Protein AF-A0A9E3LUX3-F1 (afdb_monomer_lite)

pLDDT: mean 85.61, std 13.53, range [35.75, 98.75]

Organism: NCBI:txid1117104

Radius of gyration: 46.25 Å; chains: 1; bounding box: 111×54×126 Å

Secondary structure (DSSP, 8-state):
---PEEEEHHHHHHS-HHHHHHHHHHHHTTSEEEE-TT--SPPPHHHHHHHTTTS-TTTSSGGGGGGTB-GGG--HHHHHHHHHHHHHHHHHHTTHHHHHHHHHHHHHHHHHHHHHHHHHHHHS-EES-SEEEEEESS-GGGTHHHHHHHHHH-EES-HHHHHTT---EEEEE--TTS-HHHHHHHHHTT--SEEE--SHHHHHHHHHTTPEEEEEE-TTS-SEEEEEEEEETT-S--SGGG--TT-EEE---TT-IIIIIHHHHHTTT-EEEEE-S--HHHHHHHHHTTS-SEEEEEESHHHHT-TTEEEEEEPSPEE--EEEE-TTS-HHHHHHHHHHHHTS-HHHHHHTTEE--PPPP-HHHHHHHHHHHHHHTT--TTSSSEESS-----------PPEEEEEEEEEEEESSSSEEEEEEEETT--EEEEEEEHHHHHHHTTT--TGGGTT-EEEEEEE-EEEPTTS-EEEEE-SGGGEEEE-

Structure (mmCIF, N/CA/C/O backbone):
data_AF-A0A9E3LUX3-F1
#
_entry.id   AF-A0A9E3LUX3-F1
#
loop_
_atom_site.group_PDB
_atom_site.id
_atom_site.type_symbol
_atom_site.label_atom_id
_atom_site.label_alt_id
_atom_site.label_comp_id
_atom_site.label_asym_id
_atom_site.label_entity_id
_atom_site.label_seq_id
_atom_site.pdbx_PDB_ins_code
_atom_site.Cartn_x
_atom_site.Cartn_y
_atom_site.Cartn_z
_atom_site.occupancy
_atom_site.B_iso_or_equiv
_atom_site.auth_seq_id
_atom_site.auth_comp_id
_atom_site.auth_asym_id
_atom_site.auth_atom_id
_atom_site.pdbx_PDB_model_num
ATOM 1 N N . MET A 1 1 ? 56.284 -4.595 -88.592 1.00 47.50 1 MET A N 1
ATOM 2 C CA . MET A 1 1 ? 56.421 -3.681 -87.443 1.00 47.50 1 MET A CA 1
ATOM 3 C C . MET A 1 1 ? 56.107 -2.300 -87.969 1.00 47.50 1 MET A C 1
ATOM 5 O O . MET A 1 1 ? 56.778 -1.886 -88.903 1.00 47.50 1 MET A O 1
ATOM 9 N N . ASN A 1 2 ? 55.047 -1.657 -87.476 1.00 54.19 2 ASN A N 1
ATOM 10 C CA . ASN A 1 2 ? 54.861 -0.232 -87.741 1.00 54.19 2 ASN A CA 1
ATOM 11 C C . ASN A 1 2 ? 56.006 0.498 -87.036 1.00 54.19 2 ASN A C 1
ATOM 13 O O . ASN A 1 2 ? 56.274 0.197 -85.875 1.00 54.19 2 ASN A O 1
ATOM 17 N N . GLU A 1 3 ? 56.702 1.388 -87.737 1.00 74.88 3 GLU A N 1
ATOM 18 C CA . GLU A 1 3 ? 57.658 2.295 -87.104 1.00 74.88 3 GLU A CA 1
ATOM 19 C C . GLU A 1 3 ? 56.890 3.140 -86.081 1.00 74.88 3 GLU A C 1
ATOM 21 O O . GLU A 1 3 ? 55.983 3.890 -86.447 1.00 74.88 3 GLU A O 1
ATOM 26 N N . SER A 1 4 ? 57.182 2.950 -84.793 1.00 83.94 4 SER A N 1
ATOM 27 C CA . SER A 1 4 ? 56.598 3.768 -83.731 1.00 83.94 4 SER A CA 1
ATOM 28 C C . SER A 1 4 ? 57.035 5.221 -83.912 1.00 83.94 4 SER A C 1
ATOM 30 O O . SER A 1 4 ? 58.203 5.501 -84.184 1.00 83.94 4 SER A O 1
ATOM 32 N N . GLU A 1 5 ? 56.097 6.152 -83.750 1.00 93.88 5 GLU A N 1
ATOM 33 C CA . GLU A 1 5 ? 56.363 7.589 -83.849 1.00 93.88 5 GLU A CA 1
ATOM 34 C C . GLU A 1 5 ? 57.352 8.009 -82.745 1.00 93.88 5 GLU A C 1
ATOM 36 O O . GLU A 1 5 ? 57.107 7.765 -81.564 1.00 93.88 5 GLU A O 1
ATOM 41 N N . ILE A 1 6 ? 58.475 8.636 -83.106 1.00 94.19 6 ILE A N 1
ATOM 42 C CA . ILE A 1 6 ? 59.447 9.141 -82.125 1.00 94.19 6 ILE A CA 1
ATOM 43 C C . ILE A 1 6 ? 59.032 10.549 -81.700 1.00 94.19 6 ILE A C 1
ATOM 45 O O . ILE A 1 6 ? 58.925 11.448 -82.534 1.00 94.19 6 ILE A O 1
ATOM 49 N N . ILE A 1 7 ? 58.827 10.752 -80.398 1.00 95.44 7 ILE A N 1
ATOM 50 C CA . ILE A 1 7 ? 58.427 12.042 -79.829 1.00 95.44 7 ILE A CA 1
ATOM 51 C C . ILE A 1 7 ? 59.528 12.544 -78.907 1.00 95.44 7 ILE A C 1
ATOM 53 O O . ILE A 1 7 ? 59.823 11.913 -77.896 1.00 95.44 7 ILE A O 1
ATOM 57 N N . ARG A 1 8 ? 60.097 13.713 -79.209 1.00 96.12 8 ARG A N 1
ATOM 58 C CA . ARG A 1 8 ? 61.120 14.324 -78.357 1.00 96.12 8 ARG A CA 1
ATOM 59 C C . ARG A 1 8 ? 60.509 14.921 -77.097 1.00 96.12 8 ARG A C 1
ATOM 61 O O . ARG A 1 8 ? 59.543 15.686 -77.156 1.00 96.12 8 ARG A O 1
ATOM 68 N N . LEU A 1 9 ? 61.122 14.633 -75.955 1.00 94.69 9 LEU A N 1
ATOM 69 C CA . LEU A 1 9 ? 60.702 15.147 -74.656 1.00 94.69 9 LEU A CA 1
ATOM 70 C C . LEU A 1 9 ? 60.727 16.683 -74.607 1.00 94.69 9 LEU A C 1
ATOM 72 O O . LEU A 1 9 ? 59.789 17.290 -74.097 1.00 94.69 9 LEU A O 1
ATOM 76 N N . ALA A 1 10 ? 61.747 17.320 -75.190 1.00 93.25 10 ALA A N 1
ATOM 77 C CA . ALA A 1 10 ? 61.843 18.780 -75.243 1.00 93.25 10 ALA A CA 1
ATOM 78 C C . ALA A 1 10 ? 60.637 19.421 -75.960 1.00 93.25 10 ALA A C 1
ATOM 80 O O . ALA A 1 10 ? 60.066 20.397 -75.470 1.00 93.25 10 ALA A O 1
ATOM 81 N N . ASP A 1 11 ? 60.196 18.830 -77.074 1.00 94.06 11 ASP A N 1
ATOM 82 C CA . ASP A 1 11 ? 59.028 19.304 -77.822 1.00 94.06 11 ASP A CA 1
ATOM 83 C C . ASP A 1 11 ? 57.747 19.092 -77.017 1.00 94.06 11 ASP A C 1
ATOM 85 O O . ASP A 1 11 ? 56.905 19.987 -76.921 1.00 94.06 11 ASP A O 1
ATOM 89 N N . LEU A 1 12 ? 57.627 17.927 -76.375 1.00 94.06 12 LEU A N 1
ATOM 90 C CA . LEU A 1 12 ? 56.481 17.564 -75.551 1.00 94.06 12 LEU A CA 1
ATOM 91 C C . LEU A 1 12 ? 56.273 18.527 -74.377 1.00 94.06 12 LEU A C 1
ATOM 93 O O . LEU A 1 12 ? 55.138 18.889 -74.063 1.00 94.06 12 LEU A O 1
ATOM 97 N N . LEU A 1 13 ? 57.351 18.970 -73.732 1.00 91.94 13 LEU A N 1
ATOM 98 C CA . LEU A 1 13 ? 57.269 19.858 -72.571 1.00 91.94 13 LEU A CA 1
ATOM 99 C C . LEU A 1 13 ? 56.859 21.290 -72.934 1.00 91.94 13 LEU A C 1
ATOM 101 O O . LEU A 1 13 ? 56.223 21.957 -72.112 1.00 91.94 13 LEU A O 1
ATOM 105 N N . ASN A 1 14 ? 57.108 21.714 -74.176 1.00 93.31 14 ASN A N 1
ATOM 106 C CA . ASN A 1 14 ? 56.614 22.980 -74.724 1.00 93.31 14 ASN A CA 1
ATOM 107 C C . ASN A 1 14 ? 55.120 22.933 -75.102 1.00 93.31 14 ASN A C 1
ATOM 109 O O . ASN A 1 14 ? 54.503 23.975 -75.331 1.00 93.31 14 ASN A O 1
ATOM 113 N N . MET A 1 15 ? 54.502 21.746 -75.138 1.00 95.25 15 MET A N 1
ATOM 114 C CA . MET A 1 15 ? 53.078 21.596 -75.438 1.00 95.25 15 MET A CA 1
ATOM 115 C C . MET A 1 15 ? 52.179 21.951 -74.244 1.00 95.25 15 MET A C 1
ATOM 117 O O . MET A 1 15 ? 52.552 21.859 -73.066 1.00 95.25 15 MET A O 1
ATOM 121 N N . ASN A 1 16 ? 50.921 22.300 -74.531 1.00 95.88 16 ASN A N 1
ATOM 122 C CA . ASN A 1 16 ? 49.921 22.491 -73.482 1.00 95.88 16 ASN A CA 1
ATOM 123 C C . ASN A 1 16 ? 49.464 21.147 -72.875 1.00 95.88 16 ASN A C 1
ATOM 125 O O . ASN A 1 16 ? 49.649 20.071 -73.439 1.00 95.88 16 ASN A O 1
ATOM 129 N N . ASN A 1 17 ? 48.809 21.202 -71.715 1.00 95.12 17 ASN A N 1
ATOM 130 C CA . ASN A 1 17 ? 48.429 20.007 -70.953 1.00 95.12 17 ASN A CA 1
ATOM 131 C C . ASN A 1 17 ? 47.493 19.049 -71.714 1.00 95.12 17 ASN A C 1
ATOM 133 O O . ASN A 1 17 ? 47.536 17.839 -71.494 1.00 95.12 17 ASN A O 1
ATOM 137 N N . ARG A 1 18 ? 46.658 19.563 -72.627 1.00 94.25 18 ARG A N 1
ATOM 138 C CA . ARG A 1 18 ? 45.758 18.734 -73.442 1.00 94.25 18 ARG A CA 1
ATOM 139 C C . ARG A 1 18 ? 46.540 17.937 -74.484 1.00 94.25 18 ARG A C 1
ATOM 141 O O . ARG A 1 18 ? 46.260 16.756 -74.666 1.00 94.25 18 ARG A O 1
ATOM 148 N N . GLN A 1 19 ? 47.518 18.571 -75.124 1.00 96.38 19 GLN A N 1
ATOM 149 C CA . GLN A 1 19 ? 48.403 17.939 -76.103 1.00 96.38 19 GLN A CA 1
ATOM 150 C C . GLN A 1 19 ? 49.301 16.884 -75.445 1.00 96.38 19 GLN A C 1
ATOM 152 O O . GLN A 1 19 ? 49.367 15.759 -75.934 1.00 96.38 19 GLN A O 1
ATOM 157 N N . ILE A 1 20 ? 49.883 17.183 -74.276 1.00 96.19 20 ILE A N 1
ATOM 158 C CA . ILE A 1 20 ? 50.683 16.204 -73.517 1.00 96.19 20 ILE A CA 1
ATOM 159 C C . ILE A 1 20 ? 49.842 14.982 -73.151 1.00 96.19 20 ILE A C 1
ATOM 161 O O . ILE A 1 20 ? 50.310 13.858 -73.288 1.00 96.19 20 ILE A O 1
ATOM 165 N N . LYS A 1 21 ? 48.578 15.169 -72.752 1.00 95.25 21 LYS A N 1
ATOM 166 C CA . LYS A 1 21 ? 47.678 14.044 -72.461 1.00 95.25 21 LYS A CA 1
ATOM 167 C C . LYS A 1 21 ? 47.377 13.190 -73.699 1.00 95.25 21 LYS A C 1
ATOM 169 O O . LYS A 1 21 ? 47.266 11.974 -73.594 1.00 95.25 21 LYS A O 1
ATOM 174 N N . GLN A 1 22 ? 47.237 13.805 -74.873 1.00 95.81 22 GLN A N 1
ATOM 175 C CA . GLN A 1 22 ? 47.042 13.062 -76.123 1.00 95.81 22 GLN A CA 1
ATOM 176 C C . GLN A 1 22 ? 48.276 12.231 -76.478 1.00 95.81 22 GLN A C 1
ATOM 178 O O . GLN A 1 22 ? 48.131 11.062 -76.829 1.00 95.81 22 GLN A O 1
ATOM 183 N N . VAL A 1 23 ? 49.471 12.807 -76.330 1.00 96.44 23 VAL A N 1
ATOM 184 C CA . VAL A 1 23 ? 50.739 12.090 -76.511 1.00 96.44 23 VAL A CA 1
ATOM 185 C C . VAL A 1 23 ? 50.896 10.977 -75.478 1.00 96.44 23 VAL A C 1
ATOM 187 O O . VAL A 1 23 ? 51.203 9.854 -75.849 1.00 96.44 23 VAL A O 1
ATOM 190 N N . SER A 1 24 ? 50.596 11.243 -74.209 1.00 96.75 24 SER A N 1
ATOM 191 C CA . SER A 1 24 ? 50.597 10.244 -73.136 1.00 96.75 24 SER A CA 1
ATOM 192 C C . SER A 1 24 ? 49.731 9.026 -73.476 1.00 96.75 24 SER A C 1
ATOM 194 O O . SER A 1 24 ? 50.171 7.894 -73.314 1.00 96.75 24 SER A O 1
ATOM 196 N N . ASN A 1 25 ? 48.536 9.234 -74.038 1.00 95.12 25 ASN A N 1
ATOM 197 C CA . ASN A 1 25 ? 47.686 8.128 -74.485 1.00 95.12 25 ASN A CA 1
ATOM 198 C C . ASN A 1 25 ? 48.286 7.355 -75.671 1.00 95.12 25 ASN A C 1
ATOM 200 O O . ASN A 1 25 ? 48.112 6.143 -75.740 1.00 95.12 25 ASN A O 1
ATOM 204 N N . LYS A 1 26 ? 48.963 8.030 -76.612 1.00 95.31 26 LYS A N 1
ATOM 205 C CA . LYS A 1 26 ? 49.672 7.354 -77.715 1.00 95.31 26 LYS A CA 1
ATOM 206 C C . LYS A 1 26 ? 50.819 6.495 -77.181 1.00 95.31 26 LYS A C 1
ATOM 208 O O . LYS A 1 26 ? 50.915 5.323 -77.538 1.00 95.31 26 LYS A O 1
ATOM 213 N N . LEU A 1 27 ? 51.636 7.068 -76.292 1.00 95.75 27 LEU A N 1
ATOM 214 C CA . LEU A 1 27 ? 52.718 6.378 -75.588 1.00 95.75 27 LEU A CA 1
ATOM 215 C C . LEU A 1 27 ? 52.174 5.141 -74.862 1.00 95.75 27 LEU A C 1
ATOM 217 O O . LEU A 1 27 ? 52.684 4.050 -75.057 1.00 95.75 27 LEU A O 1
ATOM 221 N N . GLY A 1 28 ? 51.069 5.273 -74.124 1.00 93.19 28 GLY A N 1
ATOM 222 C CA . GLY A 1 28 ? 50.450 4.166 -73.392 1.00 93.19 28 GLY A CA 1
ATOM 223 C C . GLY A 1 28 ? 49.795 3.078 -74.249 1.00 93.19 28 GLY A C 1
ATOM 224 O O . GLY A 1 28 ? 49.501 2.000 -73.741 1.00 93.19 28 GLY A O 1
ATOM 225 N N . ARG A 1 29 ? 49.569 3.333 -75.544 1.00 94.44 29 ARG A N 1
ATOM 226 C CA . ARG A 1 29 ? 49.121 2.326 -76.522 1.00 94.44 29 ARG A CA 1
ATOM 227 C C . ARG A 1 29 ? 50.276 1.720 -77.326 1.00 94.44 29 ARG A C 1
ATOM 229 O O . ARG A 1 29 ? 50.022 0.894 -78.198 1.00 94.44 29 ARG A O 1
ATOM 236 N N . GLY A 1 30 ? 51.520 2.132 -77.065 1.00 92.75 30 GLY A N 1
ATOM 237 C CA . GLY A 1 30 ? 52.699 1.716 -77.832 1.00 92.75 30 GLY A CA 1
ATOM 238 C C . GLY A 1 30 ? 52.755 2.296 -79.253 1.00 92.75 30 GLY A C 1
ATOM 239 O O . GLY A 1 30 ? 53.502 1.804 -80.095 1.00 92.75 30 GLY A O 1
ATOM 240 N N . GLU A 1 31 ? 51.960 3.331 -79.547 1.00 94.56 31 GLU A N 1
ATOM 241 C CA . GLU A 1 31 ? 51.924 3.987 -80.866 1.00 94.56 31 GLU A CA 1
ATOM 242 C C . GLU A 1 31 ? 53.112 4.942 -81.073 1.00 94.56 31 GLU A C 1
ATOM 244 O O . GLU A 1 31 ? 53.425 5.313 -82.205 1.00 94.56 31 GLU A O 1
ATOM 249 N N . ALA A 1 32 ? 53.771 5.337 -79.983 1.00 95.69 32 ALA A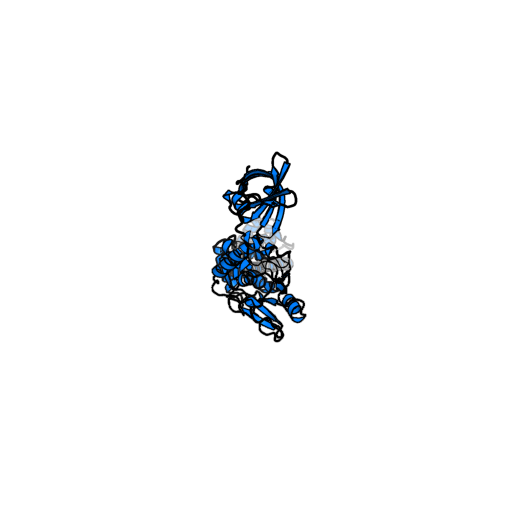 N 1
ATOM 250 C CA . ALA A 1 32 ? 54.902 6.250 -79.975 1.00 95.69 32 ALA A CA 1
ATOM 251 C C . ALA A 1 32 ? 55.932 5.847 -78.912 1.00 95.69 32 ALA A C 1
ATOM 253 O O . ALA A 1 32 ? 55.589 5.169 -77.942 1.00 95.69 32 ALA A O 1
ATOM 254 N N . ILE A 1 33 ? 57.169 6.315 -79.077 1.00 95.31 33 ILE A N 1
ATOM 255 C CA . ILE A 1 33 ? 58.253 6.186 -78.097 1.00 95.31 33 ILE A CA 1
ATOM 256 C C . ILE A 1 33 ? 58.775 7.583 -77.755 1.00 95.31 33 ILE A C 1
ATOM 258 O O . ILE A 1 33 ? 59.011 8.412 -78.637 1.00 95.31 33 ILE A O 1
ATOM 262 N N . LEU A 1 34 ? 58.949 7.844 -76.461 1.00 95.81 34 LEU A N 1
ATOM 263 C CA . LEU A 1 34 ? 59.511 9.083 -75.945 1.00 95.81 34 LEU A CA 1
ATOM 264 C C . LEU A 1 34 ? 61.041 9.058 -76.063 1.00 95.81 34 LEU A C 1
ATOM 266 O O . LEU A 1 34 ? 61.702 8.221 -75.450 1.00 95.81 34 LEU A O 1
ATOM 270 N N . ASP A 1 35 ? 61.584 9.987 -76.839 1.00 95.75 35 ASP A N 1
ATOM 271 C CA . ASP A 1 35 ? 63.014 10.241 -76.996 1.00 95.75 35 ASP A CA 1
ATOM 272 C C . ASP A 1 35 ? 63.443 11.373 -76.056 1.00 95.75 35 ASP A C 1
ATOM 274 O O . ASP A 1 35 ? 62.941 12.499 -76.134 1.00 95.75 35 ASP A O 1
ATOM 278 N N . CYS A 1 36 ? 64.368 11.065 -75.153 1.00 93.94 36 CYS A N 1
ATOM 279 C CA . CYS A 1 36 ? 64.863 11.979 -74.129 1.00 93.94 36 CYS A CA 1
ATOM 280 C C . CYS A 1 36 ? 66.179 12.674 -74.527 1.00 93.94 36 CYS A C 1
ATOM 282 O O . CYS A 1 36 ? 66.736 13.421 -73.720 1.00 93.94 36 CYS A O 1
ATOM 284 N N . THR A 1 37 ? 66.664 12.478 -75.761 1.00 92.25 37 THR A N 1
ATOM 285 C CA . THR A 1 37 ? 67.963 12.990 -76.220 1.00 92.25 37 THR A CA 1
ATOM 286 C C . THR A 1 37 ? 68.090 14.498 -76.010 1.00 92.25 3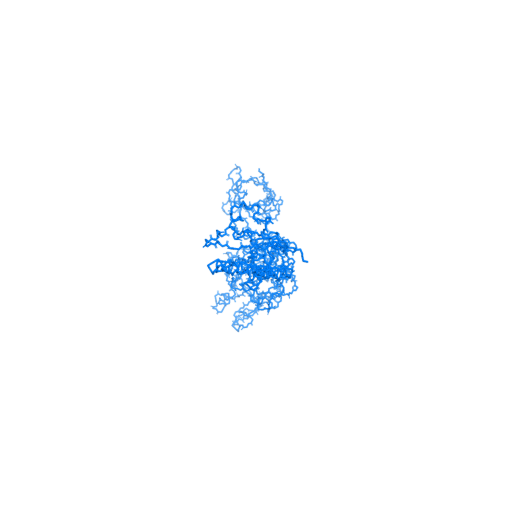7 THR A C 1
ATOM 288 O O . THR A 1 37 ? 67.270 15.286 -76.487 1.00 92.25 37 THR A O 1
ATOM 291 N N . GLY A 1 38 ? 69.170 14.910 -75.340 1.00 84.62 38 GLY A N 1
ATOM 292 C CA . GLY A 1 38 ? 69.531 16.318 -75.164 1.00 84.62 38 GLY A CA 1
ATOM 293 C C . GLY A 1 38 ? 68.692 17.083 -74.137 1.00 84.62 38 GLY A C 1
ATOM 294 O O . GLY A 1 38 ? 68.832 18.303 -74.053 1.00 84.62 38 GLY A O 1
ATOM 295 N N . TYR A 1 39 ? 67.839 16.408 -73.358 1.00 88.25 39 TYR A N 1
ATOM 296 C CA . TYR A 1 39 ? 67.072 17.035 -72.282 1.00 88.25 39 TYR A CA 1
ATOM 297 C C . TYR A 1 39 ? 67.684 16.733 -70.906 1.00 88.25 39 TYR A C 1
ATOM 299 O O . TYR A 1 39 ? 67.619 15.606 -70.427 1.00 88.25 39 TYR A O 1
ATOM 307 N N . ASN A 1 40 ? 68.241 17.762 -70.259 1.00 82.69 40 ASN A N 1
ATOM 308 C CA . ASN A 1 40 ? 68.972 17.639 -68.988 1.00 82.69 40 ASN A CA 1
ATOM 309 C C . ASN A 1 40 ? 68.282 18.327 -67.799 1.00 82.69 40 ASN A C 1
ATOM 311 O O . ASN A 1 40 ? 68.805 18.282 -66.685 1.00 82.69 40 ASN A O 1
ATOM 315 N N . ASP A 1 41 ? 67.135 18.968 -68.018 1.00 88.69 41 ASP A N 1
ATOM 316 C CA . ASP A 1 41 ? 66.426 19.713 -66.979 1.00 88.69 41 ASP A CA 1
ATOM 317 C C . ASP A 1 41 ? 65.430 18.824 -66.215 1.00 88.69 41 ASP A C 1
ATOM 319 O O . ASP A 1 41 ? 65.013 17.764 -66.680 1.00 88.69 41 ASP A O 1
ATOM 323 N N . ALA A 1 42 ? 65.024 19.258 -65.021 1.00 89.62 42 ALA A N 1
ATOM 324 C CA . ALA A 1 42 ? 63.971 18.584 -64.268 1.00 89.62 42 ALA A CA 1
ATOM 325 C C . ALA A 1 42 ? 62.595 18.861 -64.897 1.00 89.62 42 ALA A C 1
ATOM 327 O O . ALA A 1 42 ? 62.215 20.016 -65.113 1.00 89.62 42 ALA A O 1
ATOM 328 N N . ILE A 1 43 ? 61.802 17.812 -65.125 1.00 93.25 43 ILE A N 1
ATOM 329 C CA . ILE A 1 43 ? 60.422 17.960 -65.596 1.00 93.25 43 ILE A CA 1
ATOM 330 C C . ILE A 1 43 ? 59.558 18.494 -64.442 1.00 93.25 43 ILE A C 1
ATOM 332 O O . ILE A 1 43 ? 59.570 17.905 -63.364 1.00 93.25 43 ILE A O 1
ATOM 336 N N . PRO A 1 44 ? 58.741 19.545 -64.624 1.00 93.38 44 PRO A N 1
ATOM 337 C CA . PRO A 1 44 ? 57.803 19.973 -63.588 1.00 93.38 44 PRO A CA 1
ATOM 338 C C . PRO A 1 44 ? 56.826 18.852 -63.191 1.00 93.38 44 PRO A C 1
ATOM 340 O O . PRO A 1 44 ? 56.208 18.240 -64.063 1.00 93.38 44 PRO A O 1
ATOM 343 N N . ASP A 1 45 ? 56.590 18.641 -61.893 1.00 89.75 45 ASP A N 1
ATOM 344 C CA . ASP A 1 45 ? 55.768 17.527 -61.375 1.00 89.75 45 ASP A CA 1
ATOM 345 C C . ASP A 1 45 ? 54.383 17.414 -62.029 1.00 89.75 45 ASP A C 1
ATOM 347 O O . ASP A 1 45 ? 53.892 16.325 -62.325 1.00 89.75 45 ASP A O 1
ATOM 351 N N . HIS A 1 46 ? 53.738 18.549 -62.314 1.00 90.62 46 HIS A N 1
ATOM 352 C CA . HIS A 1 46 ? 52.431 18.557 -62.971 1.00 90.62 46 HIS A CA 1
ATOM 353 C C . HIS A 1 46 ? 52.488 18.039 -64.421 1.00 90.62 46 HIS A C 1
ATOM 355 O O . HIS A 1 46 ? 51.521 17.435 -64.886 1.00 90.62 46 HIS A O 1
ATOM 361 N N . LYS A 1 47 ? 53.604 18.248 -65.134 1.00 93.94 47 LYS A N 1
ATOM 362 C CA . LYS A 1 47 ? 53.837 17.728 -66.490 1.00 93.94 47 LYS A CA 1
ATOM 363 C C . LYS A 1 47 ? 54.110 16.231 -66.447 1.00 93.94 47 LYS A C 1
ATOM 365 O O . LYS A 1 47 ? 53.490 15.510 -67.222 1.00 93.94 47 LYS A O 1
ATOM 370 N N . LEU A 1 48 ? 54.932 15.769 -65.499 1.00 93.12 48 LEU A N 1
ATOM 371 C CA . LEU A 1 48 ? 55.137 14.344 -65.202 1.00 93.12 48 LEU A CA 1
ATOM 372 C C . LEU A 1 48 ? 53.801 13.644 -64.928 1.00 93.12 48 LEU A C 1
ATOM 374 O O . LEU A 1 48 ? 53.472 12.650 -65.571 1.00 93.12 48 LEU A O 1
ATOM 378 N N . LYS A 1 49 ? 52.958 14.229 -64.072 1.00 92.88 49 LYS A N 1
ATOM 379 C CA . LYS A 1 49 ? 51.636 13.674 -63.757 1.00 92.88 49 LYS A CA 1
ATOM 380 C C . LYS A 1 49 ? 50.734 13.519 -64.979 1.00 92.88 49 LYS A C 1
ATOM 382 O O . LYS A 1 49 ? 50.024 12.524 -65.105 1.00 92.88 49 LYS A O 1
ATOM 387 N N . ILE A 1 50 ? 50.742 14.493 -65.888 1.00 93.50 50 ILE A N 1
ATOM 388 C CA . ILE A 1 50 ? 49.952 14.423 -67.125 1.00 93.50 50 ILE A CA 1
ATOM 389 C C . ILE A 1 50 ? 50.569 13.418 -68.102 1.00 93.50 50 ILE A C 1
ATOM 391 O O . ILE A 1 50 ? 49.829 12.641 -68.706 1.00 93.50 50 ILE A O 1
ATOM 395 N N . LEU A 1 51 ? 51.898 13.399 -68.224 1.00 94.44 51 LEU A N 1
ATOM 396 C CA . LEU A 1 51 ? 52.643 12.481 -69.083 1.00 94.44 51 LEU A CA 1
ATOM 397 C C . LEU A 1 51 ? 52.408 11.016 -68.709 1.00 94.44 51 LEU A C 1
ATOM 399 O O . LEU A 1 51 ? 52.279 10.180 -69.595 1.00 94.44 51 LEU A O 1
ATOM 403 N N . PHE A 1 52 ? 52.291 10.710 -67.420 1.00 94.31 52 PHE A N 1
ATOM 404 C CA . PHE A 1 52 ? 52.025 9.356 -66.936 1.00 94.31 52 PHE A CA 1
ATOM 405 C C . PHE A 1 52 ? 50.524 9.020 -66.872 1.00 94.31 52 PHE A C 1
ATOM 407 O O . PHE A 1 52 ? 50.160 7.869 -66.666 1.00 94.31 52 PHE A O 1
ATOM 414 N N . SER A 1 53 ? 49.620 9.985 -67.088 1.00 93.31 53 SER A N 1
ATOM 415 C CA . SER A 1 53 ? 48.172 9.763 -66.917 1.00 93.31 53 SER A CA 1
ATOM 416 C C . SER A 1 53 ? 47.523 8.839 -67.957 1.00 93.31 53 SER A C 1
ATOM 418 O O . SER A 1 53 ? 46.457 8.289 -67.686 1.00 93.31 53 SER A O 1
ATOM 420 N N . GLY A 1 54 ? 48.131 8.695 -69.134 1.00 92.06 54 GLY A N 1
ATOM 421 C CA . GLY A 1 54 ? 47.708 7.797 -70.211 1.00 92.06 54 GLY A CA 1
ATOM 422 C C . GLY A 1 54 ? 48.547 6.523 -70.330 1.00 92.06 54 GLY A C 1
ATOM 423 O O . GLY A 1 54 ? 48.249 5.700 -71.189 1.00 92.06 54 GLY A O 1
ATOM 424 N N . ILE A 1 55 ? 49.572 6.354 -69.487 1.00 94.25 55 ILE A N 1
ATOM 425 C CA . ILE A 1 55 ? 50.446 5.174 -69.478 1.00 94.25 55 ILE A CA 1
ATOM 426 C C . ILE A 1 55 ? 49.796 4.073 -68.623 1.00 94.25 55 ILE A C 1
ATOM 428 O O . ILE A 1 55 ? 49.415 4.362 -67.485 1.00 94.25 55 ILE A O 1
ATOM 432 N N . PRO A 1 56 ? 49.680 2.823 -69.107 1.00 90.25 56 PRO A N 1
ATOM 433 C CA . PRO A 1 56 ? 49.174 1.711 -68.308 1.00 90.25 56 PRO A CA 1
ATOM 434 C C . PRO A 1 56 ? 49.978 1.531 -67.018 1.00 90.25 56 PRO A C 1
ATOM 436 O O . PRO A 1 56 ? 51.202 1.638 -67.026 1.00 90.25 56 PRO A O 1
ATOM 439 N N . SER A 1 57 ? 49.306 1.251 -65.900 1.00 86.31 57 SER A N 1
ATOM 440 C CA . SER A 1 57 ? 49.944 1.130 -64.577 1.00 86.31 57 SER A CA 1
ATOM 441 C C . SER A 1 57 ? 51.071 0.093 -64.532 1.00 86.31 57 SER A C 1
ATOM 443 O O . SER A 1 57 ? 52.061 0.263 -63.830 1.00 86.31 57 SER A O 1
ATOM 445 N N . GLU A 1 58 ? 50.946 -0.971 -65.315 1.00 86.38 58 GLU A N 1
ATOM 446 C CA . GLU A 1 58 ? 51.931 -2.031 -65.480 1.00 86.38 58 GLU A CA 1
ATOM 447 C C . GLU A 1 58 ? 53.229 -1.541 -66.132 1.00 86.38 58 GLU A C 1
ATOM 449 O O . GLU A 1 58 ? 54.287 -2.080 -65.823 1.00 86.38 58 GLU A O 1
ATOM 454 N N . TRP A 1 59 ? 53.164 -0.499 -66.969 1.00 88.19 59 TRP A N 1
ATOM 455 C CA . TRP A 1 59 ? 54.325 0.123 -67.614 1.00 88.19 59 TRP A CA 1
ATOM 456 C C . TRP A 1 59 ? 54.971 1.200 -66.743 1.00 88.19 59 TRP A C 1
ATOM 458 O O . TRP A 1 59 ? 56.117 1.580 -66.968 1.00 88.19 59 TRP A O 1
ATOM 468 N N . GLN A 1 60 ? 54.277 1.665 -65.702 1.00 86.12 60 GLN A N 1
ATOM 469 C CA . GLN A 1 60 ? 54.807 2.612 -64.718 1.00 86.12 60 GLN A CA 1
ATOM 470 C C . GLN A 1 60 ? 55.674 1.899 -63.671 1.00 86.12 60 GLN A C 1
ATOM 472 O O . GLN A 1 60 ? 55.565 2.152 -62.479 1.00 86.12 60 GLN A O 1
ATOM 477 N N . ARG A 1 61 ? 56.534 0.977 -64.108 1.00 85.88 61 ARG A N 1
ATOM 478 C CA . ARG A 1 61 ? 57.533 0.299 -63.276 1.00 85.88 61 ARG A CA 1
ATOM 479 C C . ARG A 1 61 ? 58.907 0.560 -63.873 1.00 85.88 61 ARG A C 1
ATOM 481 O O . ARG A 1 61 ? 59.013 0.537 -65.097 1.00 85.88 61 ARG A O 1
ATOM 488 N N . PRO A 1 62 ? 59.971 0.725 -63.065 1.00 84.56 62 PRO A N 1
ATOM 489 C CA . PRO A 1 62 ? 61.314 0.976 -63.593 1.00 84.56 62 PRO A CA 1
ATOM 490 C C . PRO A 1 62 ? 61.756 -0.048 -64.649 1.00 84.56 62 PRO A C 1
ATOM 492 O O . PRO A 1 62 ? 62.398 0.313 -65.629 1.00 84.56 62 PRO A O 1
ATOM 495 N N . SER A 1 63 ? 61.360 -1.316 -64.485 1.00 84.31 63 SER A N 1
ATOM 496 C CA . SER A 1 63 ? 61.673 -2.397 -65.423 1.00 84.31 63 SER A CA 1
ATOM 497 C C . SER A 1 63 ? 60.895 -2.344 -66.737 1.00 84.31 63 SER A C 1
ATOM 499 O O . SER A 1 63 ? 61.318 -2.998 -67.673 1.00 84.31 63 SER A O 1
ATOM 501 N N . GLU A 1 64 ? 59.788 -1.603 -66.817 1.00 90.44 64 GLU A N 1
ATOM 502 C CA . GLU A 1 64 ? 58.858 -1.581 -67.959 1.00 90.44 64 GLU A CA 1
ATOM 503 C C . GLU A 1 64 ? 58.847 -0.234 -68.701 1.00 90.44 64 GLU A C 1
ATOM 505 O O . GLU A 1 64 ? 58.081 -0.047 -69.647 1.00 90.44 64 GLU A O 1
ATOM 510 N N . LEU A 1 65 ? 59.715 0.707 -68.309 1.00 88.88 65 LEU A N 1
ATOM 511 C CA . LEU A 1 65 ? 59.829 2.020 -68.952 1.00 88.88 65 LEU A CA 1
ATOM 512 C C . LEU A 1 65 ? 60.202 1.927 -70.438 1.00 88.88 65 LEU A C 1
ATOM 514 O O . LEU A 1 65 ? 59.791 2.783 -71.219 1.00 88.88 65 LEU A O 1
ATOM 518 N N . TYR A 1 66 ? 60.909 0.865 -70.842 1.00 88.50 66 TYR A N 1
ATOM 519 C CA . TYR A 1 66 ? 61.277 0.615 -72.240 1.00 88.50 66 TYR A CA 1
ATOM 520 C C . TYR A 1 66 ? 60.065 0.482 -73.176 1.00 88.50 66 TYR A C 1
ATOM 522 O O . TYR A 1 66 ? 60.212 0.643 -74.384 1.00 88.50 66 TYR A O 1
ATOM 530 N N . ASN A 1 67 ? 58.867 0.216 -72.640 1.00 89.19 67 ASN A N 1
ATOM 531 C CA . ASN A 1 67 ? 57.651 0.100 -73.446 1.00 89.19 67 ASN A CA 1
ATOM 532 C C . ASN A 1 67 ? 57.211 1.436 -74.067 1.00 89.19 67 ASN A C 1
ATOM 534 O O . ASN A 1 67 ? 56.469 1.435 -75.046 1.00 89.19 67 ASN A O 1
ATOM 538 N N . PHE A 1 68 ? 57.640 2.575 -73.509 1.00 93.50 68 PHE A N 1
ATOM 539 C CA . PHE A 1 68 ? 57.240 3.896 -74.007 1.00 93.50 68 PHE A CA 1
ATOM 540 C C . PHE A 1 68 ? 58.325 4.979 -73.905 1.00 93.50 68 PHE A C 1
ATOM 542 O O . PHE A 1 68 ? 58.107 6.094 -74.379 1.00 93.50 68 PHE A O 1
ATOM 549 N N . ILE A 1 69 ? 59.490 4.679 -73.325 1.00 94.25 69 ILE A N 1
ATOM 550 C CA . ILE A 1 69 ? 60.662 5.561 -73.254 1.00 94.25 69 ILE A CA 1
ATOM 551 C C . ILE A 1 69 ? 61.842 4.860 -73.921 1.00 94.25 69 ILE A C 1
ATOM 553 O O . ILE A 1 69 ? 62.148 3.711 -73.605 1.00 94.25 69 ILE A O 1
ATOM 557 N N . ASN A 1 70 ? 62.548 5.567 -74.801 1.00 93.56 70 ASN A N 1
ATOM 558 C CA . ASN A 1 70 ? 63.815 5.090 -75.330 1.00 93.56 70 ASN A CA 1
ATOM 559 C C . ASN A 1 70 ? 64.903 5.204 -74.248 1.00 93.56 70 ASN A C 1
ATOM 561 O O . ASN A 1 70 ? 65.434 6.289 -73.996 1.00 93.56 70 ASN A O 1
ATOM 565 N N . LEU A 1 71 ? 65.226 4.081 -73.603 1.00 90.88 71 LEU A N 1
ATOM 566 C CA . LEU A 1 71 ? 66.173 4.040 -72.487 1.00 90.88 71 LEU A CA 1
ATOM 567 C C . LEU A 1 71 ? 67.597 4.456 -72.881 1.00 90.88 71 LEU A C 1
ATOM 569 O O . LEU A 1 71 ? 68.295 5.017 -72.041 1.00 90.88 71 LEU A O 1
ATOM 573 N N . ASP A 1 72 ? 67.996 4.272 -74.143 1.00 91.56 72 ASP A N 1
ATOM 574 C CA . ASP A 1 72 ? 69.327 4.671 -74.633 1.00 91.56 72 ASP A CA 1
ATOM 575 C C . ASP A 1 72 ? 69.511 6.197 -74.647 1.00 91.56 72 ASP A C 1
ATOM 577 O O . ASP A 1 72 ? 70.629 6.702 -74.699 1.00 91.56 72 ASP A O 1
ATOM 581 N N . THR A 1 73 ? 68.402 6.937 -74.593 1.00 90.50 73 THR A N 1
ATOM 582 C CA . THR A 1 73 ? 68.369 8.406 -74.624 1.00 90.50 73 THR A CA 1
ATOM 583 C C . THR A 1 73 ? 68.106 9.020 -73.248 1.00 90.50 73 THR A C 1
ATOM 585 O O . THR A 1 73 ? 68.026 10.241 -73.118 1.00 90.50 73 THR A O 1
ATOM 588 N N . LEU A 1 74 ? 67.924 8.185 -72.218 1.00 90.12 74 LEU A N 1
ATOM 589 C CA . LEU A 1 74 ? 67.508 8.604 -70.886 1.00 90.12 74 LEU A CA 1
ATOM 590 C C . LEU A 1 74 ? 68.720 8.895 -69.990 1.00 90.12 74 LEU A C 1
ATOM 592 O O . LEU A 1 74 ? 69.345 7.988 -69.442 1.00 90.12 74 LEU A O 1
ATOM 596 N N . GLU A 1 75 ? 69.001 10.179 -69.781 1.00 90.50 75 GLU A N 1
ATOM 597 C CA . GLU A 1 75 ? 70.067 10.637 -68.887 1.00 90.50 75 GLU A CA 1
ATOM 598 C C . GLU A 1 75 ? 69.808 10.281 -67.411 1.00 90.50 75 GLU A C 1
ATOM 600 O O . GLU A 1 75 ? 68.669 10.159 -66.941 1.00 90.50 75 GLU A O 1
ATOM 605 N N . SER A 1 76 ? 70.892 10.118 -66.647 1.00 85.19 76 SER A N 1
ATOM 606 C CA . SER A 1 76 ? 70.851 9.589 -65.270 1.00 85.19 76 SER A CA 1
ATOM 607 C C . SER A 1 76 ? 70.006 10.423 -64.293 1.00 85.19 76 SER A C 1
ATOM 609 O O . SER A 1 76 ? 69.320 9.869 -63.430 1.00 85.19 76 SER A O 1
ATOM 611 N N . ASN A 1 77 ? 70.006 11.749 -64.441 1.00 86.81 77 ASN A N 1
ATOM 612 C CA . ASN A 1 77 ? 69.231 12.675 -63.613 1.00 86.81 77 ASN A CA 1
ATOM 613 C C . ASN A 1 77 ? 67.720 12.564 -63.876 1.00 86.81 77 ASN A C 1
ATOM 615 O O . ASN A 1 77 ? 66.925 12.510 -62.935 1.00 86.81 77 ASN A O 1
ATOM 619 N N . LEU A 1 78 ? 67.327 12.465 -65.145 1.00 89.94 78 LEU A N 1
ATOM 620 C CA . LEU A 1 78 ? 65.942 12.313 -65.563 1.00 89.94 78 LEU A CA 1
ATOM 621 C C . LEU A 1 78 ? 65.405 10.925 -65.195 1.00 89.94 78 LEU A C 1
ATOM 623 O O . LEU A 1 78 ? 64.291 10.806 -64.684 1.00 89.94 78 LEU A O 1
ATOM 627 N N . SER A 1 79 ? 66.228 9.886 -65.361 1.00 89.38 79 SER A N 1
ATOM 628 C CA . SER A 1 79 ? 65.930 8.536 -64.871 1.00 89.38 79 SER A CA 1
ATOM 629 C C . SER A 1 79 ? 65.642 8.541 -63.368 1.00 89.38 79 SER A C 1
ATOM 631 O O . SER A 1 79 ? 64.647 7.970 -62.916 1.00 89.38 79 SER A O 1
ATOM 633 N N . HIS A 1 80 ? 66.459 9.245 -62.577 1.00 89.81 80 HIS A N 1
ATOM 634 C CA . HIS A 1 80 ? 66.230 9.373 -61.140 1.00 89.81 80 HIS A CA 1
ATOM 635 C C . HIS A 1 80 ? 64.893 10.057 -60.823 1.00 89.81 80 HIS A C 1
ATOM 637 O O . HIS A 1 80 ? 64.133 9.552 -59.996 1.00 89.81 80 HIS A O 1
ATOM 643 N N . GLN A 1 81 ? 64.573 11.160 -61.506 1.00 92.19 81 GLN A N 1
ATOM 644 C CA . GLN A 1 81 ? 63.318 11.887 -61.300 1.00 92.19 81 GLN A CA 1
ATOM 645 C C . GLN A 1 81 ? 62.085 11.037 -61.649 1.00 92.19 81 GLN A C 1
ATOM 647 O O . GLN A 1 81 ? 61.128 10.988 -60.874 1.00 92.19 81 GLN A O 1
ATOM 652 N N . ILE A 1 82 ? 62.114 10.330 -62.783 1.00 90.12 82 ILE A N 1
ATOM 653 C CA . ILE A 1 82 ? 61.026 9.436 -63.207 1.00 90.12 82 ILE A CA 1
ATOM 654 C C . ILE A 1 82 ? 60.836 8.302 -62.195 1.00 90.12 82 ILE A C 1
ATOM 656 O O . ILE A 1 82 ? 59.708 8.018 -61.789 1.00 90.12 82 ILE A O 1
ATOM 660 N N . ASN A 1 83 ? 61.929 7.695 -61.728 1.00 88.25 83 ASN A N 1
ATOM 661 C CA . ASN A 1 83 ? 61.868 6.639 -60.721 1.00 88.25 83 ASN A CA 1
ATOM 662 C C . ASN A 1 83 ? 61.301 7.147 -59.384 1.00 88.25 83 ASN A C 1
ATOM 664 O O . ASN A 1 83 ? 60.478 6.465 -58.776 1.00 88.25 83 ASN A O 1
ATOM 668 N N . GLN A 1 84 ? 61.671 8.353 -58.939 1.00 88.06 84 GLN A N 1
ATOM 669 C CA . GLN A 1 84 ? 61.079 8.963 -57.741 1.00 88.06 84 GLN A CA 1
ATOM 670 C C . GLN A 1 84 ? 59.578 9.244 -57.905 1.00 88.06 84 GLN A C 1
ATOM 672 O O . GLN A 1 84 ? 58.795 8.992 -56.983 1.00 88.06 84 GLN A O 1
ATOM 677 N N . TYR A 1 85 ? 59.154 9.728 -59.075 1.00 89.38 85 TYR A N 1
ATOM 678 C CA . TYR A 1 85 ? 57.739 9.948 -59.372 1.00 89.38 85 TYR A CA 1
ATOM 679 C C . TYR A 1 85 ? 56.944 8.635 -59.300 1.00 89.38 85 TYR A C 1
ATOM 681 O O . TYR A 1 85 ? 55.930 8.568 -58.606 1.00 89.38 85 TYR A O 1
ATOM 689 N N . ILE A 1 86 ? 57.445 7.568 -59.926 1.00 86.75 86 ILE A N 1
ATOM 690 C CA . ILE A 1 86 ? 56.807 6.245 -59.897 1.00 86.75 86 ILE A CA 1
ATOM 691 C C . ILE A 1 86 ? 56.667 5.737 -58.455 1.00 86.75 86 ILE A C 1
ATOM 693 O O . ILE A 1 86 ? 55.557 5.435 -58.015 1.00 86.75 86 ILE A O 1
ATOM 697 N N . LEU A 1 87 ? 57.760 5.745 -57.684 1.00 83.62 87 LEU A N 1
ATOM 698 C CA . LEU A 1 87 ? 57.770 5.261 -56.299 1.00 83.62 87 LEU A CA 1
ATOM 699 C C . LEU A 1 87 ? 56.842 6.063 -55.371 1.00 83.62 87 LEU A C 1
ATOM 701 O O . LEU A 1 87 ? 56.225 5.496 -54.468 1.00 83.62 87 LEU A O 1
ATOM 705 N N . SER A 1 88 ? 56.726 7.379 -55.575 1.00 81.00 88 SER A N 1
ATOM 706 C CA . SER A 1 88 ? 55.804 8.217 -54.795 1.00 81.00 88 SER A CA 1
ATOM 707 C C . SER A 1 88 ? 54.337 8.005 -55.189 1.00 81.00 88 SER A C 1
ATOM 709 O O . SER A 1 88 ? 53.467 8.023 -54.316 1.00 81.00 88 SER A O 1
ATOM 711 N N . SER A 1 89 ? 54.060 7.735 -56.469 1.00 72.31 89 SER A N 1
ATOM 712 C CA . SER A 1 89 ? 52.704 7.495 -56.977 1.00 72.31 89 SER A CA 1
ATOM 713 C C . SER A 1 89 ? 52.107 6.149 -56.531 1.00 72.31 89 SER A C 1
ATOM 715 O O . SER A 1 89 ? 50.914 6.084 -56.220 1.00 72.31 89 SER A O 1
ATOM 717 N N . ASP A 1 90 ? 52.931 5.105 -56.383 1.00 64.38 90 ASP A N 1
ATOM 718 C CA . ASP A 1 90 ? 52.499 3.791 -55.878 1.00 64.38 90 ASP A CA 1
ATOM 719 C C . ASP A 1 90 ? 52.043 3.852 -54.407 1.00 64.38 90 ASP A C 1
ATOM 721 O O . ASP A 1 90 ? 51.073 3.199 -54.007 1.00 64.38 90 ASP A O 1
ATOM 725 N N . ASN A 1 91 ? 52.672 4.708 -53.596 1.00 56.66 91 ASN A N 1
ATOM 726 C CA . ASN A 1 91 ? 52.321 4.887 -52.183 1.00 56.66 91 ASN A CA 1
ATOM 727 C C . ASN A 1 91 ? 50.940 5.547 -51.981 1.00 56.66 91 ASN A C 1
ATOM 729 O O . ASN A 1 91 ? 50.280 5.326 -50.962 1.00 56.66 91 ASN A O 1
ATOM 733 N N . GLU A 1 92 ? 50.458 6.325 -52.955 1.00 57.12 92 GLU A N 1
ATOM 734 C CA . GLU A 1 92 ? 49.149 6.989 -52.894 1.00 57.12 92 GLU A CA 1
ATOM 735 C C . GLU A 1 92 ? 47.982 6.017 -53.189 1.00 57.12 92 GLU A C 1
ATOM 737 O O . GLU A 1 92 ? 46.858 6.214 -52.714 1.00 57.12 92 GLU A O 1
ATOM 742 N N . GLN A 1 93 ? 48.235 4.917 -53.914 1.00 53.97 93 GLN A N 1
ATOM 743 C CA . GLN A 1 93 ? 47.219 3.901 -54.226 1.00 53.97 93 GLN A CA 1
ATOM 744 C C . GLN A 1 93 ? 47.015 2.866 -53.104 1.00 53.97 93 GLN A C 1
ATOM 746 O O . GLN A 1 93 ? 45.897 2.374 -52.918 1.00 53.97 93 GLN A O 1
ATOM 751 N N . ILE A 1 94 ? 48.042 2.587 -52.296 1.00 53.06 94 ILE A N 1
ATOM 752 C CA . ILE A 1 94 ? 48.015 1.547 -51.247 1.00 53.06 94 ILE A CA 1
ATOM 753 C C . ILE A 1 94 ? 47.098 1.911 -50.053 1.00 53.06 94 ILE A C 1
ATOM 755 O O . ILE A 1 94 ? 46.601 1.021 -49.359 1.00 53.06 94 ILE A O 1
ATOM 759 N N . ASN A 1 95 ? 46.757 3.190 -49.848 1.00 51.56 95 ASN A N 1
ATOM 760 C CA . ASN A 1 95 ? 45.961 3.643 -48.692 1.00 51.56 95 ASN A CA 1
ATOM 761 C C . ASN A 1 95 ? 44.425 3.625 -48.872 1.00 51.56 95 ASN A C 1
ATOM 763 O O . ASN A 1 95 ? 43.685 3.757 -47.895 1.00 51.56 95 ASN A O 1
ATOM 767 N N . LYS A 1 96 ? 43.901 3.406 -50.085 1.00 52.69 96 LYS A N 1
ATOM 768 C CA . LYS A 1 96 ? 42.444 3.308 -50.333 1.00 52.69 96 LYS A CA 1
ATOM 769 C C . LYS A 1 96 ? 41.769 2.001 -49.859 1.00 52.69 96 LYS A C 1
ATOM 771 O O . LYS A 1 96 ? 40.663 2.096 -49.316 1.00 52.69 96 LYS A O 1
ATOM 776 N N . PRO A 1 97 ? 42.358 0.793 -50.002 1.00 57.78 97 PRO A N 1
ATOM 777 C CA . PRO A 1 97 ? 41.699 -0.447 -49.573 1.00 57.78 97 PRO A CA 1
ATOM 778 C C . PRO A 1 97 ? 41.616 -0.599 -48.047 1.00 57.78 97 PRO A C 1
ATOM 780 O O . PRO A 1 97 ? 40.691 -1.240 -47.548 1.00 57.78 97 PRO A O 1
ATOM 783 N N . LEU A 1 98 ? 42.540 0.004 -47.290 1.00 57.00 98 LEU A N 1
ATOM 784 C CA . LEU A 1 98 ? 42.539 -0.065 -45.827 1.00 57.00 98 LEU A CA 1
ATOM 785 C C . LEU A 1 98 ? 41.398 0.767 -45.218 1.00 57.00 98 LEU A C 1
ATOM 787 O O . LEU A 1 98 ? 40.682 0.277 -44.346 1.00 57.00 98 LEU A O 1
ATOM 791 N N . PHE A 1 99 ? 41.163 1.978 -45.732 1.00 63.62 99 PHE A N 1
ATOM 792 C CA . PHE A 1 99 ?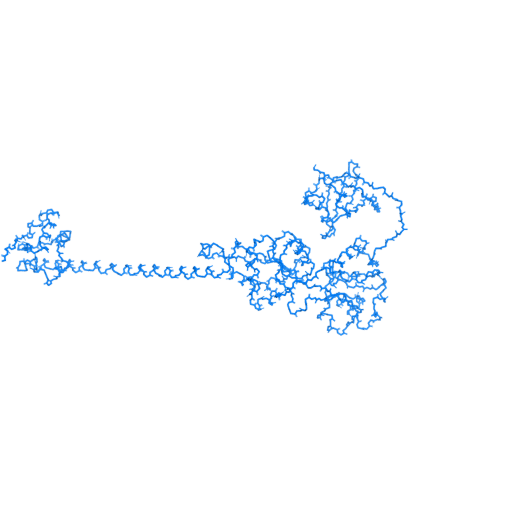 40.075 2.851 -45.279 1.00 63.62 99 PHE A CA 1
ATOM 793 C C . PHE A 1 99 ? 38.689 2.230 -45.520 1.00 63.62 99 PHE A C 1
ATOM 795 O O . PHE A 1 99 ? 37.866 2.179 -44.607 1.00 63.62 99 PHE A O 1
ATOM 802 N N . TRP A 1 100 ? 38.448 1.664 -46.708 1.00 66.62 100 TRP A N 1
ATOM 803 C CA . TRP A 1 100 ? 37.179 0.990 -47.022 1.00 66.62 100 TRP A CA 1
ATOM 804 C C . TRP A 1 100 ? 36.931 -0.255 -46.163 1.00 66.62 100 TRP A C 1
ATOM 806 O O . TRP A 1 100 ? 35.799 -0.484 -45.733 1.00 66.62 100 TRP A O 1
ATOM 816 N N . ARG A 1 101 ? 37.979 -1.033 -45.858 1.00 70.88 101 ARG A N 1
ATOM 817 C CA . ARG A 1 101 ? 37.880 -2.166 -44.924 1.00 70.88 101 ARG A CA 1
ATOM 818 C C . ARG A 1 101 ? 37.503 -1.688 -43.523 1.00 70.88 101 ARG A C 1
ATOM 820 O O . ARG A 1 101 ? 36.576 -2.242 -42.942 1.00 70.88 101 ARG A O 1
ATOM 827 N N . ILE A 1 102 ? 38.148 -0.639 -43.010 1.00 72.31 102 ILE A N 1
ATOM 828 C CA . ILE A 1 102 ? 37.833 -0.068 -41.690 1.00 72.31 102 ILE A CA 1
ATOM 829 C C . ILE A 1 102 ? 36.387 0.444 -41.648 1.00 72.31 102 ILE A C 1
ATOM 831 O O . ILE A 1 102 ? 35.648 0.086 -40.732 1.00 72.31 102 ILE A O 1
ATOM 835 N N . CYS A 1 103 ? 35.939 1.204 -42.652 1.00 71.69 103 CYS A N 1
ATOM 836 C CA . CYS A 1 103 ? 34.553 1.675 -42.722 1.00 71.69 103 CYS A CA 1
ATOM 837 C C . CYS A 1 103 ? 33.547 0.515 -42.763 1.00 71.69 103 CYS A C 1
ATOM 839 O O . CYS A 1 103 ? 32.555 0.548 -42.036 1.00 71.69 103 CYS A O 1
ATOM 841 N N . PHE A 1 104 ? 33.812 -0.534 -43.549 1.00 74.56 104 PHE A N 1
ATOM 842 C CA . PHE A 1 104 ? 32.940 -1.708 -43.612 1.00 74.56 104 PHE A CA 1
ATOM 843 C C . PHE A 1 104 ? 32.874 -2.451 -42.270 1.00 74.56 104 PHE A C 1
ATOM 845 O O . PHE A 1 104 ? 31.783 -2.795 -41.812 1.00 74.56 104 PHE A O 1
ATOM 852 N N . PHE A 1 105 ? 34.012 -2.635 -41.592 1.00 76.94 105 PHE A N 1
ATOM 853 C CA . PHE A 1 105 ? 34.053 -3.235 -40.256 1.00 76.94 105 PHE A CA 1
ATOM 854 C C . PHE A 1 105 ? 33.279 -2.402 -39.223 1.00 76.94 105 PHE A C 1
ATOM 856 O O . PHE A 1 105 ? 32.498 -2.966 -38.458 1.00 76.94 105 PHE A O 1
ATOM 863 N N . VAL A 1 106 ? 33.427 -1.073 -39.224 1.00 81.38 106 VAL A N 1
ATOM 864 C CA . VAL A 1 106 ? 32.710 -0.177 -38.297 1.00 81.38 106 VAL A CA 1
ATOM 865 C C . VAL A 1 106 ? 31.200 -0.196 -38.550 1.00 81.38 106 VAL A C 1
ATOM 867 O O . VAL A 1 106 ? 30.420 -0.265 -37.597 1.00 81.38 106 VAL A O 1
ATOM 870 N N . ILE A 1 107 ? 30.768 -0.189 -39.814 1.00 83.25 107 ILE A N 1
ATOM 871 C CA . ILE A 1 107 ? 29.346 -0.268 -40.176 1.00 83.25 107 ILE A CA 1
ATOM 872 C C . ILE A 1 107 ? 28.774 -1.631 -39.773 1.00 83.25 107 ILE A C 1
ATOM 874 O O . ILE A 1 107 ? 27.745 -1.686 -39.101 1.00 83.25 107 ILE A O 1
ATOM 878 N N . SER A 1 108 ? 29.460 -2.728 -40.108 1.00 83.25 108 SER A N 1
ATOM 879 C CA . SER A 1 108 ? 29.031 -4.083 -39.747 1.00 83.25 108 SER A CA 1
ATOM 880 C C . SER A 1 108 ? 28.924 -4.264 -38.232 1.00 83.25 108 SER A C 1
ATOM 882 O O . SER A 1 108 ? 27.948 -4.835 -37.746 1.00 83.25 108 SER A O 1
ATOM 884 N N . LEU A 1 109 ? 29.897 -3.759 -37.468 1.00 89.25 109 LEU A N 1
ATOM 885 C CA . LEU A 1 109 ? 29.875 -3.825 -36.007 1.00 89.25 109 LEU A CA 1
ATOM 886 C C . LEU A 1 109 ? 28.725 -2.990 -35.429 1.00 89.25 109 LEU A C 1
ATOM 888 O O . LEU A 1 109 ? 28.031 -3.442 -34.521 1.00 89.25 109 LEU A O 1
ATOM 892 N N . SER A 1 110 ? 28.473 -1.806 -35.992 1.00 85.19 110 SER A N 1
ATOM 893 C CA . SER A 1 110 ? 27.355 -0.948 -35.585 1.00 85.19 110 SER A CA 1
ATOM 894 C C . SER A 1 110 ? 26.005 -1.626 -35.834 1.00 85.19 110 SER A C 1
ATOM 896 O O . SER A 1 110 ? 25.152 -1.622 -34.949 1.00 85.19 110 SER A O 1
ATOM 898 N N . ILE A 1 111 ? 25.828 -2.276 -36.993 1.00 90.06 111 ILE A N 1
ATOM 899 C CA . ILE A 1 111 ? 24.626 -3.057 -37.329 1.00 90.06 111 ILE A CA 1
ATOM 900 C C . ILE A 1 111 ? 24.446 -4.223 -36.353 1.00 90.06 111 ILE A C 1
ATOM 902 O O . ILE A 1 111 ? 23.331 -4.453 -35.888 1.00 90.06 111 ILE A O 1
ATOM 906 N N . LEU A 1 112 ? 25.523 -4.926 -35.988 1.00 90.56 112 LEU A N 1
ATOM 907 C CA . LEU A 1 112 ? 25.468 -6.007 -34.998 1.00 90.56 112 LEU A CA 1
ATOM 908 C C . LEU A 1 112 ? 25.038 -5.497 -33.615 1.00 90.56 112 LEU A C 1
ATOM 910 O O . LEU A 1 112 ? 24.175 -6.107 -32.982 1.00 90.56 112 LEU A O 1
ATOM 914 N N . ILE A 1 113 ? 25.578 -4.363 -33.160 1.00 88.81 113 ILE A N 1
ATOM 915 C CA . ILE A 1 113 ? 25.208 -3.745 -31.876 1.00 88.81 113 ILE A CA 1
ATOM 916 C C . ILE A 1 113 ? 23.740 -3.293 -31.891 1.00 88.81 113 ILE A C 1
ATOM 918 O O . ILE A 1 113 ? 22.993 -3.589 -30.955 1.00 88.81 113 ILE A O 1
ATOM 922 N N . LEU A 1 114 ? 23.304 -2.617 -32.959 1.00 90.44 114 LEU A N 1
ATOM 923 C CA . LEU A 1 114 ? 21.910 -2.207 -33.155 1.00 90.44 114 LEU A CA 1
ATOM 924 C C . LEU A 1 114 ? 20.969 -3.414 -33.210 1.00 90.44 114 LEU A C 1
ATOM 926 O O . LEU A 1 114 ? 19.919 -3.393 -32.570 1.00 90.44 114 LEU A O 1
ATOM 930 N N . GLY A 1 115 ? 21.364 -4.484 -33.902 1.00 91.56 115 GLY A N 1
ATOM 931 C CA . GLY A 1 115 ? 20.627 -5.743 -33.961 1.00 91.56 115 GLY A CA 1
ATOM 932 C C . GLY A 1 115 ? 20.481 -6.389 -32.584 1.00 91.56 115 GLY A C 1
ATOM 933 O O . GLY A 1 115 ? 19.371 -6.734 -32.181 1.00 91.56 115 GLY A O 1
ATOM 934 N N . ALA A 1 116 ? 21.565 -6.475 -31.809 1.00 91.75 116 ALA A N 1
ATOM 935 C CA . ALA A 1 116 ? 21.529 -6.993 -30.441 1.00 91.75 116 ALA A CA 1
ATOM 936 C C . ALA A 1 116 ? 20.614 -6.153 -29.530 1.00 91.75 116 ALA A C 1
ATOM 938 O O . ALA A 1 116 ? 19.806 -6.705 -28.778 1.00 91.75 116 ALA A O 1
ATOM 939 N N . LYS A 1 117 ? 20.677 -4.819 -29.639 1.00 92.31 117 LYS A N 1
ATOM 940 C CA . LYS A 1 117 ? 19.795 -3.896 -28.906 1.00 92.31 117 LYS A CA 1
ATOM 941 C C . LYS A 1 117 ? 18.334 -4.019 -29.325 1.00 92.31 117 LYS A C 1
ATOM 943 O O . LYS A 1 117 ? 17.453 -3.982 -28.469 1.00 92.31 117 LYS A O 1
ATOM 948 N N . TYR A 1 118 ? 18.062 -4.212 -30.609 1.00 93.06 118 TYR A N 1
ATOM 949 C CA . TYR A 1 118 ? 16.712 -4.451 -31.106 1.00 93.06 118 TYR A CA 1
ATOM 950 C C . TYR A 1 118 ? 16.136 -5.769 -30.567 1.00 93.06 118 TYR A C 1
ATOM 952 O O . TYR A 1 118 ? 15.000 -5.798 -30.097 1.00 93.06 118 TYR A O 1
ATOM 960 N N . VAL A 1 119 ? 16.936 -6.841 -30.522 1.00 92.75 119 VAL A N 1
ATOM 961 C CA . VAL A 1 119 ? 16.533 -8.112 -29.893 1.00 92.75 119 VAL A CA 1
ATOM 962 C C . VAL A 1 119 ? 16.260 -7.932 -28.394 1.00 92.75 119 VAL A C 1
ATOM 964 O O . VAL A 1 119 ? 15.262 -8.455 -27.892 1.00 92.75 119 VAL A O 1
ATOM 967 N N . GLU A 1 120 ? 17.094 -7.170 -27.678 1.00 92.44 120 GLU A N 1
ATOM 968 C CA . GLU A 1 120 ? 16.853 -6.816 -26.270 1.00 92.44 120 GLU A CA 1
ATOM 969 C C . GLU A 1 120 ? 15.508 -6.080 -26.104 1.00 92.44 120 GLU A C 1
ATOM 971 O O . GLU A 1 120 ? 14.691 -6.468 -25.266 1.00 92.44 120 GLU A O 1
ATOM 976 N N . PHE A 1 121 ? 15.236 -5.084 -26.953 1.00 94.06 121 PHE A N 1
ATOM 977 C CA . PHE A 1 121 ? 13.986 -4.316 -26.963 1.00 94.06 121 PHE A CA 1
ATOM 978 C C . PHE A 1 121 ? 12.750 -5.176 -27.263 1.00 94.06 121 PHE A C 1
ATOM 980 O O . PHE A 1 121 ? 11.673 -4.957 -26.703 1.00 94.06 121 PHE A O 1
ATOM 987 N N . LEU A 1 122 ? 12.866 -6.170 -28.147 1.00 93.06 122 LEU A N 1
ATOM 988 C CA . LEU A 1 122 ? 11.764 -7.082 -28.450 1.00 93.06 122 LEU A CA 1
ATOM 989 C C . LEU A 1 122 ? 11.422 -7.989 -27.264 1.00 93.06 122 LEU A C 1
ATOM 991 O O . LEU A 1 122 ? 10.238 -8.226 -27.023 1.00 93.06 122 LEU A O 1
ATOM 995 N N . ARG A 1 123 ? 12.435 -8.448 -26.520 1.00 92.50 123 ARG A N 1
ATOM 996 C CA . ARG A 1 123 ? 12.279 -9.393 -25.403 1.00 92.50 123 ARG A CA 1
ATOM 997 C C . ARG A 1 123 ? 11.852 -8.734 -24.094 1.00 92.50 123 ARG A C 1
ATOM 999 O O . ARG A 1 123 ? 11.133 -9.365 -23.319 1.00 92.50 123 ARG A O 1
ATOM 1006 N N . LYS A 1 124 ? 12.309 -7.510 -23.817 1.00 94.31 124 LYS A N 1
ATOM 1007 C CA . LYS A 1 124 ? 12.045 -6.860 -22.528 1.00 94.31 124 LYS A CA 1
ATOM 1008 C C . LYS A 1 124 ? 10.599 -6.342 -22.397 1.00 94.31 124 LYS A C 1
ATOM 1010 O O . LYS A 1 124 ? 10.010 -5.891 -23.384 1.00 94.31 124 LYS A O 1
ATOM 1015 N N . PRO A 1 125 ? 10.024 -6.385 -21.180 1.00 95.81 125 PRO A N 1
ATOM 1016 C CA . PRO A 1 125 ? 8.738 -5.769 -20.856 1.00 95.81 125 PRO A CA 1
ATOM 1017 C C . PRO A 1 125 ? 8.709 -4.264 -21.164 1.00 95.81 125 PRO A C 1
ATOM 1019 O O . PRO A 1 125 ? 9.510 -3.496 -20.633 1.00 95.81 125 PRO A O 1
ATOM 1022 N N . LYS A 1 126 ? 7.758 -3.842 -22.003 1.00 95.94 126 LYS A N 1
ATOM 1023 C CA . LYS A 1 126 ? 7.605 -2.456 -22.471 1.00 95.94 126 LYS A CA 1
ATOM 1024 C C . LYS A 1 126 ? 6.436 -1.764 -21.786 1.00 95.94 126 LYS A C 1
ATOM 1026 O O . LYS A 1 126 ? 5.379 -2.377 -21.634 1.00 95.94 126 LYS A O 1
ATOM 1031 N N . VAL A 1 127 ? 6.628 -0.500 -21.421 1.00 96.75 127 VAL A N 1
ATOM 1032 C CA . VAL A 1 127 ? 5.617 0.330 -20.748 1.00 96.75 127 VAL A CA 1
ATOM 1033 C C . VAL A 1 127 ? 5.585 1.755 -21.302 1.00 96.75 127 VAL A C 1
ATOM 1035 O O . VAL A 1 127 ? 6.592 2.250 -21.813 1.00 96.75 127 VAL A O 1
ATOM 1038 N N . GLY A 1 128 ? 4.422 2.409 -21.230 1.00 95.12 128 GLY A N 1
ATOM 1039 C CA . GLY A 1 128 ? 4.216 3.784 -21.704 1.00 95.12 128 GLY A CA 1
ATOM 1040 C C . GLY A 1 128 ? 4.600 4.879 -20.704 1.00 95.12 128 GLY A C 1
ATOM 1041 O O . GLY A 1 128 ? 4.745 6.039 -21.091 1.00 95.12 128 GLY A O 1
ATOM 1042 N N . PHE A 1 129 ? 4.788 4.539 -19.429 1.00 94.69 129 PHE A N 1
ATOM 1043 C CA . PHE A 1 129 ? 5.179 5.485 -18.384 1.00 94.69 129 PHE A CA 1
ATOM 1044 C C . PHE A 1 129 ? 6.704 5.634 -18.264 1.00 94.69 129 PHE A C 1
ATOM 1046 O O . PHE A 1 129 ? 7.466 4.686 -18.447 1.00 94.69 129 PHE A O 1
ATOM 1053 N N . SER A 1 130 ? 7.160 6.838 -17.909 1.00 94.19 130 SER A N 1
ATOM 1054 C CA . SER A 1 130 ? 8.578 7.132 -17.646 1.00 94.19 130 SER A CA 1
ATOM 1055 C C . SER A 1 130 ? 8.967 6.967 -16.176 1.00 94.19 130 SER A C 1
ATOM 1057 O O . SER A 1 130 ? 10.153 6.868 -15.856 1.00 94.19 130 SER A O 1
ATOM 1059 N N . TYR A 1 131 ? 7.986 6.923 -15.274 1.00 96.38 131 TYR A N 1
ATOM 1060 C CA . TYR A 1 131 ? 8.194 6.638 -13.862 1.00 96.38 131 TYR A CA 1
ATOM 1061 C C . TYR A 1 131 ? 7.000 5.891 -13.261 1.00 96.38 131 TYR A C 1
ATOM 1063 O O . TYR A 1 131 ? 5.896 5.973 -13.792 1.00 96.38 131 TYR A O 1
ATOM 1071 N N . ILE A 1 132 ? 7.236 5.196 -12.148 1.00 97.19 132 ILE A N 1
ATOM 1072 C CA . ILE A 1 132 ? 6.201 4.612 -11.284 1.00 97.19 132 ILE A CA 1
ATOM 1073 C C . ILE A 1 132 ? 6.470 4.924 -9.819 1.00 97.19 132 ILE A C 1
ATOM 1075 O O . ILE A 1 132 ? 7.621 4.969 -9.375 1.00 97.19 132 ILE A O 1
ATOM 1079 N N . LYS A 1 133 ? 5.389 5.091 -9.063 1.00 98.12 133 LYS A N 1
ATOM 1080 C CA . LYS A 1 133 ? 5.397 5.322 -7.621 1.00 98.12 133 LYS A CA 1
ATOM 1081 C C . LYS A 1 133 ? 4.993 4.064 -6.860 1.00 98.12 133 LYS A C 1
ATOM 1083 O O . LYS A 1 133 ? 3.865 3.582 -6.982 1.00 98.12 133 LYS A O 1
ATOM 1088 N N . ILE A 1 134 ? 5.910 3.563 -6.038 1.00 98.31 134 ILE A N 1
ATOM 1089 C CA . ILE A 1 134 ? 5.643 2.544 -5.024 1.00 98.31 134 ILE A CA 1
ATOM 1090 C C . ILE A 1 134 ? 5.218 3.258 -3.748 1.00 98.31 134 ILE A C 1
ATOM 1092 O O . ILE A 1 134 ? 6.011 3.967 -3.138 1.00 98.31 134 ILE A O 1
ATOM 1096 N N . GLY A 1 135 ? 3.975 3.048 -3.346 1.00 97.94 135 GLY A N 1
ATOM 1097 C CA . GLY A 1 135 ? 3.405 3.583 -2.125 1.00 97.94 135 GLY A CA 1
ATOM 1098 C C . GLY A 1 135 ? 3.388 2.578 -0.986 1.00 97.94 135 GLY A C 1
ATOM 1099 O O . GLY A 1 135 ? 2.884 1.466 -1.169 1.00 97.94 135 GLY A O 1
ATOM 1100 N N . SER A 1 136 ? 3.904 2.956 0.185 1.00 95.88 136 SER A N 1
ATOM 1101 C CA . SER A 1 136 ? 3.915 2.090 1.369 1.00 95.88 136 SER A CA 1
ATOM 1102 C C . SER A 1 136 ? 4.077 2.867 2.679 1.00 95.88 136 SER A C 1
ATOM 1104 O O . SER A 1 136 ? 4.623 3.964 2.704 1.00 95.88 136 SER A O 1
ATOM 1106 N N . MET A 1 137 ? 3.651 2.263 3.794 1.00 91.62 137 MET A N 1
ATOM 1107 C CA . MET A 1 137 ? 3.988 2.713 5.160 1.00 91.62 137 MET A CA 1
ATOM 1108 C C . MET A 1 137 ? 5.146 1.900 5.778 1.00 91.62 137 MET A C 1
ATOM 1110 O O . MET A 1 137 ? 5.369 1.923 6.990 1.00 91.62 137 MET A O 1
ATOM 1114 N N . TRP A 1 138 ? 5.865 1.112 4.973 1.00 89.88 138 TRP A N 1
ATOM 1115 C CA . TRP A 1 138 ? 7.059 0.387 5.410 1.00 89.88 138 TRP A CA 1
ATOM 1116 C C . TRP A 1 138 ? 8.322 1.208 5.138 1.00 89.88 138 TRP A C 1
ATOM 1118 O O . TRP A 1 138 ? 8.335 2.136 4.343 1.00 89.88 138 TRP A O 1
ATOM 1128 N N . LYS A 1 139 ? 9.419 0.828 5.790 1.00 90.12 139 LYS A N 1
ATOM 1129 C CA . LYS A 1 139 ? 10.763 1.364 5.543 1.00 90.12 139 LYS A CA 1
ATOM 1130 C C . LYS A 1 139 ? 11.176 1.260 4.054 1.00 90.12 139 LYS A C 1
ATOM 1132 O O . LYS A 1 139 ? 11.202 0.125 3.557 1.00 90.12 139 LYS A O 1
ATOM 1137 N N . PRO A 1 140 ? 11.576 2.367 3.396 1.00 92.25 140 PRO A N 1
ATOM 1138 C CA . PRO A 1 140 ? 11.990 2.398 1.988 1.00 92.25 140 PRO A CA 1
ATOM 1139 C C . PRO A 1 140 ? 13.052 1.357 1.610 1.00 92.25 140 PRO A C 1
ATOM 1141 O O . PRO A 1 140 ? 12.983 0.762 0.536 1.00 92.25 140 PRO A O 1
ATOM 1144 N N . GLU A 1 141 ? 13.991 1.059 2.513 1.00 93.94 141 GLU A N 1
ATOM 1145 C CA . GLU A 1 141 ? 15.072 0.081 2.287 1.00 93.94 141 GLU A CA 1
ATOM 1146 C C . GLU A 1 141 ? 14.572 -1.328 1.908 1.00 93.94 141 GLU A C 1
ATOM 1148 O O . GLU A 1 141 ? 15.295 -2.106 1.279 1.00 93.94 141 GLU A O 1
ATOM 1153 N N . ASN A 1 142 ? 13.332 -1.670 2.274 1.00 94.81 142 ASN A N 1
ATOM 1154 C CA . ASN A 1 142 ? 12.723 -2.966 1.957 1.00 94.81 142 ASN A CA 1
ATOM 1155 C C . ASN A 1 142 ? 12.242 -3.048 0.505 1.00 94.81 142 ASN A C 1
ATOM 1157 O O . ASN A 1 142 ? 12.124 -4.140 -0.043 1.00 94.81 142 ASN A O 1
ATOM 1161 N N . TYR A 1 143 ? 12.046 -1.901 -0.144 1.00 96.38 143 TYR A N 1
ATOM 1162 C CA . TYR A 1 143 ? 11.647 -1.816 -1.545 1.00 96.38 143 TYR A CA 1
ATOM 1163 C C . TYR A 1 143 ? 12.803 -1.499 -2.485 1.00 96.38 143 TYR A C 1
ATOM 1165 O O . TYR A 1 143 ? 12.606 -1.586 -3.690 1.00 96.38 143 TYR A O 1
ATOM 1173 N N . ALA A 1 144 ? 14.002 -1.188 -1.981 1.00 96.00 144 ALA A N 1
ATOM 1174 C CA . ALA A 1 144 ? 15.158 -0.858 -2.819 1.00 96.00 144 ALA A CA 1
ATOM 1175 C C . ALA A 1 144 ? 15.452 -1.955 -3.860 1.00 96.00 144 ALA A C 1
ATOM 1177 O O . ALA A 1 144 ? 15.477 -1.689 -5.055 1.00 96.00 144 ALA A O 1
ATOM 1178 N N . SER A 1 145 ? 15.538 -3.216 -3.424 1.00 97.00 145 SER A N 1
ATOM 1179 C CA . SER A 1 145 ? 15.801 -4.351 -4.321 1.00 97.00 145 SER A CA 1
ATOM 1180 C C . SER A 1 145 ? 14.674 -4.588 -5.335 1.00 97.00 145 SER A C 1
ATOM 1182 O O . SER A 1 145 ? 14.933 -5.032 -6.452 1.00 97.00 145 SER A O 1
ATOM 1184 N N . LEU A 1 146 ? 13.425 -4.272 -4.972 1.00 97.81 146 LEU A N 1
ATOM 1185 C CA . LEU A 1 146 ? 12.295 -4.323 -5.899 1.00 97.81 146 LEU A CA 1
ATOM 1186 C C . LEU A 1 146 ? 12.353 -3.173 -6.906 1.00 97.81 146 LEU A C 1
ATOM 1188 O O . LEU A 1 146 ? 12.123 -3.392 -8.091 1.00 97.81 146 LEU A O 1
ATOM 1192 N N . ALA A 1 147 ? 12.673 -1.964 -6.453 1.00 97.19 147 ALA A N 1
ATOM 1193 C CA . ALA A 1 147 ? 12.831 -0.806 -7.314 1.00 97.19 147 ALA A CA 1
ATOM 1194 C C . ALA A 1 147 ? 13.929 -1.055 -8.353 1.00 97.19 147 ALA A C 1
ATOM 1196 O O . ALA A 1 147 ? 13.667 -0.896 -9.542 1.00 97.19 147 ALA A O 1
ATOM 1197 N N . ASP A 1 148 ? 15.096 -1.548 -7.935 1.00 97.25 148 ASP A N 1
ATOM 1198 C CA . ASP A 1 148 ? 16.194 -1.910 -8.838 1.00 97.25 148 ASP A CA 1
ATOM 1199 C C . ASP A 1 148 ? 15.772 -2.991 -9.838 1.00 97.25 148 ASP A C 1
ATOM 1201 O O . ASP A 1 148 ? 16.035 -2.882 -11.037 1.00 97.25 148 ASP A O 1
ATOM 1205 N N . TYR A 1 149 ? 15.070 -4.027 -9.368 1.00 97.81 149 TYR A N 1
ATOM 1206 C CA . TYR A 1 149 ? 14.529 -5.065 -10.241 1.00 97.81 149 TYR A CA 1
ATOM 1207 C C . TYR A 1 149 ? 13.590 -4.472 -11.303 1.00 97.81 149 TYR A C 1
ATOM 1209 O O . TYR A 1 149 ? 13.780 -4.718 -12.494 1.00 97.81 149 TYR A O 1
ATOM 1217 N N . LEU A 1 150 ? 12.623 -3.643 -10.902 1.00 97.56 150 LEU A N 1
ATOM 1218 C CA . LEU A 1 150 ? 11.672 -3.012 -11.818 1.00 97.56 150 LEU A CA 1
ATOM 1219 C C . LEU A 1 150 ? 12.369 -2.079 -12.821 1.00 97.56 150 LEU A C 1
ATOM 1221 O O . LEU A 1 150 ? 12.069 -2.159 -14.010 1.00 97.56 150 LEU A O 1
ATOM 1225 N N . GLN A 1 151 ? 13.330 -1.259 -12.380 1.00 95.94 151 GLN A N 1
ATOM 1226 C CA . GLN A 1 151 ? 14.112 -0.375 -13.260 1.00 95.94 151 GLN A CA 1
ATOM 1227 C C . GLN A 1 151 ? 14.941 -1.152 -14.295 1.00 95.94 151 GLN A C 1
ATOM 1229 O O . GLN A 1 151 ? 15.152 -0.668 -15.406 1.00 95.94 151 GLN A O 1
ATOM 1234 N N . ASN A 1 152 ? 15.417 -2.350 -13.946 1.00 94.94 152 ASN A N 1
ATOM 1235 C CA . ASN A 1 152 ? 16.220 -3.189 -14.839 1.00 94.94 152 ASN A CA 1
ATOM 1236 C C . ASN A 1 152 ? 15.376 -3.991 -15.843 1.00 94.94 152 ASN A C 1
ATOM 1238 O O . ASN A 1 152 ? 15.848 -4.291 -16.947 1.00 94.94 152 ASN A O 1
ATOM 1242 N N . GLN A 1 153 ? 14.151 -4.362 -15.458 1.00 96.12 153 GLN A N 1
ATOM 1243 C CA . GLN A 1 153 ? 13.243 -5.146 -16.298 1.00 96.12 153 GLN A CA 1
ATOM 1244 C C . GLN A 1 153 ? 12.409 -4.281 -17.244 1.00 96.12 153 GLN A C 1
ATOM 1246 O O . GLN A 1 153 ? 12.229 -4.653 -18.403 1.00 96.12 153 GLN A O 1
ATOM 1251 N N . LEU A 1 154 ? 11.887 -3.151 -16.767 1.00 96.69 154 LEU A N 1
ATOM 1252 C CA . LEU A 1 154 ? 10.971 -2.307 -17.529 1.00 96.69 154 LEU A CA 1
ATOM 1253 C C . LEU A 1 154 ? 11.739 -1.357 -18.449 1.00 96.69 154 LEU A C 1
ATOM 1255 O O . LEU A 1 154 ? 12.634 -0.633 -18.009 1.00 96.69 154 LEU A O 1
ATOM 1259 N N . ILE A 1 155 ? 11.345 -1.315 -19.719 1.00 96.44 155 ILE A N 1
ATOM 1260 C CA . ILE A 1 155 ? 11.889 -0.377 -20.705 1.00 96.44 155 ILE A CA 1
ATOM 1261 C C . ILE A 1 155 ? 10.781 0.494 -21.314 1.00 96.44 155 ILE A C 1
ATOM 1263 O O . ILE A 1 155 ? 9.620 0.068 -21.351 1.00 96.44 155 ILE A O 1
ATOM 1267 N N . PRO A 1 156 ? 11.112 1.696 -21.826 1.00 96.12 156 PRO A N 1
ATOM 1268 C CA . PRO A 1 156 ? 10.166 2.494 -22.597 1.00 96.12 156 PRO A CA 1
ATOM 1269 C C . PRO A 1 156 ? 9.623 1.703 -23.792 1.00 96.12 156 PRO A C 1
ATOM 1271 O O . PRO A 1 156 ? 10.357 0.955 -24.438 1.00 96.12 156 PRO A O 1
ATOM 1274 N N . ASN A 1 157 ? 8.349 1.895 -24.127 1.00 95.31 157 ASN A N 1
ATOM 1275 C CA . ASN A 1 157 ? 7.742 1.330 -25.337 1.00 95.31 157 ASN A CA 1
ATOM 1276 C C . ASN A 1 157 ? 8.227 1.989 -26.648 1.00 95.31 157 ASN A C 1
ATOM 1278 O O . ASN A 1 157 ? 7.869 1.530 -27.730 1.00 95.31 157 ASN A O 1
ATOM 1282 N N . ASP A 1 158 ? 9.063 3.023 -26.548 1.00 95.38 158 ASP A N 1
ATOM 1283 C CA . ASP A 1 158 ? 9.712 3.727 -27.650 1.00 95.38 158 ASP A CA 1
ATOM 1284 C C . ASP A 1 158 ? 11.165 3.244 -27.814 1.00 95.38 158 ASP A C 1
ATOM 1286 O O . ASP A 1 158 ? 11.986 3.337 -26.895 1.00 95.38 158 ASP A O 1
ATOM 1290 N N . PHE A 1 159 ? 11.490 2.734 -29.005 1.00 93.50 159 PHE A N 1
ATOM 1291 C CA . PHE A 1 159 ? 12.813 2.185 -29.308 1.00 93.50 159 PHE A CA 1
ATOM 1292 C C . PHE A 1 159 ? 13.926 3.241 -29.292 1.00 93.50 159 PHE A C 1
ATOM 1294 O O . PHE A 1 159 ? 15.037 2.956 -28.847 1.00 93.50 159 PHE A O 1
ATOM 1301 N N . ILE A 1 160 ? 13.642 4.471 -29.727 1.00 94.06 160 ILE A N 1
ATOM 1302 C CA . ILE A 1 160 ? 14.624 5.559 -29.747 1.00 94.06 160 ILE A CA 1
ATOM 1303 C C . ILE A 1 160 ? 14.958 5.989 -28.318 1.00 94.06 160 ILE A C 1
ATOM 1305 O O . ILE A 1 160 ? 16.132 6.184 -28.001 1.00 94.06 160 ILE A O 1
ATOM 1309 N N . LYS A 1 161 ? 13.957 6.077 -27.432 1.00 94.06 161 LYS A N 1
ATOM 1310 C CA . LYS A 1 161 ? 14.185 6.338 -25.998 1.00 94.06 161 LYS A CA 1
ATOM 1311 C C . LYS A 1 161 ? 15.029 5.241 -25.353 1.00 94.06 161 LYS A C 1
ATOM 1313 O O . LYS A 1 161 ? 15.986 5.538 -24.640 1.00 94.06 161 LYS A O 1
ATOM 1318 N N . PHE A 1 162 ? 14.732 3.977 -25.659 1.00 94.44 162 PHE A N 1
ATOM 1319 C CA . PHE A 1 162 ? 15.536 2.844 -25.200 1.00 94.44 162 PHE A CA 1
ATOM 1320 C C . PHE A 1 162 ? 16.995 2.922 -25.688 1.00 94.44 162 PHE A C 1
ATOM 1322 O O . PHE A 1 162 ? 17.913 2.738 -24.888 1.00 94.44 162 PHE A O 1
ATOM 1329 N N . LEU A 1 163 ? 17.235 3.254 -26.964 1.00 93.31 163 LEU A N 1
ATOM 1330 C CA . LEU A 1 163 ? 18.591 3.421 -27.509 1.00 93.31 163 LEU A CA 1
ATOM 1331 C C . LEU A 1 163 ? 19.358 4.584 -26.866 1.00 93.31 163 LEU A C 1
ATOM 1333 O O . LEU A 1 163 ? 20.565 4.473 -26.663 1.00 93.31 163 LEU A O 1
ATOM 1337 N N . LYS A 1 164 ? 18.667 5.668 -26.496 1.00 93.94 164 LYS A N 1
ATOM 1338 C CA . LYS A 1 164 ? 19.242 6.786 -25.725 1.00 93.94 164 LYS A CA 1
ATOM 1339 C C . LYS A 1 164 ? 19.577 6.418 -24.275 1.00 93.94 164 LYS A C 1
ATOM 1341 O O . LYS A 1 164 ? 20.143 7.236 -23.557 1.00 93.94 164 LYS A O 1
ATOM 1346 N N . GLY A 1 165 ? 19.235 5.206 -23.837 1.00 91.38 165 GLY A N 1
ATOM 1347 C CA . GLY A 1 165 ? 19.473 4.737 -22.477 1.00 91.38 165 GLY A CA 1
ATOM 1348 C C . GLY A 1 165 ? 18.462 5.264 -21.459 1.00 91.38 165 GLY A C 1
ATOM 1349 O O . GLY A 1 165 ? 18.732 5.186 -20.260 1.00 91.38 165 GLY A O 1
ATOM 1350 N N . GLU A 1 166 ? 17.309 5.784 -21.900 1.00 94.12 166 GLU A N 1
ATOM 1351 C CA . GLU A 1 166 ? 16.237 6.172 -20.984 1.00 94.12 166 GLU A CA 1
ATOM 1352 C C . GLU A 1 166 ? 15.715 4.947 -20.225 1.00 94.12 166 GLU A C 1
ATOM 1354 O O . GLU A 1 166 ? 15.513 3.868 -20.790 1.00 94.12 166 GLU A O 1
ATOM 1359 N N . ARG A 1 167 ? 15.480 5.123 -18.923 1.00 91.69 167 ARG A N 1
ATOM 1360 C CA . ARG A 1 167 ? 14.969 4.077 -18.035 1.00 91.69 167 ARG A CA 1
ATOM 1361 C C . ARG A 1 167 ? 13.716 4.549 -17.328 1.00 91.69 167 ARG A C 1
ATOM 1363 O O . ARG A 1 167 ? 13.576 5.730 -17.008 1.00 91.69 167 ARG A O 1
ATOM 1370 N N . VAL A 1 168 ? 12.841 3.595 -17.042 1.00 95.69 168 VAL A N 1
ATOM 1371 C CA . VAL A 1 168 ? 11.702 3.806 -16.155 1.00 95.69 168 VAL A CA 1
ATOM 1372 C C . VAL A 1 168 ? 12.237 4.105 -14.759 1.00 95.69 168 VAL A C 1
ATOM 1374 O O . VAL A 1 168 ? 12.959 3.291 -14.192 1.00 95.69 168 VAL A O 1
ATOM 1377 N N . LYS A 1 169 ? 11.893 5.261 -14.190 1.00 96.56 169 LYS A N 1
ATOM 1378 C CA . LYS A 1 169 ? 12.271 5.610 -12.814 1.00 96.56 169 LYS A CA 1
ATOM 1379 C C . LYS A 1 169 ? 11.302 4.973 -11.823 1.00 96.56 169 LYS A C 1
ATOM 1381 O O . LYS A 1 169 ? 10.093 5.015 -12.022 1.00 96.56 169 LYS A O 1
ATOM 1386 N N . VAL A 1 170 ? 11.813 4.432 -10.723 1.00 97.06 170 VAL A N 1
ATOM 1387 C CA . VAL A 1 170 ? 10.965 3.904 -9.645 1.00 97.06 170 VAL A CA 1
ATOM 1388 C C . VAL A 1 170 ? 11.161 4.765 -8.411 1.00 97.06 170 VAL A C 1
ATOM 1390 O O . VAL A 1 170 ? 12.278 4.892 -7.918 1.00 97.06 170 VAL A O 1
ATOM 1393 N N . ILE A 1 171 ? 10.076 5.371 -7.940 1.00 96.00 171 ILE A N 1
ATOM 1394 C CA . ILE A 1 171 ? 10.062 6.292 -6.805 1.00 96.00 171 ILE A CA 1
ATOM 1395 C C . ILE A 1 171 ? 9.336 5.600 -5.657 1.00 96.00 171 ILE A C 1
ATOM 1397 O O . ILE A 1 171 ? 8.208 5.146 -5.828 1.00 96.00 171 ILE A O 1
ATOM 1401 N N . HIS A 1 172 ? 9.967 5.524 -4.490 1.00 95.69 172 HIS A N 1
ATOM 1402 C CA . HIS A 1 172 ? 9.283 5.098 -3.274 1.00 95.69 172 HIS A CA 1
ATOM 1403 C C . HIS A 1 172 ? 8.664 6.311 -2.575 1.00 95.69 172 HIS A C 1
ATOM 1405 O O . HIS A 1 172 ? 9.349 7.304 -2.335 1.00 95.69 172 HIS A O 1
ATOM 1411 N N . GLU A 1 173 ? 7.386 6.222 -2.224 1.00 94.06 173 GLU A N 1
ATOM 1412 C CA . GLU A 1 173 ? 6.661 7.247 -1.485 1.00 94.06 173 GLU A CA 1
ATOM 1413 C C . GLU A 1 173 ? 6.054 6.687 -0.194 1.00 94.06 173 GLU A C 1
ATOM 1415 O O . GLU A 1 173 ? 5.205 5.795 -0.213 1.00 94.06 173 GLU A O 1
ATOM 1420 N N . GLY A 1 174 ? 6.440 7.302 0.924 1.00 89.94 174 GLY A N 1
ATOM 1421 C CA . GLY A 1 174 ? 6.015 6.924 2.268 1.00 89.94 174 GLY A CA 1
ATOM 1422 C C . GLY A 1 174 ? 7.122 6.228 3.052 1.00 89.94 174 GLY A C 1
ATOM 1423 O O . GLY A 1 174 ? 8.184 5.919 2.519 1.00 89.94 174 GLY A O 1
ATOM 1424 N N . ASP A 1 175 ? 6.893 6.055 4.348 1.00 91.56 175 ASP A N 1
ATOM 1425 C CA . ASP A 1 175 ? 7.738 5.302 5.270 1.00 91.56 175 ASP A CA 1
ATOM 1426 C C . ASP A 1 175 ? 6.941 4.999 6.557 1.00 91.56 175 ASP A C 1
ATOM 1428 O O . ASP A 1 175 ? 5.724 5.187 6.606 1.00 91.56 175 ASP A O 1
ATOM 1432 N N . LYS A 1 176 ? 7.612 4.553 7.627 1.00 83.50 176 LYS A N 1
ATOM 1433 C CA . LYS A 1 176 ? 6.969 4.271 8.926 1.00 83.50 176 LYS A CA 1
ATOM 1434 C C . LYS A 1 176 ? 6.397 5.506 9.642 1.00 83.50 176 LYS A C 1
ATOM 1436 O O . LYS A 1 176 ? 5.652 5.337 10.608 1.00 83.50 176 LYS A O 1
ATOM 1441 N N . THR A 1 177 ? 6.778 6.712 9.226 1.00 82.06 177 THR A N 1
ATOM 1442 C CA . THR A 1 177 ? 6.272 7.992 9.746 1.00 82.06 177 THR A CA 1
ATOM 1443 C C . THR A 1 177 ? 5.023 8.456 9.002 1.00 82.06 177 THR A C 1
ATOM 1445 O O . THR A 1 177 ? 4.255 9.252 9.545 1.00 82.06 177 THR A O 1
ATOM 1448 N N . LEU A 1 178 ? 4.772 7.924 7.796 1.00 80.62 178 LEU A N 1
ATOM 1449 C CA . LEU A 1 178 ? 3.541 8.183 7.061 1.00 80.62 178 LEU A CA 1
ATOM 1450 C C . LEU A 1 178 ? 2.350 7.708 7.895 1.00 80.62 178 LEU A C 1
ATOM 1452 O O . LEU A 1 178 ? 2.203 6.523 8.199 1.00 80.62 178 LEU A O 1
ATOM 1456 N N . ASN A 1 179 ? 1.487 8.650 8.268 1.00 75.88 179 ASN A N 1
ATOM 1457 C CA . ASN A 1 179 ? 0.298 8.306 9.024 1.00 75.88 179 ASN A CA 1
ATOM 1458 C C . ASN A 1 179 ? -0.709 7.563 8.129 1.00 75.88 179 ASN A C 1
ATOM 1460 O O . ASN A 1 179 ? -0.783 7.753 6.910 1.00 75.88 179 ASN A O 1
ATOM 1464 N N . TYR A 1 180 ? -1.514 6.726 8.775 1.00 69.50 180 TYR A N 1
ATOM 1465 C CA . TYR A 1 180 ? -2.466 5.845 8.113 1.00 69.50 180 TYR A CA 1
ATOM 1466 C C . TYR A 1 180 ? -3.487 6.595 7.250 1.00 69.50 180 TYR A C 1
ATOM 1468 O O . TYR A 1 180 ? -3.849 6.140 6.164 1.00 69.50 180 TYR A O 1
ATOM 1476 N N . GLN A 1 181 ? -3.933 7.761 7.721 1.00 65.25 181 GLN A N 1
ATOM 1477 C CA . GLN A 1 181 ? -4.927 8.558 7.021 1.00 65.25 181 GLN A CA 1
ATOM 1478 C C . GLN A 1 181 ? -4.375 9.138 5.720 1.00 65.25 181 GLN A C 1
ATOM 1480 O O . GLN A 1 181 ? -5.019 9.036 4.680 1.00 65.25 181 GLN A O 1
ATOM 1485 N N . THR A 1 182 ? -3.156 9.669 5.743 1.00 76.31 182 THR A N 1
ATOM 1486 C CA . THR A 1 182 ? -2.492 10.148 4.533 1.00 76.31 182 THR A CA 1
ATOM 1487 C C . THR A 1 182 ? -2.277 9.000 3.547 1.00 76.31 182 THR A C 1
ATOM 1489 O O . THR A 1 182 ? -2.557 9.169 2.365 1.00 76.31 182 THR A O 1
ATOM 1492 N N . ALA A 1 183 ? -1.867 7.808 3.998 1.00 80.00 183 ALA A N 1
ATOM 1493 C CA . ALA A 1 183 ? -1.756 6.642 3.113 1.00 80.00 183 ALA A CA 1
ATOM 1494 C C . ALA A 1 183 ? -3.102 6.281 2.450 1.00 80.00 183 ALA A C 1
ATOM 1496 O O . ALA A 1 183 ? -3.165 6.069 1.238 1.00 80.00 183 ALA A O 1
ATOM 1497 N N . LYS A 1 184 ? -4.194 6.276 3.226 1.00 76.50 184 LYS A N 1
ATOM 1498 C CA . LYS A 1 184 ? -5.562 6.060 2.730 1.00 76.50 184 LYS A CA 1
ATOM 1499 C C . LYS A 1 184 ? -5.958 7.100 1.676 1.00 76.50 184 LYS A C 1
ATOM 1501 O O . LYS A 1 184 ? -6.482 6.736 0.625 1.00 76.50 184 LYS A O 1
ATOM 1506 N N . GLU A 1 185 ? -5.680 8.377 1.931 1.00 76.81 185 GLU A N 1
ATOM 1507 C CA . GLU A 1 185 ? -5.967 9.482 1.008 1.00 76.81 185 GLU A CA 1
ATOM 1508 C C . GLU A 1 185 ? -5.195 9.361 -0.307 1.00 76.81 185 GLU A C 1
ATOM 1510 O O . GLU A 1 185 ? -5.784 9.552 -1.372 1.00 76.81 185 GLU A O 1
ATOM 1515 N N . ARG A 1 186 ? -3.910 8.986 -0.258 1.00 87.75 186 ARG A N 1
ATOM 1516 C CA . ARG A 1 186 ? -3.090 8.781 -1.464 1.00 87.75 186 ARG A CA 1
ATOM 1517 C C . ARG A 1 186 ? -3.615 7.643 -2.332 1.00 87.75 186 ARG A C 1
ATOM 1519 O O . ARG A 1 186 ? -3.716 7.800 -3.547 1.00 87.75 186 ARG A O 1
ATOM 1526 N N . ILE A 1 187 ? -4.008 6.524 -1.716 1.00 85.31 187 ILE A N 1
ATOM 1527 C CA . ILE A 1 187 ? -4.660 5.408 -2.419 1.00 85.31 187 ILE A CA 1
ATOM 1528 C C . ILE A 1 187 ? -5.978 5.877 -3.046 1.00 85.31 187 ILE A C 1
ATOM 1530 O O . ILE A 1 187 ? -6.213 5.655 -4.230 1.00 85.31 187 ILE A O 1
ATOM 1534 N N . PHE A 1 188 ? -6.820 6.583 -2.290 1.00 80.12 188 PHE A N 1
ATOM 1535 C CA . PHE A 1 188 ? -8.103 7.087 -2.786 1.00 80.12 188 PHE A CA 1
ATOM 1536 C C . PHE A 1 188 ? -7.951 8.017 -4.003 1.00 80.12 188 PHE A C 1
ATOM 1538 O O . PHE A 1 188 ? -8.657 7.882 -5.010 1.00 80.12 188 PHE A O 1
ATOM 1545 N N . ARG A 1 189 ? -6.977 8.932 -3.935 1.00 86.69 189 ARG A N 1
ATOM 1546 C CA . ARG A 1 189 ? -6.616 9.870 -5.011 1.00 86.69 189 ARG A CA 1
ATOM 1547 C C . ARG A 1 189 ? -5.827 9.230 -6.150 1.00 86.69 189 ARG A C 1
ATOM 1549 O O . ARG A 1 189 ? -5.553 9.900 -7.140 1.00 86.69 189 ARG A O 1
ATOM 1556 N N . LYS A 1 190 ? -5.520 7.936 -6.044 1.00 93.31 190 LYS A N 1
ATOM 1557 C CA . LYS A 1 190 ? -4.790 7.158 -7.047 1.00 93.31 190 LYS A CA 1
ATOM 1558 C C . LYS A 1 190 ? -3.358 7.658 -7.282 1.00 93.31 190 LYS A C 1
ATOM 1560 O O . LYS A 1 190 ? -2.829 7.527 -8.383 1.00 93.31 190 LYS A O 1
ATOM 1565 N N . GLU A 1 191 ? -2.745 8.250 -6.256 1.00 95.75 191 GLU A N 1
ATOM 1566 C CA . GLU A 1 191 ? -1.409 8.863 -6.333 1.00 95.75 191 GLU A CA 1
ATOM 1567 C C . GLU A 1 191 ? -0.283 7.823 -6.380 1.00 95.75 191 GLU A C 1
ATOM 1569 O O . GLU A 1 191 ? 0.820 8.119 -6.835 1.00 95.75 191 GLU A O 1
ATOM 1574 N N . TRP A 1 192 ? -0.553 6.605 -5.909 1.00 98.25 192 TRP A N 1
ATOM 1575 C CA . TRP A 1 192 ? 0.388 5.489 -5.934 1.00 98.25 192 TRP A CA 1
ATOM 1576 C C . TRP A 1 192 ? 0.079 4.550 -7.088 1.00 98.25 192 TRP A C 1
ATOM 1578 O O . TRP A 1 192 ? -1.028 4.019 -7.150 1.00 98.25 192 TRP A O 1
ATOM 1588 N N . ASP A 1 193 ? 1.059 4.290 -7.952 1.00 98.50 193 ASP A N 1
ATOM 1589 C CA . ASP A 1 193 ? 0.922 3.354 -9.073 1.00 98.50 193 ASP A CA 1
ATOM 1590 C C . ASP A 1 193 ? 0.910 1.901 -8.594 1.00 98.50 193 ASP A C 1
ATOM 1592 O O . ASP A 1 193 ? 0.148 1.078 -9.106 1.00 98.50 193 ASP A O 1
ATOM 1596 N N . ILE A 1 194 ? 1.722 1.608 -7.573 1.00 98.62 194 ILE A N 1
ATOM 1597 C CA . ILE A 1 194 ? 1.785 0.324 -6.875 1.00 98.62 194 ILE A CA 1
ATOM 1598 C C . ILE A 1 194 ? 1.553 0.584 -5.387 1.00 98.62 194 ILE A C 1
ATOM 1600 O O . ILE A 1 194 ? 2.392 1.186 -4.723 1.00 98.62 194 ILE A O 1
ATOM 1604 N N . ALA A 1 195 ? 0.427 0.125 -4.848 1.00 98.44 195 ALA A N 1
ATOM 1605 C CA . ALA A 1 195 ? 0.081 0.287 -3.441 1.00 98.44 195 ALA A CA 1
ATOM 1606 C C . ALA A 1 195 ? 0.400 -0.991 -2.653 1.00 98.44 195 ALA A C 1
ATOM 1608 O O . ALA A 1 195 ? -0.296 -2.001 -2.788 1.00 98.44 195 ALA A O 1
ATOM 1609 N N . PHE A 1 196 ? 1.420 -0.932 -1.796 1.00 98.06 196 PHE A N 1
ATOM 1610 C CA . PHE A 1 196 ? 1.695 -1.938 -0.770 1.00 98.06 196 PHE A CA 1
ATOM 1611 C C . PHE A 1 196 ? 0.940 -1.559 0.501 1.00 98.06 196 PHE A C 1
ATOM 1613 O O . PHE A 1 196 ? 1.346 -0.683 1.263 1.00 98.06 196 PHE A O 1
ATOM 1620 N N . THR A 1 197 ? -0.211 -2.193 0.705 1.00 95.06 197 THR A N 1
ATOM 1621 C CA . THR A 1 197 ? -1.215 -1.651 1.628 1.00 95.06 197 THR A CA 1
ATOM 1622 C C . THR A 1 197 ? -0.949 -1.951 3.099 1.00 95.06 197 THR A C 1
ATOM 1624 O O . THR A 1 197 ? -1.427 -1.200 3.940 1.00 95.06 197 THR A O 1
ATOM 1627 N N . LEU A 1 198 ? -0.211 -3.015 3.441 1.00 91.44 198 LEU A N 1
ATOM 1628 C CA . LEU A 1 198 ? 0.186 -3.420 4.811 1.00 91.44 198 LEU A CA 1
ATOM 1629 C C . LEU A 1 198 ? -0.926 -3.626 5.844 1.00 91.44 198 LEU A C 1
ATOM 1631 O O . LEU A 1 198 ? -0.675 -4.082 6.957 1.00 91.44 198 LEU A O 1
ATOM 1635 N N . SER A 1 199 ? -2.151 -3.269 5.498 1.00 87.81 199 SER A N 1
ATOM 1636 C CA . SER A 1 199 ? -3.312 -3.274 6.352 1.00 87.81 199 SER A CA 1
ATOM 1637 C C . SER A 1 199 ? -4.528 -3.614 5.503 1.00 87.81 199 SER A C 1
ATOM 1639 O O . SER A 1 199 ? -4.682 -3.076 4.399 1.00 87.81 199 SER A O 1
ATOM 1641 N N . PRO A 1 200 ? -5.424 -4.473 6.005 1.00 90.44 200 PRO A N 1
ATOM 1642 C CA . PRO A 1 200 ? -6.612 -4.845 5.257 1.00 90.44 200 PRO A CA 1
ATOM 1643 C C . PRO A 1 200 ? -7.570 -3.664 5.035 1.00 90.44 200 PRO A C 1
ATOM 1645 O O . PRO A 1 200 ? -8.288 -3.661 4.043 1.00 90.44 200 PRO A O 1
ATOM 1648 N N . VAL A 1 201 ? -7.544 -2.615 5.868 1.00 83.62 201 VAL A N 1
ATOM 1649 C CA . VAL A 1 201 ? -8.344 -1.400 5.612 1.00 83.62 201 VAL A CA 1
ATOM 1650 C C . VAL A 1 201 ? -7.796 -0.569 4.444 1.00 83.62 201 VAL A C 1
ATOM 1652 O O . VAL A 1 201 ? -8.579 -0.059 3.640 1.00 83.62 201 VAL A O 1
ATOM 1655 N N . LEU A 1 202 ? -6.475 -0.504 4.254 1.00 86.50 202 LEU A N 1
ATOM 1656 C CA . LEU A 1 202 ? -5.891 0.099 3.051 1.00 86.50 202 LEU A CA 1
ATOM 1657 C C . LEU A 1 202 ? -6.127 -0.775 1.811 1.00 86.50 202 LEU A C 1
ATOM 1659 O O . LEU A 1 202 ? -6.329 -0.239 0.726 1.00 86.50 202 LEU A O 1
ATOM 1663 N N . SER A 1 203 ? -6.173 -2.104 1.962 1.00 94.06 203 SER A N 1
ATOM 1664 C CA . SER A 1 203 ? -6.580 -3.021 0.886 1.00 94.06 203 SER A CA 1
ATOM 1665 C C . SER A 1 203 ? -8.024 -2.797 0.435 1.00 94.06 203 SER A C 1
ATOM 1667 O O . SER A 1 203 ? -8.270 -2.672 -0.762 1.00 94.06 203 SER A O 1
ATOM 1669 N N . ILE A 1 204 ? -8.962 -2.679 1.383 1.00 85.19 204 ILE A N 1
ATOM 1670 C CA . ILE A 1 204 ? -10.357 -2.309 1.098 1.00 85.19 204 ILE A CA 1
ATOM 1671 C C . ILE A 1 204 ? -10.395 -0.964 0.366 1.00 85.19 204 ILE A C 1
ATOM 1673 O O . ILE A 1 204 ? -11.005 -0.860 -0.690 1.00 85.19 204 ILE A O 1
ATOM 1677 N N . THR A 1 205 ? -9.656 0.036 0.860 1.00 83.38 205 THR A N 1
ATOM 1678 C CA . THR A 1 205 ? -9.591 1.363 0.224 1.00 83.38 205 THR A CA 1
ATOM 1679 C C . THR A 1 205 ? -9.070 1.284 -1.215 1.00 83.38 205 THR A C 1
ATOM 1681 O O . THR A 1 205 ? -9.633 1.922 -2.103 1.00 83.38 205 THR A O 1
ATOM 1684 N N . ALA A 1 206 ? -8.018 0.501 -1.472 1.00 89.75 206 ALA A N 1
ATOM 1685 C CA . ALA A 1 206 ? -7.468 0.316 -2.815 1.00 89.75 206 ALA A CA 1
ATOM 1686 C C . ALA A 1 206 ? -8.498 -0.321 -3.754 1.00 89.75 206 ALA A C 1
ATOM 1688 O O . ALA A 1 206 ? -8.721 0.180 -4.859 1.00 89.75 206 ALA A O 1
ATOM 1689 N N . LYS A 1 207 ? -9.172 -1.375 -3.285 1.00 88.88 207 LYS A N 1
ATOM 1690 C CA . LYS A 1 207 ? -10.231 -2.065 -4.022 1.00 88.88 207 LYS A CA 1
ATOM 1691 C C . LYS A 1 207 ? -11.396 -1.135 -4.362 1.00 88.88 207 LYS A C 1
ATOM 1693 O O . LYS A 1 207 ? -11.759 -1.029 -5.531 1.00 88.88 207 LYS A O 1
ATOM 1698 N N . ASP A 1 208 ? -11.914 -0.411 -3.375 1.00 83.50 208 ASP A N 1
ATOM 1699 C CA . ASP A 1 208 ? -13.013 0.549 -3.551 1.00 83.50 208 ASP A CA 1
ATOM 1700 C C . ASP A 1 208 ? -12.616 1.710 -4.478 1.00 83.50 208 ASP A C 1
ATOM 1702 O O . ASP A 1 208 ? -13.455 2.289 -5.167 1.00 83.50 208 ASP A O 1
ATOM 1706 N N . SER A 1 209 ? -11.318 2.022 -4.552 1.00 87.00 209 SER A N 1
ATOM 1707 C CA . SER A 1 209 ? -10.756 3.048 -5.441 1.00 87.00 209 SER A CA 1
ATOM 1708 C C . SER A 1 209 ? -10.452 2.539 -6.856 1.00 87.00 209 SER A C 1
ATOM 1710 O O . SER A 1 209 ? -9.892 3.283 -7.666 1.00 87.00 209 SER A O 1
ATOM 1712 N N . GLY A 1 210 ? -10.820 1.293 -7.171 1.00 91.31 210 GLY A N 1
ATOM 1713 C CA . GLY A 1 210 ? -10.668 0.687 -8.494 1.00 91.31 210 GLY A CA 1
ATOM 1714 C C . GLY A 1 210 ? -9.276 0.128 -8.784 1.00 91.31 210 GLY A C 1
ATOM 1715 O O . GLY A 1 210 ? -8.962 -0.155 -9.942 1.00 91.31 210 GLY A O 1
ATOM 1716 N N . TYR A 1 211 ? -8.420 -0.031 -7.772 1.00 98.06 211 TYR A N 1
ATOM 1717 C CA . TYR A 1 211 ? -7.134 -0.679 -7.981 1.00 98.06 211 TYR A CA 1
ATOM 1718 C C . TYR A 1 211 ? -7.301 -2.171 -8.289 1.00 98.06 211 TYR A C 1
ATOM 1720 O O . TYR A 1 211 ? -8.185 -2.853 -7.774 1.00 98.06 211 TYR A O 1
ATOM 1728 N N . THR A 1 212 ? -6.393 -2.706 -9.103 1.00 98.06 212 THR A N 1
ATOM 1729 C CA . THR A 1 212 ? -6.368 -4.128 -9.461 1.00 98.06 212 THR A CA 1
ATOM 1730 C C . THR A 1 212 ? -5.423 -4.902 -8.550 1.00 98.06 212 THR A C 1
ATOM 1732 O O . THR A 1 212 ? -4.247 -4.561 -8.443 1.00 98.06 212 THR A O 1
ATOM 1735 N N . PHE A 1 213 ? -5.907 -5.984 -7.946 1.00 98.25 213 PHE A N 1
ATOM 1736 C CA . PHE A 1 213 ? -5.100 -6.873 -7.114 1.00 98.25 213 PHE A CA 1
ATOM 1737 C C . PHE A 1 213 ? -3.967 -7.577 -7.896 1.00 98.25 213 PHE A C 1
ATOM 1739 O O . PHE A 1 213 ? -4.152 -8.068 -9.024 1.00 98.25 213 PHE A O 1
ATOM 1746 N N . VAL A 1 214 ? -2.792 -7.665 -7.263 1.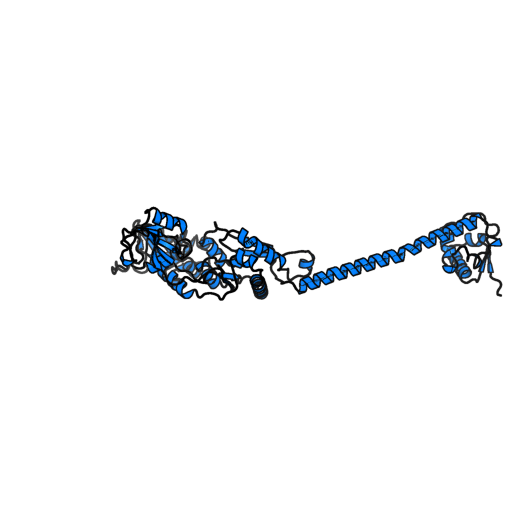00 98.00 214 VAL A N 1
ATOM 1747 C CA . VAL A 1 214 ? -1.602 -8.368 -7.772 1.00 98.00 214 VAL A CA 1
ATOM 1748 C C . VAL A 1 214 ? -1.245 -9.575 -6.917 1.00 98.00 214 VAL A C 1
ATOM 1750 O O . VAL A 1 214 ? -1.138 -10.671 -7.461 1.00 98.00 214 VAL A O 1
ATOM 1753 N N . ALA A 1 215 ? -1.028 -9.357 -5.620 1.00 97.56 215 ALA A N 1
ATOM 1754 C CA . ALA A 1 215 ? -0.400 -10.312 -4.710 1.00 97.56 215 ALA A CA 1
ATOM 1755 C C . ALA A 1 215 ? -0.831 -10.061 -3.258 1.00 97.56 215 ALA A C 1
ATOM 1757 O O . ALA A 1 215 ? -1.258 -8.953 -2.922 1.00 97.56 215 ALA A O 1
ATOM 1758 N N . ASN A 1 216 ? -0.678 -11.061 -2.389 1.00 96.38 216 ASN A N 1
ATOM 1759 C CA . ASN A 1 216 ? -0.872 -10.878 -0.949 1.00 96.38 216 ASN A CA 1
ATOM 1760 C C . ASN A 1 216 ? 0.422 -10.365 -0.315 1.00 96.38 216 ASN A C 1
ATOM 1762 O O . ASN A 1 216 ? 1.517 -10.649 -0.797 1.00 96.38 216 ASN A O 1
ATOM 1766 N N . MET A 1 217 ? 0.291 -9.622 0.779 1.00 95.69 217 MET A N 1
ATOM 1767 C CA . MET A 1 217 ? 1.417 -9.270 1.642 1.00 95.69 217 MET A CA 1
ATOM 1768 C C . MET A 1 217 ? 1.578 -10.284 2.775 1.00 95.69 217 MET A C 1
ATOM 1770 O O . MET A 1 217 ? 0.629 -11.003 3.083 1.00 95.69 217 MET A O 1
ATOM 1774 N N . PHE A 1 218 ? 2.743 -10.283 3.430 1.00 92.31 218 PHE A N 1
ATOM 1775 C CA . PHE A 1 218 ? 3.086 -11.219 4.514 1.00 92.31 218 PHE A CA 1
ATOM 1776 C C . PHE A 1 218 ? 3.056 -12.687 4.066 1.00 92.31 218 PHE A C 1
ATOM 1778 O O . PHE A 1 218 ? 2.317 -13.488 4.632 1.00 92.31 218 PHE A O 1
ATOM 1785 N N . PRO A 1 219 ? 3.850 -13.059 3.045 1.00 88.56 219 PRO A N 1
ATOM 1786 C CA . PRO A 1 219 ? 3.761 -14.384 2.433 1.00 88.56 219 PRO A CA 1
ATOM 1787 C C . PRO A 1 219 ? 4.215 -15.527 3.348 1.00 88.56 219 PRO A C 1
ATOM 1789 O O . PRO A 1 219 ? 3.776 -16.658 3.172 1.00 88.56 219 PRO A O 1
ATOM 1792 N N . ASP A 1 220 ? 5.038 -15.225 4.355 1.00 88.38 220 ASP A N 1
ATOM 1793 C CA . ASP A 1 220 ? 5.492 -16.190 5.363 1.00 88.38 220 ASP A CA 1
ATOM 1794 C C . ASP A 1 220 ? 4.452 -16.414 6.486 1.00 88.38 220 ASP A C 1
ATOM 1796 O O . ASP A 1 220 ? 4.715 -17.136 7.445 1.00 88.38 220 ASP A O 1
ATOM 1800 N N . GLN A 1 221 ? 3.278 -15.779 6.401 1.00 86.44 221 GLN A N 1
ATOM 1801 C CA . GLN A 1 221 ? 2.199 -15.866 7.385 1.00 86.44 221 GLN A CA 1
ATOM 1802 C C . GLN A 1 221 ? 0.910 -16.376 6.729 1.00 86.44 221 GLN A C 1
ATOM 1804 O O . GLN A 1 221 ? 0.730 -16.246 5.513 1.00 86.44 221 GLN A O 1
ATOM 1809 N N . PRO A 1 222 ? -0.036 -16.937 7.507 1.00 89.38 222 PRO A N 1
ATOM 1810 C CA . PRO A 1 222 ? -1.368 -17.209 6.990 1.00 89.38 222 PRO A CA 1
ATOM 1811 C C . PRO A 1 222 ? -1.985 -15.943 6.379 1.00 89.38 222 PRO A C 1
ATOM 1813 O O . PRO A 1 222 ? -1.761 -14.827 6.843 1.00 89.38 222 PRO A O 1
ATOM 1816 N N . THR A 1 223 ? -2.847 -16.107 5.372 1.00 90.31 223 THR A N 1
ATOM 1817 C CA . THR A 1 223 ? -3.542 -14.989 4.698 1.00 90.31 223 THR A CA 1
ATOM 1818 C C . THR A 1 223 ? -4.577 -14.281 5.582 1.00 90.31 223 THR A C 1
ATOM 1820 O O . THR A 1 223 ? -5.357 -13.450 5.113 1.00 90.31 223 THR A O 1
ATOM 1823 N N . TYR A 1 224 ? -4.601 -14.612 6.868 1.00 93.06 224 TYR A N 1
ATOM 1824 C CA . TYR A 1 224 ? -5.424 -14.023 7.900 1.00 93.06 224 TYR A CA 1
ATOM 1825 C C . TYR A 1 224 ? -4.648 -13.990 9.218 1.00 93.06 224 TYR A C 1
ATOM 1827 O O . TYR A 1 224 ? -3.711 -14.750 9.441 1.00 93.06 224 TYR A O 1
ATOM 1835 N N . TYR A 1 225 ? -5.110 -13.157 10.135 1.00 93.50 225 TYR A N 1
ATOM 1836 C CA . TYR A 1 225 ? -4.654 -13.125 11.519 1.00 93.50 225 TYR A CA 1
ATOM 1837 C C . TYR A 1 225 ? -5.860 -12.919 12.439 1.00 93.50 225 TYR A C 1
ATOM 1839 O O . TYR A 1 225 ? -7.000 -12.871 11.977 1.00 93.50 225 TYR A O 1
ATOM 1847 N N . ARG A 1 226 ? -5.659 -12.856 13.754 1.00 94.94 226 ARG A N 1
ATOM 1848 C CA . ARG A 1 226 ? -6.737 -12.572 14.716 1.00 94.94 226 ARG A CA 1
ATOM 1849 C C . ARG A 1 226 ? -6.328 -11.437 15.639 1.00 94.94 226 ARG A C 1
ATOM 1851 O O . ARG A 1 226 ? -5.144 -11.156 15.799 1.00 94.94 226 ARG A O 1
ATOM 1858 N N . SER A 1 227 ? -7.308 -10.778 16.236 1.00 95.44 227 SER A N 1
ATOM 1859 C CA . SER A 1 227 ? -7.107 -9.948 17.416 1.00 95.44 227 SER A CA 1
ATOM 1860 C C . SER A 1 227 ? -7.216 -10.827 18.661 1.00 95.44 227 SER A C 1
ATOM 1862 O O . SER A 1 227 ? -8.033 -11.750 18.705 1.00 95.44 227 SER A O 1
ATOM 1864 N N . ALA A 1 228 ? -6.382 -10.553 19.655 1.00 96.75 228 ALA A N 1
ATOM 1865 C CA . ALA A 1 228 ? -6.440 -11.151 20.974 1.00 96.75 228 ALA A CA 1
ATOM 1866 C C . ALA A 1 228 ? -6.732 -10.067 22.010 1.00 96.75 228 ALA A C 1
ATOM 1868 O O . ALA A 1 228 ? -6.130 -8.990 21.975 1.00 96.75 228 ALA A O 1
ATOM 1869 N N . ILE A 1 229 ? -7.614 -10.392 22.951 1.00 97.62 229 ILE A N 1
ATOM 1870 C CA . ILE A 1 229 ? -7.792 -9.663 24.205 1.00 97.62 229 ILE A CA 1
ATOM 1871 C C . ILE A 1 229 ? -7.135 -10.518 25.286 1.00 97.62 229 ILE A C 1
ATOM 1873 O O . ILE A 1 229 ? -7.434 -11.709 25.412 1.00 97.62 229 ILE A O 1
ATOM 1877 N N . TYR A 1 230 ? -6.202 -9.935 26.027 1.00 97.44 230 TYR A N 1
ATOM 1878 C CA . TYR A 1 230 ? -5.334 -10.657 26.951 1.00 97.44 230 TYR A CA 1
ATOM 1879 C C . TYR A 1 230 ? -5.126 -9.883 28.248 1.00 97.44 230 TYR A C 1
ATOM 1881 O O . TYR A 1 230 ? -5.332 -8.676 28.318 1.00 97.44 230 TYR A O 1
ATOM 1889 N N . VAL A 1 231 ? -4.710 -10.596 29.282 1.00 98.00 231 VAL A N 1
ATOM 1890 C CA . VAL A 1 231 ? -4.442 -10.083 30.628 1.00 98.00 231 VAL A CA 1
ATOM 1891 C C . VAL A 1 231 ? -3.082 -10.593 31.093 1.00 98.00 231 VAL A C 1
ATOM 1893 O O . VAL A 1 231 ? -2.472 -11.421 30.415 1.00 98.00 231 VAL A O 1
ATOM 1896 N N . ARG A 1 232 ? -2.590 -10.133 32.245 1.00 97.06 232 ARG A N 1
ATOM 1897 C CA . ARG A 1 232 ? -1.450 -10.791 32.902 1.00 97.06 232 ARG A CA 1
ATOM 1898 C C . ARG A 1 232 ? -1.782 -12.248 33.223 1.00 97.06 232 ARG A C 1
ATOM 1900 O O . ARG A 1 232 ? -2.928 -12.554 33.550 1.00 97.06 232 ARG A O 1
ATOM 1907 N N . ALA A 1 233 ? -0.786 -13.128 33.182 1.00 95.75 233 ALA A N 1
ATOM 1908 C CA . ALA A 1 233 ? -0.972 -14.555 33.447 1.00 95.75 233 ALA A CA 1
ATOM 1909 C C . ALA A 1 233 ? -1.653 -14.835 34.803 1.00 95.75 233 ALA A C 1
ATOM 1911 O O . ALA A 1 233 ? -2.512 -15.712 34.886 1.00 95.75 233 ALA A O 1
ATOM 1912 N N . ASP A 1 234 ? -1.335 -14.034 35.823 1.00 95.81 234 ASP A N 1
ATOM 1913 C CA . ASP A 1 234 ? -1.845 -14.122 37.196 1.00 95.81 234 ASP A CA 1
ATOM 1914 C C . ASP A 1 234 ? -3.139 -13.323 37.458 1.00 95.81 234 ASP A C 1
ATOM 1916 O O . ASP A 1 234 ? -3.615 -13.253 38.593 1.00 95.81 234 ASP A O 1
ATOM 1920 N N . SER A 1 235 ? -3.736 -12.720 36.425 1.00 97.44 235 SER A N 1
ATOM 1921 C CA . SER A 1 235 ? -4.975 -11.950 36.563 1.00 97.44 235 SER A CA 1
ATOM 1922 C C . SER A 1 235 ? -6.169 -12.837 36.923 1.00 97.44 235 SER A C 1
ATOM 1924 O O . SER A 1 235 ? -6.332 -13.936 36.387 1.00 97.44 235 SER A O 1
ATOM 1926 N N . GLN A 1 236 ? -7.058 -12.310 37.769 1.00 96.88 236 GLN A N 1
ATOM 1927 C CA . GLN A 1 236 ? -8.332 -12.944 38.127 1.00 96.88 236 GLN A CA 1
ATOM 1928 C C . GLN A 1 236 ? -9.398 -12.822 37.024 1.00 96.88 236 GLN A C 1
ATOM 1930 O O . GLN A 1 236 ? -10.404 -13.522 37.070 1.00 96.88 236 GLN A O 1
ATOM 1935 N N . ILE A 1 237 ? -9.191 -11.956 36.025 1.00 98.31 237 ILE A N 1
ATOM 1936 C CA . ILE A 1 237 ? -10.087 -11.812 34.869 1.00 98.31 237 ILE A CA 1
ATOM 1937 C C . ILE A 1 237 ? -9.936 -13.060 33.990 1.00 98.31 237 ILE A C 1
ATOM 1939 O O . ILE A 1 237 ? -8.859 -13.309 33.441 1.00 98.31 237 ILE A O 1
ATOM 1943 N N . GLN A 1 238 ? -10.992 -13.859 33.846 1.00 97.44 238 GLN A N 1
ATOM 1944 C CA . GLN A 1 238 ? -10.965 -15.105 33.074 1.00 97.44 238 GLN A CA 1
ATOM 1945 C C . GLN A 1 238 ? -11.547 -14.937 31.671 1.00 97.44 238 GLN A C 1
ATOM 1947 O O . GLN A 1 238 ? -11.133 -15.637 30.749 1.00 97.44 238 GLN A O 1
ATOM 1952 N N . SER A 1 239 ? -12.478 -14.002 31.492 1.00 97.88 239 SER A N 1
ATOM 1953 C CA . SER A 1 239 ? -13.231 -13.830 30.250 1.00 97.88 239 SER A CA 1
ATOM 1954 C C . SER A 1 239 ? -13.752 -12.398 30.068 1.00 97.88 239 SER A C 1
ATOM 1956 O O . SER A 1 239 ? -13.648 -11.551 30.957 1.00 97.88 239 SER A O 1
ATOM 1958 N N . LEU A 1 240 ? -14.379 -12.123 28.917 1.00 97.69 240 LEU A N 1
ATOM 1959 C CA . LEU A 1 240 ? -15.012 -10.824 28.649 1.00 97.69 240 LEU A CA 1
ATOM 1960 C C . LEU A 1 240 ? -16.186 -10.502 29.592 1.00 97.69 240 LEU A C 1
ATOM 1962 O O . LEU A 1 240 ? -16.560 -9.332 29.723 1.00 97.69 240 LEU A O 1
ATOM 1966 N N . SER A 1 241 ? -16.803 -11.499 30.241 1.00 97.12 241 SER A N 1
ATOM 1967 C CA . SER A 1 241 ? -17.883 -11.245 31.204 1.00 97.12 241 SER A CA 1
ATOM 1968 C C . SER A 1 241 ? -17.381 -10.607 32.494 1.00 97.12 241 SER A C 1
ATOM 1970 O O . SER A 1 241 ? -18.130 -9.844 33.096 1.00 97.12 241 SER A O 1
ATOM 1972 N N . ASP A 1 242 ? -16.119 -10.841 32.858 1.00 98.06 242 ASP A N 1
ATOM 1973 C CA . ASP A 1 242 ? -15.526 -10.362 34.114 1.00 98.06 242 ASP A CA 1
ATOM 1974 C C . ASP A 1 242 ? -15.115 -8.884 34.050 1.00 98.06 242 ASP A C 1
ATOM 1976 O O . ASP A 1 242 ? -14.758 -8.283 35.065 1.00 98.06 242 ASP A O 1
ATOM 1980 N N . LEU A 1 243 ? -15.163 -8.291 32.853 1.00 98.19 243 LEU A N 1
ATOM 1981 C CA . LEU A 1 243 ? -14.806 -6.901 32.609 1.00 98.19 243 LEU A CA 1
ATOM 1982 C C . LEU A 1 243 ? -15.853 -5.950 33.199 1.00 98.19 243 LEU A C 1
ATOM 1984 O O . LEU A 1 243 ? -17.048 -6.056 32.903 1.00 98.19 243 LEU A O 1
ATOM 1988 N N . LYS A 1 244 ? -15.383 -4.989 33.997 1.00 97.25 244 LYS A N 1
ATOM 1989 C CA . LYS A 1 244 ? -16.195 -3.991 34.708 1.00 97.25 244 LYS A CA 1
ATOM 1990 C C . LYS A 1 244 ? -15.880 -2.580 34.192 1.00 97.25 244 LYS A C 1
ATOM 1992 O O . LYS A 1 244 ? -14.793 -2.370 33.664 1.00 97.25 244 LYS A O 1
ATOM 1997 N N . PRO A 1 245 ? -16.742 -1.574 34.433 1.00 97.38 245 PRO A N 1
ATOM 1998 C CA . PRO A 1 245 ? -16.453 -0.176 34.078 1.00 97.38 245 PRO A CA 1
ATOM 1999 C C . PRO A 1 245 ? -15.119 0.370 34.605 1.00 97.38 245 PRO A C 1
ATOM 2001 O O . PRO A 1 245 ? -14.499 1.221 33.969 1.00 97.38 245 PRO A O 1
ATOM 2004 N N . THR A 1 246 ? -14.650 -0.147 35.741 1.00 97.44 246 THR A N 1
ATOM 2005 C CA . THR A 1 246 ? -13.360 0.211 36.347 1.00 97.44 246 THR A CA 1
ATOM 2006 C C . THR A 1 246 ? -12.163 -0.517 35.736 1.00 97.44 246 THR A C 1
ATOM 2008 O O . THR A 1 246 ? -11.034 -0.123 36.003 1.00 97.44 246 THR A O 1
ATOM 2011 N N . THR A 1 247 ? -12.380 -1.568 34.939 1.00 98.44 247 THR A N 1
ATOM 2012 C CA . THR A 1 247 ? -11.305 -2.311 34.277 1.00 98.44 247 THR A CA 1
ATOM 2013 C C . THR A 1 247 ? -10.621 -1.418 33.248 1.00 98.44 247 THR A C 1
ATOM 2015 O O . THR A 1 247 ? -11.279 -0.864 32.362 1.00 98.44 247 THR A O 1
ATOM 2018 N N . VAL A 1 248 ? -9.299 -1.293 33.362 1.00 98.50 248 VAL A N 1
ATOM 2019 C CA . VAL A 1 248 ? -8.463 -0.485 32.478 1.00 98.50 248 VAL A CA 1
ATOM 2020 C C . VAL A 1 248 ? -8.014 -1.324 31.288 1.00 98.50 248 VAL A C 1
ATOM 2022 O O . VAL A 1 248 ? -7.200 -2.236 31.433 1.00 98.50 248 VAL A O 1
ATOM 2025 N N . ILE A 1 249 ? -8.503 -0.989 30.098 1.00 98.31 249 ILE A N 1
ATOM 2026 C CA . ILE A 1 249 ? -8.104 -1.616 28.840 1.00 98.31 249 ILE A CA 1
ATOM 2027 C C . ILE A 1 249 ? -7.113 -0.731 28.072 1.00 98.31 249 ILE A C 1
ATOM 2029 O O . ILE A 1 249 ? -7.381 0.442 27.810 1.00 98.31 249 ILE A O 1
ATOM 2033 N N . ALA A 1 250 ? -5.957 -1.291 27.712 1.00 97.56 250 ALA A N 1
ATOM 2034 C CA . ALA A 1 250 ? -4.958 -0.663 26.855 1.00 97.56 250 ALA A CA 1
ATOM 2035 C C . ALA A 1 250 ? -5.183 -1.065 25.389 1.00 97.56 250 ALA A C 1
ATOM 2037 O O . ALA A 1 250 ? -5.215 -2.254 25.065 1.00 97.56 250 ALA A O 1
ATOM 2038 N N . MET A 1 251 ? -5.338 -0.073 24.511 1.00 87.88 251 MET A N 1
ATOM 2039 C CA . MET A 1 251 ? -5.773 -0.236 23.122 1.00 87.88 251 MET A CA 1
ATOM 2040 C C . MET A 1 251 ? -4.919 0.559 22.128 1.00 87.88 251 MET A C 1
ATOM 2042 O O . MET A 1 251 ? -4.145 1.449 22.492 1.00 87.88 251 MET A O 1
ATOM 2046 N N . GLY A 1 252 ? -5.096 0.215 20.850 1.00 80.31 252 GLY A N 1
ATOM 2047 C CA . GLY A 1 252 ? -4.550 0.937 19.707 1.00 80.31 252 GLY A CA 1
ATOM 2048 C C . GLY A 1 252 ? -5.113 2.341 19.531 1.00 80.31 252 GLY A C 1
ATOM 2049 O O . GLY A 1 252 ? -5.873 2.844 20.352 1.00 80.31 252 GLY A O 1
ATOM 2050 N N . ASP A 1 253 ? -4.738 2.979 18.429 1.00 73.62 253 ASP A N 1
ATOM 2051 C CA . ASP A 1 253 ? -5.411 4.179 17.940 1.00 73.62 253 ASP A CA 1
ATOM 2052 C C . ASP A 1 253 ? -6.569 3.815 16.990 1.00 73.62 253 ASP A C 1
ATOM 2054 O O . ASP A 1 253 ? -6.769 2.654 16.620 1.00 73.62 253 ASP A O 1
ATOM 2058 N N . PHE A 1 254 ? -7.303 4.831 16.534 1.00 68.88 254 PHE A N 1
ATOM 2059 C CA . PHE A 1 254 ? -8.409 4.695 15.578 1.00 68.88 254 PHE A CA 1
ATOM 2060 C C . PHE A 1 254 ? -8.001 4.167 14.190 1.00 68.88 254 PHE A C 1
ATOM 2062 O O . PHE A 1 254 ? -8.859 4.043 13.319 1.00 68.88 254 PHE A O 1
ATOM 2069 N N . ASN A 1 255 ? -6.721 3.862 13.958 1.00 67.38 255 ASN A N 1
ATOM 2070 C CA . ASN A 1 255 ? -6.212 3.337 12.692 1.00 67.38 255 ASN A CA 1
ATOM 2071 C C . ASN A 1 255 ? -5.892 1.836 12.765 1.00 67.38 255 ASN A C 1
ATOM 2073 O O . ASN A 1 255 ? -5.543 1.222 11.754 1.00 67.38 255 ASN A O 1
ATOM 2077 N N . SER A 1 256 ? -6.007 1.220 13.944 1.00 75.56 256 SER A N 1
ATOM 2078 C CA . SER A 1 256 ? -5.637 -0.178 14.138 1.00 75.56 256 SER A CA 1
ATOM 2079 C C . SER A 1 256 ? -6.822 -1.131 14.015 1.00 75.56 256 SER A C 1
ATOM 2081 O O . SER A 1 256 ? -7.778 -1.094 14.785 1.00 75.56 256 SER A O 1
ATOM 2083 N N . VAL A 1 257 ? -6.740 -2.087 13.092 1.00 85.31 257 VAL A N 1
ATOM 2084 C CA . VAL A 1 257 ? -7.785 -3.112 12.965 1.00 85.31 257 VAL A CA 1
ATOM 2085 C C . VAL A 1 257 ? -7.791 -4.046 14.174 1.00 85.31 257 VAL A C 1
ATOM 2087 O O . VAL A 1 257 ? -8.824 -4.238 14.809 1.00 85.31 257 VAL A O 1
ATOM 2090 N N . SER A 1 258 ? -6.634 -4.609 14.521 1.00 91.12 258 SER A N 1
ATOM 2091 C CA . SER A 1 258 ? -6.525 -5.653 15.544 1.00 91.12 258 SER A CA 1
ATOM 2092 C C . SER A 1 258 ? -6.385 -5.145 16.968 1.00 91.12 258 SER A C 1
ATOM 2094 O O . SER A 1 258 ? -6.598 -5.930 17.885 1.00 91.12 258 SER A O 1
ATOM 2096 N N . SER A 1 259 ? -6.020 -3.881 17.182 1.00 89.56 259 SER A N 1
ATOM 2097 C CA . SER A 1 259 ? -5.988 -3.290 18.529 1.00 89.56 259 SER A CA 1
ATOM 2098 C C . SER A 1 259 ? -7.029 -2.191 18.741 1.00 89.56 259 SER A C 1
ATOM 2100 O O . SER A 1 259 ? -7.062 -1.611 19.821 1.00 89.56 259 SER A O 1
ATOM 2102 N N . PHE A 1 260 ? -7.902 -1.930 17.761 1.00 86.75 260 PHE A N 1
ATOM 2103 C CA . PHE A 1 260 ? -9.020 -1.004 17.937 1.00 86.75 260 PHE A CA 1
ATOM 2104 C C . PHE A 1 260 ? -10.332 -1.490 17.309 1.00 86.75 260 PHE A C 1
ATOM 2106 O O . PHE A 1 260 ? -11.226 -1.877 18.056 1.00 86.75 260 PHE A O 1
ATOM 2113 N N . TYR A 1 261 ? -10.465 -1.542 15.977 1.00 86.06 261 TYR A N 1
ATOM 2114 C CA . TYR A 1 261 ? -11.776 -1.799 15.347 1.00 86.06 261 TYR A CA 1
ATOM 2115 C C . TYR A 1 261 ? -12.410 -3.130 15.752 1.00 86.06 261 TYR A C 1
ATOM 2117 O O . TYR A 1 261 ? -13.601 -3.177 16.061 1.00 86.06 261 TYR A O 1
ATOM 2125 N N . VAL A 1 262 ? -11.620 -4.204 15.727 1.00 94.06 262 VAL A N 1
ATOM 2126 C CA . VAL A 1 262 ? -12.085 -5.551 16.067 1.00 94.06 262 VAL A CA 1
ATOM 2127 C C . VAL A 1 262 ? -12.355 -5.677 17.570 1.00 94.06 262 VAL A C 1
ATOM 2129 O O . VAL A 1 262 ? -13.448 -6.117 17.914 1.00 94.06 262 VAL A O 1
ATOM 2132 N N . PRO A 1 263 ? -11.465 -5.221 18.476 1.00 95.31 263 PRO A N 1
ATOM 2133 C CA . PRO A 1 263 ? -11.790 -5.148 19.897 1.00 95.31 263 PRO A CA 1
ATOM 2134 C C . PRO A 1 263 ? -13.044 -4.334 20.229 1.00 95.31 263 PRO A C 1
ATOM 2136 O O . PRO A 1 263 ? -13.839 -4.786 21.040 1.00 95.31 263 PRO A O 1
ATOM 2139 N N . VAL A 1 264 ? -13.267 -3.169 19.605 1.00 89.69 264 VAL A N 1
ATOM 2140 C CA . VAL A 1 264 ? -14.484 -2.367 19.844 1.00 89.69 264 VAL A CA 1
ATOM 2141 C C . VAL A 1 264 ? -15.739 -3.152 19.465 1.00 89.69 264 VAL A C 1
ATOM 2143 O O . VAL A 1 264 ? -16.729 -3.120 20.191 1.00 89.69 264 VAL A O 1
ATOM 2146 N N . TYR A 1 265 ? -15.684 -3.886 18.354 1.00 94.31 265 TYR A N 1
ATOM 2147 C CA . TYR A 1 265 ? -16.768 -4.763 17.926 1.00 94.31 265 TYR A CA 1
ATOM 2148 C C . TYR A 1 265 ? -16.995 -5.932 18.897 1.00 94.31 265 TYR A C 1
ATOM 2150 O O . TYR A 1 265 ? -18.136 -6.214 19.260 1.00 94.31 265 TYR A O 1
ATOM 2158 N N . ASP A 1 266 ? -15.925 -6.593 19.340 1.00 97.06 266 ASP A N 1
ATOM 2159 C CA . ASP A 1 266 ? -16.002 -7.739 20.255 1.00 97.06 266 ASP A CA 1
ATOM 2160 C C . ASP A 1 266 ? -16.416 -7.329 21.683 1.00 97.06 266 ASP A C 1
ATOM 2162 O O . ASP A 1 266 ? -17.010 -8.123 22.412 1.00 97.06 266 ASP A O 1
ATOM 2166 N N . LEU A 1 267 ? -16.149 -6.080 22.076 1.00 97.00 267 LEU A N 1
ATOM 2167 C CA . LEU A 1 267 ? -16.534 -5.486 23.361 1.00 97.00 267 LEU A CA 1
ATOM 2168 C C . LEU A 1 267 ? -17.894 -4.777 23.313 1.00 97.00 267 LEU A C 1
ATOM 2170 O O . LEU A 1 267 ? -18.259 -4.092 24.272 1.00 97.00 267 LEU A O 1
ATOM 2174 N N . TYR A 1 268 ? -18.652 -4.925 22.224 1.00 94.69 268 TYR A N 1
ATOM 2175 C CA . TYR A 1 268 ? -19.944 -4.266 22.082 1.00 94.69 268 TYR A CA 1
ATOM 2176 C C . TYR A 1 268 ? -20.864 -4.555 23.278 1.00 94.69 268 TYR A C 1
ATOM 2178 O O . TYR A 1 268 ? -21.052 -5.703 23.684 1.00 94.69 268 TYR A O 1
ATOM 2186 N N . GLY A 1 269 ? -21.451 -3.499 23.845 1.00 93.19 269 GLY A N 1
ATOM 2187 C CA . GLY A 1 269 ? -22.303 -3.591 25.038 1.00 93.19 269 GLY A CA 1
ATOM 2188 C C . GLY A 1 269 ? -21.556 -3.504 26.375 1.00 93.19 269 GLY A C 1
ATOM 2189 O O . GLY A 1 269 ? -22.191 -3.569 27.426 1.00 93.19 269 GLY A O 1
ATOM 2190 N N . LYS A 1 270 ? -20.226 -3.342 26.370 1.00 96.00 270 LYS A N 1
ATOM 2191 C CA . LYS A 1 270 ? -19.424 -3.101 27.579 1.00 96.00 270 LYS A CA 1
ATOM 2192 C C . LYS A 1 270 ? -19.176 -1.612 27.810 1.00 96.00 270 LYS A C 1
ATOM 2194 O O . LYS A 1 270 ? -19.180 -0.813 26.878 1.00 96.00 270 LYS A O 1
ATOM 2199 N N . SER A 1 271 ? -18.891 -1.267 29.059 1.00 96.25 271 SER A N 1
ATOM 2200 C CA . SER A 1 271 ? -18.332 0.027 29.453 1.00 96.25 271 SER A CA 1
ATOM 2201 C C . SER A 1 271 ? -17.020 -0.237 30.174 1.00 96.25 271 SER A C 1
ATOM 2203 O O . SER A 1 271 ? -17.028 -1.080 31.067 1.00 96.25 271 SER A O 1
ATOM 2205 N N . LEU A 1 272 ? -15.917 0.420 29.795 1.00 97.75 272 LEU A N 1
ATOM 2206 C CA . LEU A 1 272 ? -14.575 0.181 30.363 1.00 97.75 272 LEU A CA 1
ATOM 2207 C C . LEU A 1 272 ? -13.781 1.483 30.493 1.00 97.75 272 LEU A C 1
ATOM 2209 O O . LEU A 1 272 ? -14.032 2.442 29.767 1.00 97.75 272 LEU A O 1
ATOM 2213 N N . THR A 1 273 ? -12.771 1.502 31.358 1.00 97.94 273 THR A N 1
ATOM 2214 C CA . THR A 1 273 ? -11.782 2.584 31.392 1.00 97.94 273 THR A CA 1
ATOM 2215 C C . THR A 1 273 ? -10.740 2.337 30.307 1.00 97.94 273 THR A C 1
ATOM 2217 O O . THR A 1 273 ? -10.083 1.305 30.294 1.00 97.94 273 THR A O 1
ATOM 2220 N N . VAL A 1 274 ? -10.571 3.268 29.379 1.00 90.56 274 VAL A N 1
ATOM 2221 C CA . VAL A 1 274 ? -9.782 3.088 28.162 1.00 90.56 274 VAL A CA 1
ATOM 2222 C C . VAL A 1 274 ? -8.492 3.916 28.208 1.00 90.56 274 VAL A C 1
ATOM 2224 O O . VAL A 1 274 ? -8.502 5.110 28.517 1.00 90.56 274 VAL A O 1
ATOM 2227 N N . LYS A 1 275 ? -7.374 3.272 27.856 1.00 90.62 275 LYS A N 1
ATOM 2228 C CA . LYS A 1 275 ? -6.064 3.876 27.572 1.00 90.62 275 LYS A CA 1
ATOM 2229 C C . LYS A 1 275 ? -5.699 3.601 26.111 1.00 90.62 275 LYS A C 1
ATOM 2231 O O . LYS A 1 275 ? -5.404 2.467 25.751 1.00 90.62 275 LYS A O 1
ATOM 2236 N N . MET A 1 276 ? -5.732 4.630 25.272 1.00 83.44 276 MET A N 1
ATOM 2237 C CA . MET A 1 276 ? -5.607 4.518 23.809 1.00 83.44 276 MET A CA 1
ATOM 2238 C C . MET A 1 276 ? -4.272 5.033 23.279 1.00 83.44 276 MET A C 1
ATOM 2240 O O . MET A 1 276 ? -3.559 5.756 23.970 1.00 83.44 276 MET A O 1
ATOM 2244 N N . GLY A 1 277 ? -3.992 4.716 22.012 1.00 75.75 277 GLY A N 1
ATOM 2245 C CA . GLY A 1 277 ? -2.865 5.280 21.264 1.00 75.75 277 GLY A CA 1
ATOM 2246 C C . GLY A 1 277 ? -1.566 4.483 21.366 1.00 75.75 277 GLY A C 1
ATOM 2247 O O . GLY A 1 277 ? -0.531 4.962 20.916 1.00 75.75 277 GLY A O 1
ATOM 2248 N N . PHE A 1 278 ? -1.616 3.273 21.922 1.00 83.62 278 PHE A N 1
ATOM 2249 C CA . PHE A 1 278 ? -0.444 2.425 22.121 1.00 83.62 278 PHE A CA 1
ATOM 2250 C C . PHE A 1 278 ? -0.294 1.395 20.996 1.00 83.62 278 PHE A C 1
ATOM 2252 O O . PHE A 1 278 ? -1.268 0.956 20.380 1.00 83.62 278 PHE A O 1
ATOM 2259 N N . ARG A 1 279 ? 0.933 0.954 20.724 1.00 78.62 279 ARG A N 1
ATOM 2260 C CA . ARG A 1 279 ? 1.224 -0.129 19.765 1.00 78.62 279 ARG A CA 1
ATOM 2261 C C . ARG A 1 279 ? 1.567 -1.429 20.490 1.00 78.62 279 ARG A C 1
ATOM 2263 O O . ARG A 1 279 ? 1.864 -1.420 21.674 1.00 78.62 279 ARG A O 1
ATOM 2270 N N . GLY A 1 280 ? 1.521 -2.562 19.782 1.00 82.00 280 GLY A N 1
ATOM 2271 C CA . GLY A 1 280 ? 1.523 -3.915 20.371 1.00 82.00 280 GLY A CA 1
ATOM 2272 C C . GLY A 1 280 ? 2.495 -4.148 21.539 1.00 82.00 280 GLY A C 1
ATOM 2273 O O . GLY A 1 280 ? 2.075 -4.645 22.582 1.00 82.00 280 GLY A O 1
ATOM 2274 N N . GLN A 1 281 ? 3.763 -3.742 21.411 1.00 86.69 281 GLN A N 1
ATOM 2275 C CA . GLN A 1 281 ? 4.731 -3.857 22.508 1.00 86.69 281 GLN A CA 1
ATOM 2276 C C . GLN A 1 281 ? 4.384 -2.955 23.704 1.00 86.69 281 GLN A C 1
ATOM 2278 O O . GLN A 1 281 ? 4.413 -3.422 24.836 1.00 86.69 281 GLN A O 1
ATOM 2283 N N . GLU A 1 282 ? 4.018 -1.698 23.468 1.00 90.06 282 GLU A N 1
ATOM 2284 C CA . GLU A 1 282 ? 3.654 -0.745 24.523 1.00 90.06 282 GLU A CA 1
ATOM 2285 C C . GLU A 1 282 ? 2.409 -1.209 25.285 1.00 90.06 282 GLU A C 1
ATOM 2287 O O . GLU A 1 282 ? 2.392 -1.170 26.513 1.00 90.06 282 GLU A O 1
ATOM 2292 N N . ILE A 1 283 ? 1.394 -1.720 24.574 1.00 93.88 283 ILE A N 1
ATOM 2293 C CA . ILE A 1 283 ? 0.198 -2.307 25.195 1.00 93.88 283 ILE A CA 1
ATOM 2294 C C . ILE A 1 283 ? 0.614 -3.455 26.111 1.00 93.88 283 ILE A C 1
ATOM 2296 O O . ILE A 1 283 ? 0.233 -3.478 27.277 1.00 93.88 283 ILE A O 1
ATOM 2300 N N . ARG A 1 284 ? 1.430 -4.393 25.616 1.00 93.62 284 ARG A N 1
ATOM 2301 C CA . ARG A 1 284 ? 1.929 -5.520 26.413 1.00 93.62 284 ARG A CA 1
ATOM 2302 C C . ARG A 1 284 ? 2.695 -5.065 27.654 1.00 93.62 284 ARG A C 1
ATOM 2304 O O . ARG A 1 284 ? 2.433 -5.577 28.737 1.00 93.62 284 ARG A O 1
ATOM 2311 N N . GLU A 1 285 ? 3.578 -4.082 27.522 1.00 93.62 285 GLU A N 1
ATOM 2312 C CA . GLU A 1 285 ? 4.320 -3.538 28.659 1.00 93.62 285 GLU A CA 1
ATOM 2313 C C . GLU A 1 285 ? 3.405 -2.884 29.702 1.00 93.62 285 GLU A C 1
ATOM 2315 O O . GLU A 1 285 ? 3.683 -2.980 30.897 1.00 93.62 285 GLU A O 1
ATOM 2320 N N . LEU A 1 286 ? 2.309 -2.236 29.288 1.00 96.19 286 LEU A N 1
ATOM 2321 C CA . LEU A 1 286 ? 1.310 -1.707 30.223 1.00 96.19 286 LEU A CA 1
ATOM 2322 C C . LEU A 1 286 ? 0.639 -2.826 31.026 1.00 96.19 286 LEU A C 1
ATOM 2324 O O . LEU A 1 286 ? 0.394 -2.630 32.216 1.00 96.19 286 LEU A O 1
ATOM 2328 N N . ILE A 1 287 ? 0.386 -3.979 30.402 1.00 96.25 287 ILE A N 1
ATOM 2329 C CA . ILE A 1 287 ? -0.182 -5.156 31.071 1.00 96.25 287 ILE A CA 1
ATOM 2330 C C . ILE A 1 287 ? 0.825 -5.752 32.047 1.00 96.25 287 ILE A C 1
ATOM 2332 O O . ILE A 1 287 ? 0.528 -5.863 33.231 1.00 96.25 287 ILE A O 1
ATOM 2336 N N . GLU A 1 288 ? 2.040 -6.055 31.592 1.00 93.62 288 GLU A N 1
ATOM 2337 C CA . GLU A 1 288 ? 3.095 -6.651 32.427 1.00 93.62 288 GLU A CA 1
ATOM 2338 C C . GLU A 1 288 ? 3.434 -5.770 33.644 1.00 93.62 288 GLU A C 1
ATOM 2340 O O . GLU A 1 288 ? 3.599 -6.275 34.753 1.00 93.62 288 GLU A O 1
ATOM 2345 N N . LYS A 1 289 ? 3.449 -4.439 33.474 1.00 94.94 289 LYS A N 1
ATOM 2346 C CA . LYS A 1 289 ? 3.709 -3.465 34.552 1.00 94.94 289 LYS A CA 1
ATOM 2347 C C . LYS A 1 289 ? 2.483 -3.171 35.433 1.00 94.94 289 LYS A C 1
ATOM 2349 O O . LYS A 1 289 ? 2.576 -2.317 36.311 1.00 94.94 289 LYS A O 1
ATOM 2354 N N . GLY A 1 290 ? 1.331 -3.805 35.189 1.00 94.88 290 GLY A N 1
ATOM 2355 C CA . GLY A 1 290 ? 0.089 -3.569 35.941 1.00 94.88 290 GLY A CA 1
ATOM 2356 C C . GLY A 1 290 ? -0.494 -2.159 35.777 1.00 94.88 290 GLY A C 1
ATOM 2357 O O . GLY A 1 290 ? -1.245 -1.692 36.625 1.00 94.88 290 GLY A O 1
ATOM 2358 N N . LYS A 1 291 ? -0.132 -1.446 34.703 1.00 96.94 291 LYS A N 1
ATOM 2359 C CA . LYS A 1 291 ? -0.656 -0.105 34.380 1.00 96.94 291 LYS A CA 1
ATOM 2360 C C . LYS A 1 291 ? -1.981 -0.155 33.612 1.00 96.94 291 LYS A C 1
ATOM 2362 O O . LYS A 1 291 ? -2.613 0.894 33.434 1.00 96.94 291 LYS A O 1
ATOM 2367 N N . ALA A 1 292 ? -2.357 -1.332 33.126 1.00 98.00 292 ALA A N 1
ATOM 2368 C CA . ALA A 1 292 ? -3.664 -1.675 32.592 1.00 98.00 292 ALA A CA 1
ATOM 2369 C C . ALA A 1 292 ? -3.961 -3.147 32.922 1.00 98.00 292 ALA A C 1
ATOM 2371 O O . ALA A 1 292 ? -3.039 -3.953 33.051 1.00 98.00 292 ALA A O 1
ATOM 2372 N N . ASP A 1 293 ? -5.240 -3.482 33.054 1.00 98.44 293 ASP A N 1
ATOM 2373 C CA . ASP A 1 293 ? -5.700 -4.821 33.431 1.00 98.44 293 ASP A CA 1
ATOM 2374 C C . ASP A 1 293 ? -5.806 -5.744 32.212 1.00 98.44 293 ASP A C 1
ATOM 2376 O O . ASP A 1 293 ? -5.565 -6.949 32.305 1.00 98.44 293 ASP A O 1
ATOM 2380 N N . VAL A 1 294 ? -6.178 -5.165 31.064 1.00 98.38 294 VAL A N 1
ATOM 2381 C CA . VAL A 1 294 ? -6.485 -5.870 29.814 1.00 98.38 294 VAL A CA 1
ATOM 2382 C C . VAL A 1 294 ? -5.785 -5.190 28.643 1.00 98.38 294 VAL A C 1
ATOM 2384 O O . VAL A 1 294 ? -5.840 -3.971 28.505 1.00 98.38 294 VAL A O 1
ATOM 2387 N N . GLY A 1 295 ? -5.133 -5.964 27.784 1.00 97.31 295 GLY A N 1
ATOM 2388 C CA . GLY A 1 295 ? -4.497 -5.502 26.553 1.00 97.31 295 GLY A CA 1
ATOM 2389 C C . GLY A 1 295 ? -5.186 -6.073 25.322 1.00 97.31 295 GLY A C 1
ATOM 2390 O O . GLY A 1 295 ? -5.791 -7.146 25.377 1.00 97.31 295 GLY A O 1
ATOM 2391 N N . VAL A 1 296 ? -5.082 -5.362 24.198 1.00 96.12 296 VAL A N 1
ATOM 2392 C CA . VAL A 1 296 ? -5.577 -5.832 22.896 1.00 96.12 296 VAL A CA 1
ATOM 2393 C C . VAL A 1 296 ? -4.515 -5.715 21.810 1.00 96.12 296 VAL A C 1
ATOM 2395 O O . VAL A 1 296 ? -3.782 -4.730 21.736 1.00 96.12 296 VAL A O 1
ATOM 2398 N N . GLY A 1 297 ? -4.424 -6.707 20.927 1.00 93.31 297 GLY A N 1
ATOM 2399 C CA . GLY A 1 297 ? -3.402 -6.705 19.882 1.00 93.31 297 GLY A CA 1
ATOM 2400 C C . GLY A 1 297 ? -3.568 -7.805 18.846 1.00 93.31 297 GLY A C 1
ATOM 2401 O O . GLY A 1 297 ? -4.450 -8.649 18.952 1.00 93.31 297 GLY A O 1
ATOM 2402 N N . ALA A 1 298 ? -2.722 -7.784 17.814 1.00 92.25 298 ALA A N 1
ATOM 2403 C CA . ALA A 1 298 ? -2.670 -8.873 16.844 1.00 92.25 298 ALA A CA 1
ATOM 2404 C C . ALA A 1 298 ? -2.128 -10.143 17.515 1.00 92.25 298 ALA A C 1
ATOM 2406 O O . ALA A 1 298 ? -1.059 -10.116 18.124 1.00 92.25 298 ALA A O 1
ATOM 2407 N N . TYR A 1 299 ? -2.857 -11.247 17.383 1.00 91.56 299 TYR A N 1
ATOM 2408 C CA . TYR A 1 299 ? -2.395 -12.566 17.781 1.00 91.56 299 TYR A CA 1
ATOM 2409 C C . TYR A 1 299 ? -1.250 -12.992 16.857 1.00 91.56 299 TYR A C 1
ATOM 2411 O O . TYR A 1 299 ? -1.464 -13.248 15.673 1.00 91.56 299 TYR A O 1
ATOM 2419 N N . GLY A 1 300 ? -0.042 -12.996 17.407 1.00 83.56 300 GLY A N 1
ATOM 2420 C CA . GLY A 1 300 ? 1.217 -13.311 16.737 1.00 83.56 300 GLY A CA 1
ATOM 2421 C C . GLY A 1 300 ? 2.357 -13.261 17.753 1.00 83.56 300 GLY A C 1
ATOM 2422 O O . GLY A 1 300 ? 2.095 -13.313 18.956 1.00 83.56 300 GLY A O 1
ATOM 2423 N N . ASP A 1 301 ? 3.598 -13.100 17.301 1.00 66.44 301 ASP A N 1
ATOM 2424 C CA . ASP A 1 301 ? 4.805 -13.288 18.126 1.00 66.44 301 ASP A CA 1
ATOM 2425 C C . ASP A 1 301 ? 4.819 -12.510 19.449 1.00 66.44 301 ASP A C 1
ATOM 2427 O O . ASP A 1 301 ? 5.266 -13.028 20.470 1.00 66.44 301 ASP A O 1
ATOM 2431 N N . THR A 1 302 ? 4.281 -11.286 19.476 1.00 73.50 302 THR A N 1
ATOM 2432 C CA . THR A 1 302 ? 4.264 -10.466 20.698 1.00 73.50 302 THR A CA 1
ATOM 2433 C C . THR A 1 302 ? 3.304 -10.972 21.773 1.00 73.50 302 THR A C 1
ATOM 2435 O O . THR A 1 302 ? 3.444 -10.568 22.924 1.00 73.50 302 THR A O 1
ATOM 2438 N N . ILE A 1 303 ? 2.316 -11.797 21.411 1.00 84.56 303 ILE A N 1
ATOM 2439 C CA . ILE A 1 303 ? 1.268 -12.281 22.323 1.00 84.56 303 ILE A CA 1
ATOM 2440 C C . ILE A 1 303 ? 1.321 -13.805 22.484 1.00 84.56 303 ILE A C 1
ATOM 2442 O O . ILE A 1 303 ? 1.254 -14.313 23.596 1.00 84.56 303 ILE A O 1
ATOM 2446 N N . GLN A 1 304 ? 1.431 -14.543 21.381 1.00 81.81 304 GLN A N 1
ATOM 2447 C CA . GLN A 1 304 ? 1.262 -15.995 21.340 1.00 81.81 304 GLN A CA 1
ATOM 2448 C C . GLN A 1 304 ? 2.299 -16.751 22.180 1.00 81.81 304 GLN A C 1
ATOM 2450 O O . GLN A 1 304 ? 1.953 -17.748 22.805 1.00 81.81 304 GLN A O 1
ATOM 2455 N N . ASN A 1 305 ? 3.541 -16.268 22.212 1.00 81.38 305 ASN A N 1
ATOM 2456 C CA . ASN A 1 305 ? 4.667 -16.967 22.836 1.00 81.38 305 ASN A CA 1
ATOM 2457 C C . ASN A 1 305 ? 5.126 -16.312 24.149 1.00 81.38 305 ASN A C 1
ATOM 2459 O O . ASN A 1 305 ? 6.258 -16.523 24.579 1.00 81.38 305 ASN A O 1
ATOM 2463 N N . ASN A 1 306 ? 4.285 -15.485 24.779 1.00 85.25 306 ASN A N 1
ATOM 2464 C CA . ASN A 1 306 ? 4.644 -14.783 26.009 1.00 85.25 306 ASN A CA 1
ATOM 2465 C C . ASN A 1 306 ? 3.958 -15.417 27.230 1.00 85.25 306 ASN A C 1
ATOM 2467 O O . ASN A 1 306 ? 2.741 -15.355 27.373 1.00 85.25 306 ASN A O 1
ATOM 2471 N N . SER A 1 307 ? 4.760 -15.985 28.135 1.00 89.75 307 SER A N 1
ATOM 2472 C CA . SER A 1 307 ? 4.295 -16.666 29.350 1.00 89.75 307 SER A CA 1
ATOM 2473 C C . SER A 1 307 ? 3.746 -15.735 30.437 1.00 89.75 307 SER A C 1
ATOM 2475 O O . SER A 1 307 ? 3.074 -16.205 31.350 1.00 89.75 307 SER A O 1
ATOM 2477 N N . ASN A 1 308 ? 4.011 -14.428 30.364 1.00 92.44 308 ASN A N 1
ATOM 2478 C CA . ASN A 1 308 ? 3.557 -13.438 31.348 1.00 92.44 308 ASN A CA 1
ATOM 2479 C C . ASN A 1 308 ? 2.134 -12.938 31.081 1.00 92.44 308 ASN A C 1
ATOM 2481 O O . ASN A 1 308 ? 1.589 -12.164 31.873 1.00 92.44 308 ASN A O 1
ATOM 2485 N N . ILE A 1 309 ? 1.522 -13.361 29.976 1.00 93.94 309 ILE A N 1
ATOM 2486 C CA . ILE A 1 309 ? 0.166 -12.977 29.605 1.00 93.94 309 ILE A CA 1
ATOM 2487 C C . ILE A 1 309 ? -0.694 -14.207 29.326 1.00 93.94 309 ILE A C 1
ATOM 2489 O O . ILE A 1 309 ? -0.210 -15.271 28.952 1.00 93.94 309 ILE A O 1
ATOM 2493 N N . ARG A 1 310 ? -2.003 -14.040 29.485 1.00 95.62 310 ARG A N 1
ATOM 2494 C CA . ARG A 1 310 ? -3.010 -15.056 29.194 1.00 95.62 310 ARG A CA 1
ATOM 2495 C C . ARG A 1 310 ? -4.099 -14.450 28.324 1.00 95.62 310 ARG A C 1
ATOM 2497 O O . ARG A 1 310 ? -4.620 -13.377 28.617 1.00 95.62 310 ARG A O 1
ATOM 2504 N N . ILE A 1 311 ? -4.436 -15.135 27.239 1.00 96.81 311 ILE A N 1
ATOM 2505 C CA . ILE A 1 311 ? -5.490 -14.708 26.315 1.00 96.81 311 ILE A CA 1
ATOM 2506 C C . ILE A 1 311 ? -6.848 -15.068 26.923 1.00 96.81 311 ILE A C 1
ATOM 2508 O O . ILE A 1 311 ? -7.048 -16.204 27.344 1.00 96.81 311 ILE A O 1
ATOM 2512 N N . ILE A 1 312 ? -7.773 -14.107 26.948 1.00 97.56 312 ILE A N 1
ATOM 2513 C CA . ILE A 1 312 ? -9.148 -14.292 27.446 1.00 97.56 312 ILE A CA 1
ATOM 2514 C C . ILE A 1 312 ? -10.191 -14.275 26.324 1.00 97.56 312 ILE A C 1
ATOM 2516 O O . ILE A 1 312 ? -11.332 -14.675 26.539 1.00 97.56 312 ILE A O 1
ATOM 2520 N N . HIS A 1 313 ? -9.820 -13.810 25.125 1.00 97.69 313 HIS A N 1
ATOM 2521 C CA . HIS A 1 313 ? -10.674 -13.841 23.937 1.00 97.69 313 HIS A CA 1
ATOM 2522 C C . HIS A 1 313 ? -9.853 -13.751 22.645 1.00 97.69 313 HIS A C 1
ATOM 2524 O O . HIS A 1 313 ? -8.882 -12.995 22.568 1.00 97.69 313 HIS A O 1
ATOM 2530 N N . LEU A 1 314 ? -10.279 -14.492 21.618 1.00 97.06 314 LEU A N 1
ATOM 2531 C CA . LEU A 1 314 ? -9.762 -14.405 20.252 1.00 97.06 314 LEU A CA 1
ATOM 2532 C C . LEU A 1 314 ? -10.887 -13.995 19.305 1.00 97.06 314 LEU A C 1
ATOM 2534 O O . LEU A 1 314 ? -11.944 -14.626 19.263 1.00 97.06 314 LEU A O 1
ATOM 2538 N N . SER A 1 315 ? -10.628 -12.982 18.486 1.00 96.44 315 SER A N 1
ATOM 2539 C CA . SER A 1 315 ? -11.605 -12.488 17.522 1.00 96.44 315 SER A CA 1
ATOM 2540 C C . SER A 1 315 ? -11.866 -13.482 16.390 1.00 96.44 315 SER A C 1
ATOM 2542 O O . SER A 1 315 ? -11.124 -14.447 16.171 1.00 96.44 315 SER A O 1
ATOM 2544 N N . LYS A 1 316 ? -12.873 -13.176 15.564 1.00 93.12 316 LYS A N 1
ATOM 2545 C CA . LYS A 1 316 ? -12.978 -13.739 14.207 1.00 93.12 316 LYS A CA 1
ATOM 2546 C C . LYS A 1 316 ? -11.722 -13.422 13.384 1.00 93.12 316 LYS A C 1
ATOM 2548 O O . LYS A 1 316 ? -10.966 -12.507 13.715 1.00 93.12 316 LYS A O 1
ATOM 2553 N N . VAL A 1 317 ? -11.507 -14.184 12.311 1.00 93.88 317 VAL A N 1
ATOM 2554 C CA . VAL A 1 317 ? -10.369 -13.973 11.407 1.00 93.88 317 VAL A CA 1
ATOM 2555 C C . VAL A 1 317 ? -10.420 -12.584 10.772 1.00 93.88 317 VAL A C 1
ATOM 2557 O O . VAL A 1 317 ? -11.464 -12.127 10.307 1.00 93.88 317 VAL A O 1
ATOM 2560 N N . ILE A 1 318 ? -9.270 -11.928 10.759 1.00 94.88 318 ILE A N 1
ATOM 2561 C CA . ILE A 1 318 ? -9.017 -10.660 10.096 1.00 94.88 318 ILE A CA 1
ATOM 2562 C C . ILE A 1 318 ? -8.269 -11.005 8.806 1.00 94.88 318 ILE A C 1
ATOM 2564 O O . ILE A 1 318 ? -7.191 -11.597 8.890 1.00 94.88 318 ILE A O 1
ATOM 2568 N N . PRO A 1 319 ? -8.819 -10.698 7.620 1.00 94.81 319 PRO A N 1
ATOM 2569 C CA . PRO A 1 319 ? -8.128 -10.956 6.362 1.00 94.81 319 PRO A CA 1
ATOM 2570 C C . PRO A 1 319 ? -6.812 -10.170 6.295 1.00 94.81 319 PRO A C 1
ATOM 2572 O O . PRO A 1 319 ? -6.706 -9.073 6.844 1.00 94.81 319 PRO A O 1
ATOM 2575 N N . GLY A 1 320 ? -5.813 -10.731 5.618 1.00 93.81 320 GLY A N 1
ATOM 2576 C CA . GLY A 1 320 ? -4.536 -10.074 5.354 1.00 93.81 320 GLY A CA 1
ATOM 2577 C C . GLY A 1 320 ? -4.647 -8.924 4.349 1.00 93.81 320 GLY A C 1
ATOM 2578 O O . GLY A 1 320 ? -5.715 -8.609 3.821 1.00 93.81 320 GLY A O 1
ATOM 2579 N N . SER A 1 321 ? -3.520 -8.277 4.071 1.00 94.62 321 SER A N 1
ATOM 2580 C CA . SER A 1 321 ? -3.436 -7.164 3.123 1.00 94.62 321 SER A CA 1
ATOM 2581 C C . SER A 1 321 ? -2.857 -7.590 1.772 1.00 94.62 321 SER A C 1
ATOM 2583 O O . SER A 1 321 ? -2.250 -8.653 1.653 1.00 94.62 321 SER A O 1
ATOM 2585 N N . GLY A 1 322 ? -3.011 -6.744 0.754 1.00 97.00 322 GLY A N 1
ATOM 2586 C CA . GLY A 1 322 ? -2.539 -7.015 -0.606 1.00 97.00 322 GLY A CA 1
ATOM 2587 C C . GLY A 1 322 ? -1.682 -5.911 -1.224 1.00 97.00 322 GLY A C 1
ATOM 2588 O O . GLY A 1 322 ? -1.527 -4.813 -0.677 1.00 97.00 322 GLY A O 1
ATOM 2589 N N . VAL A 1 323 ? -1.148 -6.229 -2.398 1.00 98.44 323 VAL A N 1
ATOM 2590 C CA . VAL A 1 323 ? -0.464 -5.324 -3.321 1.00 98.44 323 VAL A CA 1
ATOM 2591 C C . VAL A 1 323 ? -1.389 -5.056 -4.498 1.00 98.44 323 VAL A C 1
ATOM 2593 O O . VAL A 1 323 ? -1.946 -5.990 -5.084 1.00 98.44 323 VAL A O 1
ATOM 2596 N N . TYR A 1 324 ? -1.548 -3.784 -4.849 1.00 98.69 324 TYR A N 1
ATOM 2597 C CA . TYR A 1 324 ? -2.535 -3.351 -5.830 1.00 98.69 324 TYR A CA 1
ATOM 2598 C C . TYR A 1 324 ? -1.938 -2.379 -6.852 1.00 98.69 324 TYR A C 1
ATOM 2600 O O . TYR A 1 324 ? -1.063 -1.587 -6.516 1.00 98.69 324 TYR A O 1
ATOM 2608 N N . LEU A 1 325 ? -2.440 -2.409 -8.088 1.00 98.75 325 LEU A N 1
ATOM 2609 C CA . LEU A 1 325 ? -2.044 -1.500 -9.169 1.00 98.75 325 LEU A CA 1
ATOM 2610 C C . LEU A 1 325 ? -3.124 -0.469 -9.460 1.00 98.75 325 LEU A C 1
ATOM 2612 O O . LEU A 1 325 ? -4.300 -0.821 -9.585 1.00 98.75 325 LEU A O 1
ATOM 2616 N N . SER A 1 326 ? -2.702 0.780 -9.619 1.00 98.44 326 SER A N 1
ATOM 2617 C CA . SER A 1 326 ? -3.588 1.914 -9.867 1.00 98.44 326 SER A CA 1
ATOM 2618 C C . SER A 1 326 ? -4.388 1.757 -11.164 1.00 98.44 326 SER A C 1
ATOM 2620 O O . SER A 1 326 ? -3.847 1.289 -12.175 1.00 98.44 326 SER A O 1
ATOM 2622 N N . PRO A 1 327 ? -5.659 2.197 -11.191 1.00 97.38 327 PRO A N 1
ATOM 2623 C CA . PRO A 1 327 ? -6.420 2.285 -12.432 1.00 97.38 327 PRO A CA 1
ATOM 2624 C C . PRO A 1 327 ? -5.928 3.413 -13.356 1.00 97.38 327 PRO A C 1
ATOM 2626 O O . PRO A 1 327 ? -6.296 3.407 -14.527 1.00 97.38 327 PRO A O 1
ATOM 2629 N N . ASN A 1 328 ? -5.085 4.337 -12.868 1.00 96.88 328 ASN A N 1
ATOM 2630 C CA . ASN A 1 328 ? -4.466 5.380 -13.699 1.00 96.88 328 ASN A CA 1
ATOM 2631 C C . ASN A 1 328 ? -3.408 4.818 -14.663 1.00 96.88 328 ASN A C 1
ATOM 2633 O O . ASN A 1 328 ? -3.072 5.467 -15.651 1.00 96.88 328 ASN A O 1
ATOM 2637 N N . LEU A 1 329 ? -2.899 3.608 -14.404 1.00 96.88 329 LEU A N 1
ATOM 2638 C CA . LEU A 1 329 ? -2.035 2.904 -15.344 1.00 96.88 329 LEU A CA 1
ATOM 2639 C C . LEU A 1 329 ? -2.873 2.365 -16.515 1.00 96.88 329 LEU A C 1
ATOM 2641 O O . LEU A 1 329 ? -3.868 1.668 -16.263 1.00 96.88 329 LEU A O 1
ATOM 2645 N N . PRO A 1 330 ? -2.466 2.594 -17.780 1.00 95.94 330 PRO A N 1
ATOM 2646 C CA . PRO A 1 330 ? -3.111 1.978 -18.934 1.00 95.94 330 PRO A CA 1
ATOM 2647 C C . PRO A 1 330 ? -3.213 0.456 -18.779 1.00 95.94 330 PRO A C 1
ATOM 2649 O O . PRO A 1 330 ? -2.315 -0.185 -18.239 1.00 95.94 330 PRO A O 1
ATOM 2652 N N . ILE A 1 331 ? -4.296 -0.149 -19.278 1.00 96.00 331 ILE A N 1
ATOM 2653 C CA . ILE A 1 331 ? -4.530 -1.604 -19.191 1.00 96.00 331 ILE A CA 1
ATOM 2654 C C . ILE A 1 331 ? -3.315 -2.447 -19.641 1.00 96.00 331 ILE A C 1
ATOM 2656 O O . ILE A 1 331 ? -2.927 -3.334 -18.872 1.00 96.00 331 ILE A O 1
ATOM 2660 N N . PRO A 1 332 ? -2.685 -2.205 -20.814 1.00 96.00 332 PRO A N 1
ATOM 2661 C CA . PRO A 1 332 ? -1.520 -2.992 -21.232 1.00 96.00 332 PRO A CA 1
ATOM 2662 C C . PRO A 1 332 ? -0.324 -2.820 -20.286 1.00 96.00 332 PRO A C 1
ATOM 2664 O O . PRO A 1 332 ? 0.325 -3.801 -19.930 1.00 96.00 332 PRO A O 1
ATOM 2667 N N . ASP A 1 333 ? -0.085 -1.603 -19.801 1.00 97.00 333 ASP A N 1
ATOM 2668 C CA . ASP A 1 333 ? 0.991 -1.299 -18.856 1.00 97.00 333 ASP A CA 1
ATOM 2669 C C . ASP A 1 333 ? 0.759 -1.980 -17.502 1.00 97.00 333 ASP A C 1
ATOM 2671 O O . ASP A 1 333 ? 1.674 -2.573 -16.931 1.00 97.00 333 ASP A O 1
ATOM 2675 N N . ARG A 1 334 ? -0.485 -1.973 -17.010 1.00 97.38 334 ARG A N 1
ATOM 2676 C CA . ARG A 1 334 ? -0.879 -2.648 -15.768 1.00 97.38 334 ARG A CA 1
ATOM 2677 C C . ARG A 1 334 ? -0.704 -4.164 -15.869 1.00 97.38 334 ARG A C 1
ATOM 2679 O O . ARG A 1 334 ? -0.240 -4.785 -14.913 1.00 97.38 334 ARG A O 1
ATOM 2686 N N . ALA A 1 335 ? -1.032 -4.764 -17.015 1.00 97.25 335 ALA A N 1
ATOM 2687 C CA . ALA A 1 335 ? -0.820 -6.191 -17.264 1.00 97.25 335 ALA A CA 1
ATOM 2688 C C . ALA A 1 335 ? 0.677 -6.548 -17.307 1.00 97.25 335 ALA A C 1
ATOM 2690 O O . ALA A 1 335 ? 1.101 -7.507 -16.655 1.00 97.25 335 ALA A O 1
ATOM 2691 N N . THR A 1 336 ? 1.482 -5.744 -18.009 1.00 97.69 336 THR A N 1
ATOM 2692 C CA . THR A 1 336 ? 2.942 -5.891 -18.053 1.00 97.69 336 THR A CA 1
ATOM 2693 C C . THR A 1 336 ? 3.551 -5.772 -16.659 1.00 97.69 336 THR A C 1
ATOM 2695 O O . THR A 1 336 ? 4.286 -6.662 -16.232 1.00 97.69 336 THR A O 1
ATOM 2698 N N . LEU A 1 337 ? 3.201 -4.723 -15.911 1.00 98.00 337 LEU A N 1
ATOM 2699 C CA . LEU A 1 337 ? 3.718 -4.482 -14.567 1.00 98.00 337 LEU A CA 1
ATOM 2700 C C . LEU A 1 337 ? 3.317 -5.593 -13.592 1.00 98.00 337 LEU A C 1
ATOM 2702 O O . LEU A 1 337 ? 4.162 -6.073 -12.840 1.00 98.00 337 LEU A O 1
ATOM 2706 N N . LYS A 1 338 ? 2.066 -6.069 -13.650 1.00 98.00 338 LYS A N 1
ATOM 2707 C CA . LYS A 1 338 ? 1.616 -7.234 -12.874 1.00 98.00 338 LYS A CA 1
ATOM 2708 C C . LYS A 1 338 ? 2.471 -8.463 -13.174 1.00 98.00 338 LYS A C 1
ATOM 2710 O O . LYS A 1 338 ? 2.907 -9.134 -12.243 1.00 98.00 338 LYS A O 1
ATOM 2715 N N . LYS A 1 339 ? 2.737 -8.752 -14.453 1.00 97.56 339 LYS A N 1
ATOM 2716 C CA . LYS A 1 339 ? 3.592 -9.880 -14.840 1.00 97.56 339 LYS A CA 1
ATOM 2717 C C . LYS A 1 339 ? 4.995 -9.719 -14.260 1.00 97.56 339 LYS A C 1
ATOM 2719 O O . LYS A 1 339 ? 5.484 -10.657 -13.643 1.00 97.56 339 LYS A O 1
ATOM 2724 N N . VAL A 1 340 ? 5.615 -8.550 -14.414 1.00 97.75 340 VAL A N 1
ATOM 2725 C CA . VAL A 1 340 ? 6.970 -8.292 -13.904 1.00 97.75 340 VAL A CA 1
ATOM 2726 C C . VAL A 1 340 ? 7.025 -8.429 -12.379 1.00 97.75 340 VAL A C 1
ATOM 2728 O O . VAL A 1 340 ? 7.889 -9.138 -11.880 1.00 97.75 340 VAL A O 1
ATOM 2731 N N . LEU A 1 341 ? 6.069 -7.856 -11.640 1.00 97.88 341 LEU A N 1
ATOM 2732 C CA . LEU A 1 341 ? 5.991 -7.992 -10.179 1.00 97.88 341 LEU A CA 1
ATOM 2733 C C . LEU A 1 341 ? 5.909 -9.455 -9.723 1.00 97.88 341 LEU A C 1
ATOM 2735 O O . LEU A 1 341 ? 6.569 -9.827 -8.759 1.00 97.88 341 LEU A O 1
ATOM 2739 N N . LEU A 1 342 ? 5.120 -10.284 -10.410 1.00 96.44 342 LEU A N 1
ATOM 2740 C CA . LEU A 1 342 ? 4.947 -11.698 -10.057 1.00 96.44 342 LEU A CA 1
ATOM 2741 C C . LEU A 1 342 ? 6.137 -12.588 -10.458 1.00 96.44 342 LEU A C 1
ATOM 2743 O O . LEU A 1 342 ? 6.275 -13.676 -9.912 1.00 96.44 342 LEU A O 1
ATOM 2747 N N . HIS A 1 343 ? 6.991 -12.143 -11.387 1.00 96.62 343 HIS A N 1
ATOM 2748 C CA . HIS A 1 343 ? 8.211 -12.859 -11.801 1.00 96.62 343 HIS A CA 1
ATOM 2749 C C . HIS A 1 343 ? 9.475 -12.347 -11.094 1.00 96.62 343 HIS A C 1
ATOM 2751 O O . HIS A 1 343 ? 10.588 -12.750 -11.445 1.00 96.62 343 HIS A O 1
ATOM 2757 N N . ALA A 1 344 ? 9.331 -11.443 -10.124 1.00 97.25 344 ALA A N 1
ATOM 2758 C CA . ALA A 1 344 ? 10.454 -10.983 -9.329 1.00 97.25 344 ALA A CA 1
ATOM 2759 C C . ALA A 1 344 ? 11.080 -12.152 -8.537 1.00 97.25 344 ALA A C 1
ATOM 2761 O O . ALA A 1 344 ? 10.361 -13.049 -8.087 1.00 97.25 344 ALA A O 1
ATOM 2762 N N . PRO A 1 345 ? 12.420 -12.182 -8.382 1.00 97.19 345 PRO A N 1
ATOM 2763 C CA . PRO A 1 345 ? 13.098 -13.233 -7.631 1.00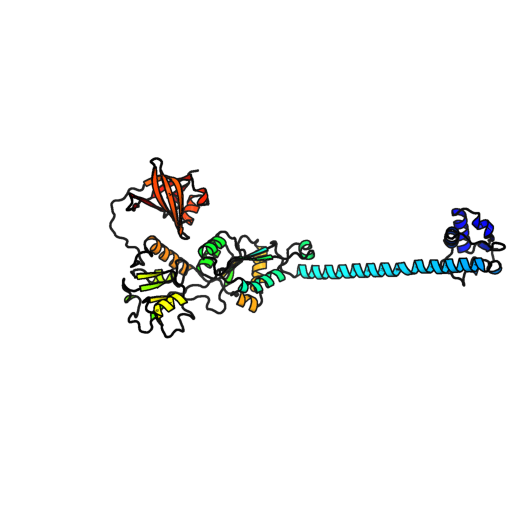 97.19 345 PRO A CA 1
ATOM 2764 C C . PRO A 1 345 ? 12.560 -13.360 -6.204 1.00 97.19 345 PRO A C 1
ATOM 2766 O O . PRO A 1 345 ? 12.225 -12.357 -5.573 1.00 97.19 345 PRO A O 1
ATOM 2769 N N . LYS A 1 346 ? 12.557 -14.579 -5.652 1.00 94.88 346 LYS A N 1
ATOM 2770 C CA . LYS A 1 346 ? 12.008 -14.856 -4.313 1.00 94.88 346 LYS A CA 1
ATOM 2771 C C . LYS A 1 346 ? 12.590 -13.949 -3.221 1.00 94.88 346 LYS A C 1
ATOM 2773 O O . LYS A 1 346 ? 11.843 -13.461 -2.383 1.00 94.88 346 LYS A O 1
ATOM 2778 N N . GLU A 1 347 ? 13.890 -13.661 -3.268 1.00 95.31 347 GLU A N 1
ATOM 2779 C CA . GLU A 1 347 ? 14.542 -12.754 -2.311 1.00 95.31 347 GLU A CA 1
ATOM 2780 C C . GLU A 1 347 ? 14.048 -11.303 -2.427 1.00 95.31 347 GLU A C 1
ATOM 2782 O O . GLU A 1 347 ? 13.903 -10.609 -1.420 1.00 95.31 347 GLU A O 1
ATOM 2787 N N . VAL A 1 348 ? 13.725 -10.850 -3.645 1.00 97.00 348 VAL A N 1
ATOM 2788 C CA . VAL A 1 348 ? 13.125 -9.528 -3.885 1.00 97.00 348 VAL A CA 1
ATOM 2789 C C . VAL A 1 348 ? 11.708 -9.485 -3.309 1.00 97.00 348 VAL A C 1
ATOM 2791 O O . VAL A 1 348 ? 11.383 -8.563 -2.560 1.00 97.00 348 VAL A O 1
ATOM 2794 N N . ASN A 1 349 ? 10.899 -10.508 -3.594 1.00 95.38 349 ASN A N 1
ATOM 2795 C CA . ASN A 1 349 ? 9.526 -10.646 -3.097 1.00 95.38 349 ASN A CA 1
ATOM 2796 C C . ASN A 1 349 ? 9.469 -10.699 -1.570 1.00 95.38 349 ASN A C 1
ATOM 2798 O O . ASN A 1 349 ? 8.711 -9.956 -0.945 1.00 95.38 349 ASN A O 1
ATOM 2802 N N . LYS A 1 350 ? 10.328 -11.525 -0.961 1.00 94.25 350 LYS A N 1
ATOM 2803 C CA . LYS A 1 350 ? 10.423 -11.684 0.492 1.00 94.25 350 LYS A CA 1
ATOM 2804 C C . LYS A 1 350 ? 10.799 -10.371 1.171 1.00 94.25 350 LYS A C 1
ATOM 2806 O O . LYS A 1 350 ? 10.154 -9.980 2.140 1.00 94.25 350 LYS A O 1
ATOM 2811 N N . LYS A 1 351 ? 11.790 -9.649 0.636 1.00 95.56 351 LYS A N 1
ATOM 2812 C CA . LYS A 1 351 ? 12.217 -8.355 1.188 1.00 95.56 351 LYS A CA 1
ATOM 2813 C C . LYS A 1 351 ? 11.138 -7.275 1.049 1.00 95.56 351 LYS A C 1
ATOM 2815 O O . LYS A 1 351 ? 10.906 -6.535 2.000 1.00 95.56 351 LYS A O 1
ATOM 2820 N N . ALA A 1 352 ? 10.433 -7.229 -0.083 1.00 96.44 352 ALA A N 1
ATOM 2821 C CA . ALA A 1 352 ? 9.295 -6.330 -0.305 1.00 96.44 352 ALA A CA 1
ATOM 2822 C C . ALA A 1 352 ? 7.974 -6.830 0.323 1.00 96.44 352 ALA A C 1
ATOM 2824 O O . ALA A 1 352 ? 6.942 -6.161 0.216 1.00 96.44 352 ALA A O 1
ATOM 2825 N N . ASN A 1 353 ? 8.015 -7.978 1.006 1.00 95.62 353 ASN A N 1
ATOM 2826 C CA . ASN A 1 353 ? 6.937 -8.570 1.788 1.00 95.62 353 ASN A CA 1
ATOM 2827 C C . ASN A 1 353 ? 5.650 -8.866 0.990 1.00 95.62 353 ASN A C 1
ATOM 2829 O O . ASN A 1 353 ? 4.548 -8.524 1.432 1.00 95.62 353 ASN A O 1
ATOM 2833 N N . TYR A 1 354 ? 5.774 -9.501 -0.180 1.00 96.81 354 TYR A N 1
ATOM 2834 C CA . TYR A 1 354 ? 4.628 -9.950 -0.978 1.00 96.81 354 TYR A CA 1
ATOM 2835 C C . TYR A 1 354 ? 4.886 -11.277 -1.692 1.00 96.81 354 TYR A C 1
ATOM 2837 O O . TYR A 1 354 ? 6.034 -11.609 -1.964 1.00 96.81 354 TYR A O 1
ATOM 2845 N N . ASP A 1 355 ? 3.826 -12.017 -2.020 1.00 95.25 355 ASP A N 1
ATOM 2846 C CA . ASP A 1 355 ? 3.910 -13.190 -2.901 1.00 95.25 355 ASP A CA 1
ATOM 2847 C C . ASP A 1 355 ? 2.569 -13.486 -3.593 1.00 95.25 355 ASP A C 1
ATOM 2849 O O . ASP A 1 355 ? 1.501 -12.994 -3.200 1.00 95.25 355 ASP A O 1
ATOM 2853 N N . LEU A 1 356 ? 2.628 -14.286 -4.657 1.00 93.25 356 LEU A N 1
ATOM 2854 C CA . LEU A 1 356 ? 1.466 -14.694 -5.430 1.00 93.25 356 LEU A CA 1
ATOM 2855 C C . LEU A 1 356 ? 0.525 -15.545 -4.574 1.00 93.25 356 LEU A C 1
ATOM 2857 O O . LEU A 1 356 ? 0.826 -16.676 -4.204 1.00 93.25 356 LEU A O 1
ATOM 2861 N N . ASN A 1 357 ? -0.669 -15.019 -4.324 1.00 89.69 357 ASN A N 1
ATOM 2862 C CA . ASN A 1 357 ? -1.760 -15.762 -3.714 1.00 89.69 357 ASN A CA 1
ATOM 2863 C C . ASN A 1 357 ? -3.101 -15.164 -4.165 1.00 89.69 357 ASN A C 1
ATOM 2865 O O . ASN A 1 357 ? -3.141 -14.096 -4.779 1.00 89.69 357 ASN A O 1
ATOM 2869 N N . LYS A 1 358 ? -4.208 -15.855 -3.892 1.00 92.06 358 LYS A N 1
ATOM 2870 C CA . LYS A 1 358 ? -5.551 -15.361 -4.199 1.00 92.06 358 LYS A CA 1
ATOM 2871 C C . LYS A 1 358 ? -5.907 -14.198 -3.270 1.00 92.06 358 LYS A C 1
ATOM 2873 O O . LYS A 1 358 ? -5.650 -14.257 -2.066 1.00 92.06 358 LYS A O 1
ATOM 2878 N N . GLU A 1 359 ? -6.550 -13.179 -3.838 1.00 94.56 359 GLU A N 1
ATOM 2879 C CA . GLU A 1 359 ? -7.109 -12.068 -3.068 1.00 94.56 359 GLU A CA 1
ATOM 2880 C C . GLU A 1 359 ? -8.077 -12.600 -2.003 1.00 94.56 359 GLU A C 1
ATOM 2882 O O . GLU A 1 359 ? -8.943 -13.440 -2.276 1.00 94.56 359 GLU A O 1
ATOM 2887 N N . VAL A 1 360 ? -7.924 -12.106 -0.778 1.00 93.75 360 VAL A N 1
ATOM 2888 C CA . VAL A 1 360 ? -8.771 -12.478 0.357 1.00 93.75 360 VAL A CA 1
ATOM 2889 C C . VAL A 1 360 ? -10.118 -11.749 0.317 1.00 93.75 360 VAL A C 1
ATOM 2891 O O . VAL A 1 360 ? -10.261 -10.670 -0.254 1.00 93.75 360 VAL A O 1
ATOM 2894 N N . ASN A 1 361 ? -11.139 -12.334 0.948 1.00 92.88 361 ASN A N 1
ATOM 2895 C CA . ASN A 1 361 ? -12.458 -11.711 1.042 1.00 92.88 361 ASN A CA 1
ATOM 2896 C C . ASN A 1 361 ? -12.533 -10.760 2.250 1.00 92.88 361 ASN A C 1
ATOM 2898 O O . ASN A 1 361 ? -12.416 -11.187 3.398 1.00 92.88 361 ASN A O 1
ATOM 2902 N N . TYR A 1 362 ? -12.795 -9.479 1.985 1.00 90.12 362 TYR A N 1
ATOM 2903 C CA . TYR A 1 362 ? -12.884 -8.432 3.004 1.00 90.12 362 TYR A CA 1
ATOM 2904 C C . TYR A 1 362 ? -14.284 -8.221 3.608 1.00 90.12 362 TYR A C 1
ATOM 2906 O O . TYR A 1 362 ? -14.410 -7.463 4.568 1.00 90.12 362 TYR A O 1
ATOM 2914 N N . GLN A 1 363 ? -15.334 -8.890 3.118 1.00 87.12 363 GLN A N 1
ATOM 2915 C CA . GLN A 1 363 ? -16.730 -8.594 3.476 1.00 87.12 363 GLN A CA 1
ATOM 2916 C C . GLN A 1 363 ? -17.009 -8.670 4.984 1.00 87.12 363 GLN A C 1
ATOM 2918 O O . GLN A 1 363 ? -17.701 -7.816 5.538 1.00 87.12 363 GLN A O 1
ATOM 2923 N N . SER A 1 364 ? -16.445 -9.671 5.671 1.00 89.75 364 SER A N 1
ATOM 2924 C CA . SER A 1 364 ? -16.611 -9.798 7.124 1.00 89.75 364 SER A CA 1
ATOM 2925 C C . SER A 1 364 ? -15.970 -8.630 7.873 1.00 89.75 364 SER A C 1
ATOM 2927 O O . SER A 1 364 ? -16.540 -8.148 8.849 1.00 89.75 364 SER A O 1
ATOM 2929 N N . LEU A 1 365 ? -14.796 -8.172 7.429 1.00 88.06 365 LEU A N 1
ATOM 2930 C CA . LEU A 1 365 ? -14.108 -7.044 8.050 1.00 88.06 365 LEU A CA 1
ATOM 2931 C C . LEU A 1 365 ? -14.843 -5.728 7.772 1.00 88.06 365 LEU A C 1
ATOM 2933 O O . LEU A 1 365 ? -15.002 -4.931 8.689 1.00 88.06 365 LEU A O 1
ATOM 2937 N N . ILE A 1 366 ? -15.353 -5.533 6.553 1.00 81.00 366 ILE A N 1
ATOM 2938 C CA . ILE A 1 366 ? -16.195 -4.378 6.203 1.00 81.00 366 ILE A CA 1
ATOM 2939 C C . ILE A 1 366 ? -17.402 -4.298 7.147 1.00 81.00 366 ILE A C 1
ATOM 2941 O O . ILE A 1 366 ? -17.667 -3.244 7.718 1.00 81.00 366 ILE A O 1
ATOM 2945 N N . GLY A 1 367 ? -18.089 -5.420 7.387 1.00 80.88 367 GLY A N 1
ATOM 2946 C CA . GLY A 1 367 ? -19.217 -5.463 8.321 1.00 80.88 367 GLY A CA 1
ATOM 2947 C C . GLY A 1 367 ? -18.837 -5.147 9.775 1.00 80.88 367 GLY A C 1
ATOM 2948 O O . GLY A 1 367 ? -19.632 -4.539 10.491 1.00 80.88 367 GLY A O 1
ATOM 2949 N N . ILE A 1 368 ? -17.632 -5.532 10.215 1.00 85.38 368 ILE A N 1
ATOM 2950 C CA . ILE A 1 368 ? -17.092 -5.156 11.534 1.00 85.38 368 ILE A CA 1
ATOM 2951 C C . ILE A 1 368 ? -16.848 -3.646 11.591 1.00 85.38 368 ILE A C 1
ATOM 2953 O O . ILE A 1 368 ? -17.348 -2.993 12.502 1.00 85.38 368 ILE A O 1
ATOM 2957 N N . ILE A 1 369 ? -16.146 -3.086 10.600 1.00 78.62 369 ILE A N 1
ATOM 2958 C CA . ILE A 1 369 ? -15.832 -1.650 10.525 1.00 78.62 369 ILE A CA 1
ATOM 2959 C C . ILE A 1 369 ? -17.113 -0.821 10.580 1.00 78.62 369 ILE A C 1
ATOM 2961 O O . ILE A 1 369 ? -17.229 0.039 11.445 1.00 78.62 369 ILE A O 1
ATOM 2965 N N . GLN A 1 370 ? -18.110 -1.144 9.754 1.00 73.81 370 GLN A N 1
ATOM 2966 C CA . GLN A 1 370 ? -19.389 -0.424 9.713 1.00 73.81 370 GLN A CA 1
ATOM 2967 C C . GLN A 1 370 ? -20.132 -0.431 11.056 1.00 73.81 370 GLN A C 1
ATOM 2969 O O . GLN A 1 370 ? -20.803 0.536 11.409 1.00 73.81 370 GLN A O 1
ATOM 2974 N N . LYS A 1 371 ? -20.067 -1.533 11.811 1.00 77.81 371 LYS A N 1
ATOM 2975 C CA . LYS A 1 371 ? -20.700 -1.613 13.135 1.00 77.81 371 LYS A CA 1
ATOM 2976 C C . LYS A 1 371 ? -19.905 -0.850 14.187 1.00 77.81 371 LYS A C 1
ATOM 2978 O O . LYS A 1 371 ? -20.511 -0.182 15.018 1.00 77.81 371 LYS A O 1
ATOM 2983 N N . THR A 1 372 ? -18.580 -0.928 14.135 1.00 76.75 372 THR A N 1
ATOM 2984 C CA . THR A 1 372 ? -17.704 -0.153 15.011 1.00 76.75 372 THR A CA 1
ATOM 2985 C C . THR A 1 372 ? -17.877 1.343 14.774 1.00 76.75 372 THR A C 1
ATOM 2987 O O . THR A 1 372 ? -18.025 2.077 15.742 1.00 76.75 372 THR A O 1
ATOM 2990 N N . GLU A 1 373 ? -17.952 1.804 13.524 1.00 67.75 373 GLU A N 1
ATOM 2991 C CA . GLU A 1 373 ? -18.178 3.219 13.194 1.00 67.75 373 GLU A CA 1
ATOM 2992 C C . GLU A 1 373 ? -19.458 3.767 13.843 1.00 67.75 373 GLU A C 1
ATOM 2994 O O . GLU A 1 373 ? -19.415 4.842 14.431 1.00 67.75 373 GLU A O 1
ATOM 2999 N N . LYS A 1 374 ? -20.548 2.988 13.886 1.00 70.38 374 LYS A N 1
ATOM 3000 C CA . LYS A 1 374 ? -21.776 3.369 14.613 1.00 70.38 374 LYS A CA 1
ATOM 3001 C C . LYS A 1 374 ? -21.564 3.556 16.115 1.00 70.38 374 LYS A C 1
ATOM 3003 O O . LYS A 1 374 ? -22.236 4.375 16.727 1.00 70.38 374 LYS A O 1
ATOM 3008 N N . VAL A 1 375 ? -20.655 2.795 16.726 1.00 72.31 375 VAL A N 1
ATOM 3009 C CA . VAL A 1 375 ? -20.268 3.011 18.129 1.00 72.31 375 VAL A CA 1
ATOM 3010 C C . VAL A 1 375 ? -19.469 4.307 18.254 1.00 72.31 375 VAL A C 1
ATOM 3012 O O . VAL A 1 375 ? -19.714 5.082 19.173 1.00 72.31 375 VAL A O 1
ATOM 3015 N N . LEU A 1 376 ? -18.552 4.583 17.322 1.00 65.75 376 LEU A N 1
ATOM 3016 C CA . LEU A 1 376 ? -17.740 5.807 17.340 1.00 65.75 376 LEU A CA 1
ATOM 3017 C C . LEU A 1 376 ? -18.572 7.086 17.171 1.00 65.75 376 LEU A C 1
ATOM 3019 O O . LEU A 1 376 ? -18.157 8.138 17.645 1.00 65.75 376 LEU A O 1
ATOM 3023 N N . GLU A 1 377 ? -19.741 7.007 16.533 1.00 60.19 377 GLU A N 1
ATOM 3024 C CA . GLU A 1 377 ? -20.676 8.136 16.405 1.00 60.19 377 GLU A CA 1
ATOM 3025 C C . GLU A 1 377 ? -21.215 8.632 17.758 1.00 60.19 377 GLU A C 1
ATOM 3027 O O . GLU A 1 377 ? -21.612 9.791 17.877 1.00 60.19 377 GLU A O 1
ATOM 3032 N N . CYS A 1 378 ? -21.256 7.772 18.779 1.00 65.62 378 CYS A N 1
ATOM 3033 C CA . CYS A 1 378 ? -21.912 8.061 20.058 1.00 65.62 378 CYS A CA 1
ATOM 3034 C C . CYS A 1 378 ? -21.002 7.886 21.284 1.00 65.62 378 CYS A C 1
ATOM 3036 O O . CYS A 1 378 ? -21.305 8.424 22.352 1.00 65.62 378 CYS A O 1
ATOM 3038 N N . ALA A 1 379 ? -19.915 7.125 21.158 1.00 71.31 379 ALA A N 1
ATOM 3039 C CA . ALA A 1 379 ? -18.974 6.856 22.232 1.00 71.31 379 ALA A CA 1
ATOM 3040 C C . ALA A 1 379 ? -17.926 7.971 22.338 1.00 71.31 379 ALA A C 1
ATOM 3042 O O . ALA A 1 379 ? -17.246 8.307 21.371 1.00 71.31 379 ALA A O 1
ATOM 3043 N N . ASP A 1 380 ? -17.751 8.509 23.544 1.00 73.06 380 ASP A N 1
ATOM 3044 C CA . ASP A 1 380 ? -16.730 9.514 23.834 1.00 73.06 380 ASP A CA 1
ATOM 3045 C C . ASP A 1 380 ? -15.474 8.838 24.400 1.00 73.06 380 ASP A C 1
ATOM 3047 O O . ASP A 1 380 ? -15.357 8.623 25.604 1.00 73.06 380 ASP A O 1
ATOM 3051 N N . PHE A 1 381 ? -14.518 8.507 23.528 1.00 73.44 381 PHE A N 1
ATOM 3052 C CA . PHE A 1 381 ? -13.233 7.904 23.915 1.00 73.44 381 PHE A CA 1
ATOM 3053 C C . PHE A 1 381 ? -12.310 8.859 24.696 1.00 73.44 381 PHE A C 1
ATOM 3055 O O . PHE A 1 381 ? -11.220 8.455 25.100 1.00 73.44 381 PHE A O 1
ATOM 3062 N N . THR A 1 382 ? -12.724 10.113 24.922 1.00 70.81 382 THR A N 1
ATOM 3063 C CA . THR A 1 382 ? -12.006 11.066 25.784 1.00 70.81 382 THR A CA 1
ATOM 3064 C C . THR A 1 382 ? -12.471 11.009 27.239 1.00 70.81 382 THR A C 1
ATOM 3066 O O . THR A 1 382 ? -11.824 11.590 28.112 1.00 70.81 382 THR A O 1
ATOM 3069 N N . LYS A 1 383 ? -13.567 10.291 27.526 1.00 76.19 383 LYS A N 1
ATOM 3070 C CA . LYS A 1 383 ? -14.152 10.177 28.865 1.00 76.19 383 LYS A CA 1
ATOM 3071 C C . LYS A 1 383 ? -14.226 8.729 29.307 1.00 76.19 383 LYS A C 1
ATOM 3073 O O . LYS A 1 383 ? -14.757 7.877 28.608 1.00 76.19 383 LYS A O 1
ATOM 3078 N N . ASN A 1 384 ? -13.738 8.480 30.516 1.00 87.94 384 ASN A N 1
ATOM 3079 C CA . ASN A 1 384 ? -13.807 7.170 31.140 1.00 87.94 384 ASN A CA 1
ATOM 3080 C C . ASN A 1 384 ? -14.952 7.106 32.165 1.00 87.94 384 ASN A C 1
ATOM 3082 O O . ASN A 1 384 ? -15.120 8.058 32.929 1.00 87.94 384 ASN A O 1
ATOM 3086 N N . PRO A 1 385 ? -15.710 5.996 32.216 1.00 93.00 385 PRO A N 1
ATOM 3087 C CA . PRO A 1 385 ? -15.630 4.839 31.320 1.00 93.00 385 PRO A CA 1
ATOM 3088 C C . PRO A 1 385 ? -16.210 5.130 29.922 1.00 93.00 385 PRO A C 1
ATOM 3090 O O . PRO A 1 385 ? -17.210 5.833 29.782 1.00 93.00 385 PRO A O 1
ATOM 3093 N N . VAL A 1 386 ? -15.604 4.539 28.893 1.00 86.44 386 VAL A N 1
ATOM 3094 C CA . VAL A 1 386 ? -16.097 4.565 27.512 1.00 86.44 386 VAL A CA 1
ATOM 3095 C C . VAL A 1 386 ? -17.155 3.485 27.343 1.00 86.44 386 VAL A C 1
ATOM 3097 O O . VAL A 1 386 ? -16.924 2.328 27.694 1.00 86.44 386 VAL A O 1
ATOM 3100 N N . ASN A 1 387 ? -18.295 3.847 26.758 1.00 90.38 387 ASN A N 1
ATOM 3101 C CA . ASN A 1 387 ? -19.337 2.899 26.375 1.00 90.38 387 ASN A CA 1
ATOM 3102 C C . ASN A 1 387 ? -19.068 2.376 24.960 1.00 90.38 387 ASN A C 1
ATOM 3104 O O . ASN A 1 387 ? -19.134 3.134 23.997 1.00 90.38 387 ASN A O 1
ATOM 3108 N N . PHE A 1 388 ? -18.846 1.073 24.811 1.00 88.94 388 PHE A N 1
ATOM 3109 C CA . PHE A 1 388 ? -18.685 0.393 23.518 1.00 88.94 388 PHE A CA 1
ATOM 3110 C C . PHE A 1 388 ? -20.044 0.095 22.858 1.00 88.94 388 PHE A C 1
ATOM 3112 O O . PHE A 1 388 ? -20.240 -0.917 22.191 1.00 88.94 388 PHE A O 1
ATOM 3119 N N . PHE A 1 389 ? -21.031 0.951 23.100 1.00 88.31 389 PHE A N 1
ATOM 3120 C CA . PHE A 1 389 ? -22.383 0.868 22.570 1.00 88.31 389 PHE A CA 1
ATOM 3121 C C . PHE A 1 389 ? -23.060 2.229 22.712 1.00 88.31 389 PHE A C 1
ATOM 3123 O O . PHE A 1 389 ? -22.733 3.017 23.602 1.00 88.31 389 PHE A O 1
ATOM 3130 N N . CYS A 1 390 ? -24.054 2.489 21.869 1.00 75.38 390 CYS A N 1
ATOM 3131 C CA . CYS A 1 390 ? -24.873 3.683 22.005 1.00 75.38 390 CYS A CA 1
ATOM 3132 C C . CYS A 1 390 ? -25.992 3.448 23.019 1.00 75.38 390 CYS A C 1
ATOM 3134 O O . CYS A 1 390 ? -26.789 2.520 22.871 1.00 75.38 390 CYS A O 1
ATOM 3136 N N . HIS A 1 391 ? -26.099 4.327 24.017 1.00 67.62 391 HIS A N 1
ATOM 3137 C CA . HIS A 1 391 ? -27.320 4.443 24.808 1.00 67.62 391 HIS A CA 1
ATOM 3138 C C . HIS A 1 391 ? -28.396 5.102 23.944 1.00 67.62 391 HIS A C 1
ATOM 3140 O O . HIS A 1 391 ? -28.492 6.326 23.863 1.00 67.62 391 HIS A O 1
ATOM 3146 N N . PHE A 1 392 ? -29.237 4.291 23.308 1.00 55.19 392 PHE A N 1
ATOM 3147 C CA . PHE A 1 392 ? -30.522 4.778 22.825 1.00 55.19 392 PHE A CA 1
ATOM 3148 C C . PHE A 1 392 ? -31.449 4.904 24.031 1.00 55.19 392 PHE A C 1
ATOM 3150 O O . PHE A 1 392 ? -32.264 4.023 24.303 1.00 55.19 392 PHE A O 1
ATOM 3157 N N . ASN A 1 393 ? -31.319 5.997 24.787 1.00 44.47 393 ASN A N 1
ATOM 3158 C CA . ASN A 1 393 ? -32.385 6.365 25.704 1.00 44.47 393 ASN A CA 1
ATOM 3159 C C . ASN A 1 393 ? -33.641 6.575 24.852 1.00 44.47 393 ASN A C 1
ATOM 3161 O O . ASN A 1 393 ? -33.702 7.508 24.052 1.00 44.47 393 ASN A O 1
ATOM 3165 N N . LYS A 1 394 ? -34.652 5.715 25.038 1.00 37.84 394 LYS A N 1
ATOM 3166 C CA . LYS A 1 394 ? -36.053 6.000 24.693 1.00 37.84 394 LYS A CA 1
ATOM 3167 C C . LYS A 1 394 ? -36.542 7.164 25.563 1.00 37.84 394 LYS A C 1
ATOM 3169 O O . LYS A 1 394 ? -37.419 7.017 26.401 1.00 37.84 394 LYS A O 1
ATOM 3174 N N . SER A 1 395 ? -35.944 8.328 25.385 1.00 35.75 395 SER A N 1
ATOM 3175 C CA . SER A 1 395 ? -36.506 9.587 25.818 1.00 35.75 395 SER A CA 1
ATOM 3176 C C . SER A 1 395 ? -36.473 10.464 24.587 1.00 35.75 395 SER A C 1
ATOM 3178 O O . SER A 1 395 ? -35.469 11.093 24.260 1.00 35.75 395 SER A O 1
ATOM 3180 N N . PHE A 1 396 ? -37.578 10.405 23.845 1.00 41.28 396 PHE A N 1
ATOM 3181 C CA . PHE A 1 396 ? -37.969 11.469 22.942 1.00 41.28 396 PHE A CA 1
ATOM 3182 C C . PHE A 1 396 ? -38.085 12.741 23.792 1.00 41.28 396 PHE A C 1
ATOM 3184 O O . PHE A 1 396 ? -39.161 13.084 24.281 1.00 41.28 396 PHE A O 1
ATOM 3191 N N . SER A 1 397 ? -36.976 13.452 23.995 1.00 37.22 397 SER A N 1
ATOM 3192 C CA . SER A 1 397 ? -37.068 14.889 24.188 1.00 37.22 397 SER A CA 1
ATOM 3193 C C . SER A 1 397 ? -37.770 15.418 22.940 1.00 37.22 397 SER A C 1
ATOM 3195 O O . SER A 1 397 ? -37.396 15.062 21.822 1.00 37.22 397 SER A O 1
ATOM 3197 N N . LYS A 1 398 ? -38.885 16.124 23.174 1.00 39.19 398 LYS A N 1
ATOM 3198 C CA . LYS A 1 398 ? -39.866 16.614 22.191 1.00 39.19 398 LYS A CA 1
ATOM 3199 C C . LYS A 1 398 ? -39.253 16.813 20.802 1.00 39.19 398 LYS A C 1
ATOM 3201 O O . LYS A 1 398 ? -38.194 17.437 20.739 1.00 39.19 398 LYS A O 1
ATOM 3206 N N . PRO A 1 399 ? -39.907 16.350 19.717 1.00 38.00 399 PRO A N 1
ATOM 3207 C CA . PRO A 1 399 ? -39.359 16.458 18.373 1.00 38.00 399 PRO A CA 1
ATOM 3208 C C . PRO A 1 399 ? -38.974 17.912 18.115 1.00 38.00 399 PRO A C 1
ATOM 3210 O O . PRO A 1 399 ? -39.835 18.778 17.956 1.00 38.00 399 PRO A O 1
ATOM 3213 N N . VAL A 1 400 ? -37.670 18.188 18.118 1.00 50.56 400 VAL A N 1
ATOM 3214 C CA . VAL A 1 400 ? -37.161 19.422 17.542 1.00 50.56 400 VAL A CA 1
ATOM 3215 C C . VAL A 1 400 ? -37.493 19.279 16.070 1.00 50.56 400 VAL A C 1
ATOM 3217 O O . VAL A 1 400 ? -37.045 18.329 15.424 1.00 50.56 400 VAL A O 1
ATOM 3220 N N . GLN A 1 401 ? -38.397 20.133 15.590 1.00 56.81 401 GLN A N 1
ATOM 3221 C CA . GLN A 1 401 ? -38.879 20.026 14.224 1.00 56.81 401 GLN A CA 1
ATOM 3222 C C . GLN A 1 401 ? -37.682 20.049 13.265 1.00 56.81 401 GLN A C 1
ATOM 3224 O O . GLN A 1 401 ? -36.720 20.782 13.522 1.00 56.81 401 GLN A O 1
ATOM 3229 N N . PRO A 1 402 ? -37.708 19.236 12.194 1.00 62.56 402 PRO A N 1
ATOM 3230 C CA . PRO A 1 402 ? -36.668 19.266 11.182 1.00 62.56 402 PRO A CA 1
ATOM 3231 C C . PRO A 1 402 ? -36.530 20.697 10.678 1.00 62.56 402 PRO A C 1
ATOM 3233 O O . PRO A 1 402 ? -37.517 21.299 10.254 1.00 62.56 402 PRO A O 1
ATOM 3236 N N . ILE A 1 403 ? -35.326 21.250 10.754 1.00 69.56 403 ILE A N 1
ATOM 3237 C CA . ILE A 1 403 ? -35.090 22.607 10.277 1.00 69.56 403 ILE A CA 1
ATOM 3238 C C . ILE A 1 403 ? -34.501 22.572 8.878 1.00 69.56 403 ILE A C 1
ATOM 3240 O O . ILE A 1 403 ? -33.719 21.682 8.530 1.00 69.56 403 ILE A O 1
ATOM 3244 N N . ASN A 1 404 ? -34.881 23.581 8.102 1.00 82.62 404 ASN A N 1
ATOM 3245 C CA . ASN A 1 404 ? -34.217 23.927 6.862 1.00 82.62 404 ASN A CA 1
ATOM 3246 C C . ASN A 1 404 ? -33.407 25.195 7.127 1.00 82.62 404 ASN A C 1
ATOM 3248 O O . ASN A 1 404 ? -33.990 26.244 7.396 1.00 82.62 404 ASN A O 1
ATOM 3252 N N . ILE A 1 405 ? -32.080 25.086 7.112 1.00 85.38 405 ILE A N 1
ATOM 3253 C CA . ILE A 1 405 ? -31.177 26.226 7.311 1.00 85.38 405 ILE A CA 1
ATOM 3254 C C . ILE A 1 405 ? -30.478 26.496 5.991 1.00 85.38 405 ILE A C 1
ATOM 3256 O O . ILE A 1 405 ? -29.935 25.568 5.399 1.00 85.38 405 ILE A O 1
ATOM 3260 N N . THR A 1 406 ? -30.419 27.756 5.583 1.00 89.75 406 THR A N 1
ATOM 3261 C CA . THR A 1 406 ? -29.457 28.216 4.581 1.00 89.75 406 THR A CA 1
ATOM 3262 C C . THR A 1 406 ? -28.413 29.051 5.307 1.00 89.75 406 THR A C 1
ATOM 3264 O O . THR A 1 406 ? -28.763 30.014 5.985 1.00 89.75 406 THR A O 1
ATOM 3267 N N . ALA A 1 407 ? -27.149 28.648 5.226 1.00 89.06 407 ALA A N 1
ATOM 3268 C CA . ALA A 1 407 ? -26.062 29.297 5.948 1.00 89.06 407 ALA A CA 1
ATOM 3269 C C . ALA A 1 407 ? -24.764 29.261 5.141 1.00 89.06 407 ALA A C 1
ATOM 3271 O O . ALA A 1 407 ? -24.524 28.343 4.355 1.00 89.06 407 ALA A O 1
ATOM 3272 N N . SER A 1 408 ? -23.913 30.256 5.360 1.00 89.38 408 SER A N 1
ATOM 3273 C CA . SER A 1 408 ? -22.596 30.348 4.737 1.00 89.38 408 SER A CA 1
ATOM 3274 C C . SER A 1 408 ? -21.571 29.557 5.539 1.00 89.38 408 SER A C 1
ATOM 3276 O O . SER A 1 408 ? -21.543 29.630 6.768 1.00 89.38 408 SER A O 1
ATOM 3278 N N . VAL A 1 409 ? -20.693 28.819 4.857 1.00 86.38 409 VAL A N 1
ATOM 3279 C CA . VAL A 1 409 ? -19.578 28.119 5.511 1.00 86.38 409 VAL A CA 1
ATOM 3280 C C . VAL A 1 409 ? -18.515 29.138 5.910 1.00 86.38 409 VAL A C 1
ATOM 3282 O O . VAL A 1 409 ? -17.763 29.633 5.069 1.00 86.38 409 VAL A O 1
ATOM 3285 N N . ASN A 1 410 ? -18.434 29.441 7.200 1.00 81.56 410 ASN A N 1
ATOM 3286 C CA . ASN A 1 410 ? -17.485 30.412 7.738 1.00 81.56 410 ASN A CA 1
ATOM 3287 C C . ASN A 1 410 ? -16.105 29.762 7.996 1.00 81.56 410 ASN A C 1
ATOM 3289 O O . ASN A 1 410 ? -15.054 30.363 7.767 1.00 81.56 410 ASN A O 1
ATOM 3293 N N . GLY A 1 411 ? -16.087 28.473 8.355 1.00 72.06 411 GLY A N 1
ATOM 3294 C CA . GLY A 1 411 ? -14.848 27.709 8.524 1.00 72.06 411 GLY A CA 1
ATOM 3295 C C . GLY A 1 411 ? -15.072 26.204 8.610 1.00 72.06 411 GLY A C 1
ATOM 3296 O O . GLY A 1 411 ? -16.208 25.732 8.623 1.00 72.06 411 GLY A O 1
ATOM 3297 N N . PHE A 1 412 ? -13.985 25.439 8.676 1.00 79.38 412 PHE A N 1
ATOM 3298 C CA . PHE A 1 412 ? -14.046 23.992 8.851 1.00 79.38 412 PHE A CA 1
ATOM 3299 C C . PHE A 1 412 ? -12.872 23.462 9.674 1.00 79.38 412 PHE A C 1
ATOM 3301 O O . PHE A 1 412 ? -11.803 24.068 9.728 1.00 79.38 412 PHE A O 1
ATOM 3308 N N . SER A 1 413 ? -13.065 22.298 10.283 1.00 68.12 413 SER A N 1
ATOM 3309 C CA . SER A 1 413 ? -11.996 21.502 10.873 1.00 68.12 413 SER A CA 1
ATOM 3310 C C . SER A 1 413 ? -12.293 20.016 10.711 1.00 68.12 413 SER A C 1
ATOM 3312 O O . SER A 1 413 ? -13.438 19.576 10.796 1.00 68.12 413 SER A O 1
ATOM 3314 N N . TYR A 1 414 ? -11.263 19.213 10.475 1.00 66.62 414 TYR A N 1
ATOM 3315 C CA . TYR A 1 414 ? -11.422 17.763 10.492 1.00 66.62 414 TYR A CA 1
ATOM 3316 C C . TYR A 1 414 ? -11.503 17.291 11.944 1.00 66.62 414 TYR A C 1
ATOM 3318 O O . TYR A 1 414 ? -10.640 17.626 12.753 1.00 66.62 414 TYR A O 1
ATOM 3326 N N . ILE A 1 415 ? -12.549 16.534 12.274 1.00 56.34 415 ILE A N 1
ATOM 3327 C CA . ILE A 1 415 ? -12.643 15.841 13.567 1.00 56.34 415 ILE A CA 1
ATOM 3328 C C . ILE A 1 415 ? -11.790 14.575 13.489 1.00 56.34 415 ILE A C 1
ATOM 3330 O O . ILE A 1 415 ? -11.057 14.255 14.420 1.00 56.34 415 ILE A O 1
ATOM 3334 N N . ASN A 1 416 ? -11.874 13.870 12.358 1.00 54.66 416 ASN A N 1
ATOM 3335 C CA . ASN A 1 416 ? -11.011 12.752 12.002 1.00 54.66 416 ASN A CA 1
ATOM 3336 C C . ASN A 1 416 ? -11.031 12.523 10.476 1.00 54.66 416 ASN A C 1
ATOM 3338 O O . ASN A 1 416 ? -11.514 13.350 9.706 1.00 54.66 416 ASN A O 1
ATOM 3342 N N . SER A 1 417 ? -10.503 11.378 10.052 1.00 46.12 417 SER A N 1
ATOM 3343 C CA . SER A 1 417 ? -10.387 10.921 8.665 1.00 46.12 417 SER A CA 1
ATOM 3344 C C . SER A 1 417 ? -11.687 10.852 7.872 1.00 46.12 417 SER A C 1
ATOM 3346 O O . SER A 1 417 ? -11.691 11.050 6.657 1.00 46.12 417 SER A O 1
ATOM 3348 N N . ASN A 1 418 ? -12.777 10.515 8.551 1.00 49.16 418 ASN A N 1
ATOM 3349 C CA . ASN A 1 418 ? -14.065 10.291 7.926 1.00 49.16 418 ASN A CA 1
ATOM 3350 C C . ASN A 1 418 ? -15.051 11.396 8.294 1.00 49.16 418 ASN A C 1
ATOM 3352 O O . ASN A 1 418 ? -16.029 11.532 7.576 1.00 49.16 418 ASN A O 1
ATOM 3356 N N . MET A 1 419 ? -14.806 12.188 9.344 1.00 58.78 419 MET A N 1
ATOM 3357 C CA . MET A 1 419 ? -15.719 13.212 9.848 1.00 58.78 419 MET A CA 1
ATOM 3358 C C . MET A 1 419 ? -15.123 14.613 9.810 1.00 58.78 419 MET A C 1
ATOM 3360 O O . MET A 1 419 ? -14.022 14.880 10.300 1.00 58.78 419 MET A O 1
ATOM 3364 N N . ILE A 1 420 ? -15.927 15.539 9.314 1.00 78.62 420 ILE A N 1
ATOM 3365 C CA . ILE A 1 420 ? -15.613 16.952 9.237 1.00 78.62 420 ILE A CA 1
ATOM 3366 C C . ILE A 1 420 ? -16.628 17.774 10.022 1.00 78.62 420 ILE A C 1
ATOM 3368 O O . ILE A 1 420 ? -17.828 17.494 10.017 1.00 78.62 420 ILE A O 1
ATOM 3372 N N . LYS A 1 421 ? -16.111 18.807 10.681 1.00 85.00 421 LYS A N 1
ATOM 3373 C CA . LYS A 1 421 ? -16.864 19.887 11.296 1.00 85.00 421 LYS A CA 1
ATOM 3374 C C . LYS A 1 421 ? -16.870 21.093 10.356 1.00 85.00 421 LYS A C 1
ATOM 3376 O O . LYS A 1 421 ? -15.799 21.587 10.015 1.00 85.00 421 LYS A O 1
ATOM 3381 N N . LEU A 1 422 ? -18.040 21.602 9.977 1.00 85.00 422 LEU A N 1
ATOM 3382 C CA . LEU A 1 422 ? -18.182 22.921 9.351 1.00 85.00 422 LEU A CA 1
ATOM 3383 C C . LEU A 1 422 ? -18.799 23.895 10.357 1.00 85.00 422 LEU A C 1
ATOM 3385 O O . LEU A 1 422 ? -19.764 23.557 11.041 1.00 85.00 422 LEU A O 1
ATOM 3389 N N . THR A 1 423 ? -18.259 25.105 10.428 1.00 84.38 423 THR A N 1
ATOM 3390 C CA . THR A 1 423 ? -18.877 26.234 11.126 1.00 84.38 423 THR A CA 1
ATOM 3391 C C . THR A 1 423 ? -19.694 27.011 10.110 1.00 84.38 423 THR A C 1
ATOM 3393 O O . THR A 1 423 ? -19.149 27.482 9.109 1.00 84.38 423 THR A O 1
ATOM 3396 N N . LEU A 1 424 ? -20.990 27.131 10.362 1.00 87.38 424 LEU A N 1
ATOM 3397 C CA . LEU A 1 424 ? -21.939 27.799 9.486 1.00 87.38 424 LEU A CA 1
ATOM 3398 C C . LEU A 1 424 ? -22.528 29.013 10.186 1.00 87.38 424 LEU A C 1
ATOM 3400 O O . LEU A 1 424 ? -22.772 28.966 11.390 1.00 87.38 424 LEU A O 1
ATOM 3404 N N . GLU A 1 425 ? -22.809 30.053 9.419 1.00 83.94 425 GLU A N 1
ATOM 3405 C CA . GLU A 1 425 ? -23.469 31.265 9.894 1.00 83.94 425 GLU A CA 1
ATOM 3406 C C . GLU A 1 425 ? -24.661 31.581 8.990 1.00 83.94 425 GLU A C 1
ATOM 3408 O O . GLU A 1 425 ? -24.512 31.651 7.766 1.00 83.94 425 GLU A O 1
ATOM 3413 N N . ASP A 1 426 ? -25.853 31.692 9.578 1.00 87.12 426 ASP A N 1
ATOM 3414 C CA . ASP A 1 426 ? -27.052 32.110 8.846 1.00 87.12 426 ASP A CA 1
ATOM 3415 C C . ASP A 1 426 ? -27.160 33.641 8.744 1.00 87.12 426 ASP A C 1
ATOM 3417 O O . ASP A 1 426 ? -26.370 34.389 9.316 1.00 87.12 426 ASP A O 1
ATOM 3421 N N . GLU A 1 427 ? -28.163 34.124 8.012 1.00 86.31 427 GLU A N 1
ATOM 3422 C CA . GLU A 1 427 ? -28.399 35.560 7.795 1.00 86.31 427 GLU A CA 1
ATOM 3423 C C . GLU A 1 427 ? -28.689 36.351 9.084 1.00 86.31 427 GLU A C 1
ATOM 3425 O O . GLU A 1 427 ? -28.622 37.577 9.083 1.00 86.31 427 GLU A O 1
ATOM 3430 N N . LYS A 1 428 ? -29.016 35.669 10.191 1.00 86.00 428 LYS A N 1
ATOM 3431 C CA . LYS A 1 428 ? -29.280 36.276 11.504 1.00 86.00 428 LYS A CA 1
ATOM 3432 C C . LYS A 1 428 ? -28.063 36.183 12.430 1.00 86.00 428 LYS A C 1
ATOM 3434 O O . LYS A 1 428 ? -28.219 36.308 13.645 1.00 86.00 428 LYS A O 1
ATOM 3439 N N . SER A 1 429 ? -26.877 35.923 11.874 1.00 80.25 429 SER A N 1
ATOM 3440 C CA . SER A 1 429 ? -25.619 35.705 12.602 1.00 80.25 429 SER A CA 1
ATOM 3441 C C . SER A 1 429 ? -25.688 34.571 13.625 1.00 80.25 429 SER A C 1
ATOM 3443 O O . SER A 1 429 ? -24.948 34.546 14.612 1.00 80.25 429 SER A O 1
ATOM 3445 N N . LYS A 1 430 ? -26.581 33.600 13.413 1.00 81.81 430 LYS A N 1
ATOM 3446 C CA . LYS A 1 430 ? -26.669 32.428 14.274 1.00 81.81 430 LYS A CA 1
ATOM 3447 C C . LYS A 1 430 ? -25.691 31.366 13.787 1.00 81.81 430 LYS A C 1
ATOM 3449 O O . LYS A 1 430 ? -25.693 30.980 12.618 1.00 81.81 430 LYS A O 1
ATOM 3454 N N . ILE A 1 431 ? -24.871 30.877 14.715 1.00 79.25 431 ILE A N 1
ATOM 3455 C CA . ILE A 1 431 ? -23.816 29.908 14.423 1.00 79.25 431 ILE A CA 1
ATOM 3456 C C . ILE A 1 431 ? -24.327 28.476 14.582 1.00 79.25 431 ILE A C 1
ATOM 3458 O O . ILE A 1 431 ? -24.880 28.094 15.620 1.00 79.25 431 ILE A O 1
ATOM 3462 N N . TYR A 1 432 ? -24.067 27.661 13.564 1.00 82.31 432 TYR A N 1
ATOM 3463 C CA . TYR A 1 432 ? -24.309 26.224 13.568 1.00 82.31 432 TYR A CA 1
ATOM 3464 C C . TYR A 1 432 ? -22.997 25.476 13.367 1.00 82.31 432 TYR A C 1
ATOM 3466 O O . TYR A 1 432 ? -22.108 25.892 12.628 1.00 82.31 432 TYR A O 1
ATOM 3474 N N . THR A 1 433 ? -22.890 24.328 14.018 1.00 83.75 433 THR A N 1
ATOM 3475 C CA . THR A 1 433 ? -21.820 23.365 13.802 1.00 83.75 433 THR A CA 1
ATOM 3476 C C . THR A 1 433 ? -22.389 22.177 13.038 1.00 83.75 433 THR A C 1
ATOM 3478 O O . THR A 1 433 ? -23.184 21.420 13.589 1.00 83.75 433 THR A O 1
ATOM 3481 N N . LEU A 1 434 ? -21.969 21.984 11.791 1.00 84.19 434 LEU A N 1
ATOM 3482 C CA . LEU A 1 434 ? -22.289 20.789 11.017 1.00 84.19 434 LEU A CA 1
ATOM 3483 C C . LEU A 1 434 ? -21.237 19.719 11.273 1.00 84.19 434 LEU A C 1
ATOM 3485 O O . LEU A 1 434 ? -20.063 19.962 11.015 1.00 84.19 434 LEU A O 1
ATOM 3489 N N . VAL A 1 435 ? -21.644 18.538 11.717 1.00 79.44 435 VAL A N 1
ATOM 3490 C CA . VAL A 1 435 ? -20.779 17.357 11.763 1.00 79.44 435 VAL A CA 1
ATOM 3491 C C . VAL A 1 435 ? -21.296 16.359 10.740 1.00 79.44 435 VAL A C 1
ATOM 3493 O O . VAL A 1 435 ? -22.452 15.940 10.783 1.00 79.44 435 VAL A O 1
ATOM 3496 N N . THR A 1 436 ? -20.455 16.004 9.778 1.00 69.31 436 THR A N 1
ATOM 3497 C CA . THR A 1 436 ? -20.832 15.084 8.702 1.00 69.31 436 THR A CA 1
ATOM 3498 C C . THR A 1 436 ? -19.646 14.247 8.280 1.00 69.31 436 THR A C 1
ATOM 3500 O O . THR A 1 436 ? -18.492 14.610 8.519 1.00 69.31 436 THR A O 1
ATOM 3503 N N . PHE A 1 437 ? -19.921 13.143 7.597 1.00 61.44 437 PHE A N 1
ATOM 3504 C CA . PHE A 1 437 ? -18.864 12.395 6.956 1.00 61.44 437 PHE A CA 1
ATOM 3505 C C . PHE A 1 437 ? -18.342 13.112 5.701 1.00 61.44 437 PHE A C 1
ATOM 3507 O O . PHE A 1 437 ? -19.112 13.708 4.943 1.00 61.44 437 PHE A O 1
ATOM 3514 N N . VAL A 1 438 ? -17.031 13.040 5.464 1.00 66.81 438 VAL A N 1
ATOM 3515 C CA . VAL A 1 438 ? -16.345 13.664 4.319 1.00 66.81 438 VAL A CA 1
ATOM 3516 C C . VAL A 1 438 ? -16.881 13.113 2.995 1.00 66.81 438 VAL A C 1
ATOM 3518 O O . VAL A 1 438 ? -17.087 13.866 2.050 1.00 66.81 438 VAL A O 1
ATOM 3521 N N . ASN A 1 439 ? -17.171 11.811 2.925 1.00 50.06 439 ASN A N 1
ATOM 3522 C CA . ASN A 1 439 ? -17.759 11.183 1.738 1.00 50.06 439 ASN A CA 1
ATOM 3523 C C . ASN A 1 439 ? -19.183 11.690 1.447 1.00 50.06 439 ASN A C 1
ATOM 3525 O O . ASN A 1 439 ? -19.493 11.970 0.293 1.00 50.06 439 ASN A O 1
ATOM 3529 N N . LEU A 1 440 ? -20.020 11.857 2.476 1.00 57.81 440 LEU A N 1
ATOM 3530 C CA . LEU A 1 440 ? -21.369 12.411 2.348 1.00 57.81 440 LEU A CA 1
ATOM 3531 C C . LEU A 1 440 ? -21.315 13.864 1.882 1.00 57.81 440 LEU A C 1
ATOM 3533 O O . LEU A 1 440 ? -22.065 14.247 0.988 1.00 57.81 440 LEU A O 1
ATOM 3537 N N . LEU A 1 441 ? -20.396 14.653 2.444 1.00 74.69 441 LEU A N 1
ATOM 3538 C CA . LEU A 1 441 ? -20.203 16.044 2.050 1.00 74.69 441 LEU A CA 1
ATOM 3539 C C . LEU A 1 441 ? -19.733 16.154 0.595 1.00 74.69 441 LEU A C 1
ATOM 3541 O O . LEU A 1 441 ? -20.290 16.946 -0.154 1.00 74.69 441 LEU A O 1
ATOM 3545 N N . ASN A 1 442 ? -18.779 15.316 0.180 1.00 65.31 442 ASN A N 1
ATOM 3546 C CA . ASN A 1 442 ? -18.295 15.269 -1.202 1.00 65.31 442 ASN A CA 1
ATOM 3547 C C . ASN A 1 442 ? -19.395 14.848 -2.189 1.00 65.31 442 ASN A C 1
ATOM 3549 O O . ASN A 1 442 ? -19.449 15.358 -3.304 1.00 65.31 442 ASN A O 1
ATOM 3553 N N . GLN A 1 443 ? -20.278 13.924 -1.801 1.00 57.59 443 GLN A N 1
ATOM 3554 C CA . GLN A 1 443 ? -21.432 13.544 -2.622 1.00 57.59 443 GLN A CA 1
ATOM 3555 C C . GLN A 1 443 ? -22.437 14.696 -2.741 1.00 57.59 443 GLN A C 1
ATOM 3557 O O . GLN A 1 443 ? -22.905 14.988 -3.837 1.00 57.59 443 GLN A O 1
ATOM 3562 N N . ALA A 1 444 ? -22.729 15.380 -1.633 1.00 64.88 444 ALA A N 1
ATOM 3563 C CA . ALA A 1 444 ? -23.641 16.523 -1.591 1.00 64.88 444 ALA A CA 1
ATOM 3564 C C . ALA A 1 444 ? -23.100 17.771 -2.317 1.00 64.88 444 ALA A C 1
ATOM 3566 O O . ALA A 1 444 ? -23.875 18.626 -2.749 1.00 64.88 444 ALA A O 1
ATOM 3567 N N . SER A 1 445 ? -21.777 17.885 -2.453 1.00 66.62 445 SER A N 1
ATOM 3568 C CA . SER A 1 445 ? -21.090 19.022 -3.069 1.00 66.62 445 SER A CA 1
ATOM 3569 C C . SER A 1 445 ? -20.677 18.797 -4.527 1.00 66.62 445 SER A C 1
ATOM 3571 O O . SER A 1 445 ? -19.908 19.591 -5.069 1.00 66.62 445 SER A O 1
ATOM 3573 N N . ASN A 1 446 ? -21.147 17.720 -5.170 1.00 68.12 446 ASN A N 1
ATOM 3574 C CA . ASN A 1 446 ? -20.722 17.312 -6.516 1.00 68.12 446 ASN A CA 1
ATOM 3575 C C . ASN A 1 446 ? -19.190 17.174 -6.652 1.00 68.12 446 ASN A C 1
ATOM 3577 O O . ASN A 1 446 ? -18.600 17.554 -7.661 1.00 68.12 446 ASN A O 1
ATOM 3581 N N . GLY A 1 447 ? -18.530 16.644 -5.619 1.00 54.00 447 GLY A N 1
ATOM 3582 C CA . GLY A 1 447 ? -17.082 16.423 -5.590 1.00 54.00 447 GLY A CA 1
ATOM 3583 C C . GLY A 1 447 ? -16.251 17.671 -5.282 1.00 54.00 447 GLY A C 1
ATOM 3584 O O . GLY A 1 447 ? -15.024 17.617 -5.372 1.00 54.00 447 GLY A O 1
ATOM 3585 N N . MET A 1 448 ? -16.882 18.788 -4.910 1.00 61.72 448 MET A N 1
ATOM 3586 C CA . MET A 1 448 ? -16.176 20.001 -4.507 1.00 61.72 448 MET A CA 1
ATOM 3587 C C . MET A 1 448 ? -15.377 19.761 -3.223 1.00 61.72 448 MET A C 1
ATOM 3589 O O . MET A 1 448 ? -15.889 19.201 -2.251 1.00 61.72 448 MET A O 1
ATOM 3593 N N . SER A 1 449 ? -14.120 20.214 -3.218 1.00 58.72 449 SER A N 1
ATOM 3594 C CA . SER A 1 449 ? -13.255 20.117 -2.044 1.00 58.72 449 SER A CA 1
ATOM 3595 C C . SER A 1 449 ? -13.801 20.956 -0.887 1.00 58.72 449 SER A C 1
ATOM 3597 O O . SER A 1 449 ? -14.402 22.009 -1.085 1.00 58.72 449 SER A O 1
ATOM 3599 N N . VAL A 1 450 ? -13.524 20.522 0.340 1.00 67.38 450 VAL A N 1
ATOM 3600 C CA . VAL A 1 450 ? -13.927 21.222 1.569 1.00 67.38 450 VAL A CA 1
ATOM 3601 C C . VAL A 1 450 ? -13.447 22.677 1.607 1.00 67.38 450 VAL A C 1
ATOM 3603 O O . VAL A 1 450 ? -14.168 23.555 2.065 1.00 67.38 450 VAL A O 1
ATOM 3606 N N . ILE A 1 451 ? -12.243 22.945 1.100 1.00 59.47 451 ILE A N 1
ATOM 3607 C CA . ILE A 1 451 ? -11.676 24.299 1.042 1.00 59.47 451 ILE A CA 1
ATOM 3608 C C . ILE A 1 451 ? -12.531 25.193 0.137 1.00 59.47 451 ILE A C 1
ATOM 3610 O O . ILE A 1 451 ? -12.816 26.336 0.482 1.00 59.47 451 ILE A O 1
ATOM 3614 N N . ASN A 1 452 ? -13.004 24.645 -0.982 1.00 72.81 452 ASN A N 1
ATOM 3615 C CA . ASN A 1 452 ? -13.843 25.362 -1.937 1.00 72.81 452 ASN A CA 1
ATOM 3616 C C . ASN A 1 452 ? -15.280 25.568 -1.433 1.00 72.81 452 ASN A C 1
ATOM 3618 O O . ASN A 1 452 ? -16.020 26.349 -2.027 1.00 72.81 452 ASN A O 1
ATOM 3622 N N . LEU A 1 453 ? -15.673 24.894 -0.345 1.00 77.19 453 LEU A N 1
ATOM 3623 C CA . LEU A 1 453 ? -16.947 25.141 0.328 1.00 77.19 453 LEU A CA 1
ATOM 3624 C C . LEU A 1 453 ? -16.907 26.387 1.209 1.00 77.19 453 LEU A C 1
ATOM 3626 O O . LEU A 1 453 ? -17.966 26.910 1.537 1.00 77.19 453 LEU A O 1
ATOM 3630 N N . GLN A 1 454 ? -15.730 26.885 1.599 1.00 72.94 454 GLN A N 1
ATOM 3631 C CA . GLN A 1 454 ? -15.651 28.086 2.424 1.00 72.94 454 GLN A CA 1
ATOM 3632 C C . GLN A 1 454 ? -16.253 29.285 1.676 1.00 72.94 454 GLN A C 1
ATOM 3634 O O . GLN A 1 454 ? -15.996 29.486 0.490 1.00 72.94 454 GLN A O 1
ATOM 3639 N N . LYS A 1 455 ? -17.061 30.085 2.378 1.00 77.25 455 LYS A N 1
ATOM 3640 C CA . LYS A 1 455 ? -17.856 31.204 1.840 1.00 77.25 455 LYS A CA 1
ATOM 3641 C C . LYS A 1 455 ? -18.969 30.805 0.863 1.00 77.25 455 LYS A C 1
ATOM 3643 O O . LYS A 1 455 ? -19.661 31.689 0.365 1.00 77.25 455 LYS A O 1
ATOM 3648 N N . LYS A 1 456 ? -19.178 29.511 0.594 1.00 86.00 456 LYS A N 1
ATOM 3649 C CA . LYS A 1 456 ? -20.363 29.039 -0.130 1.00 86.00 456 LYS A CA 1
ATOM 3650 C C . LYS A 1 456 ? -21.553 28.941 0.807 1.00 86.00 456 LYS A C 1
ATOM 3652 O O . LYS A 1 456 ? -21.400 28.651 1.996 1.00 86.00 456 LYS A O 1
ATOM 3657 N N . GLN A 1 457 ? -22.737 29.165 0.249 1.00 89.19 457 GLN A N 1
ATOM 3658 C CA . GLN A 1 457 ? -23.976 28.876 0.948 1.00 89.19 457 GLN A CA 1
ATOM 3659 C C . GLN A 1 457 ? -24.274 27.386 0.851 1.00 89.19 457 GLN A C 1
ATOM 3661 O O . GLN A 1 457 ? -24.186 26.774 -0.215 1.00 89.19 457 GLN A O 1
ATOM 3666 N N . ILE A 1 458 ? -24.655 26.801 1.975 1.00 89.12 458 ILE A N 1
ATOM 3667 C CA . ILE A 1 458 ? -25.167 25.443 2.024 1.00 89.12 458 ILE A CA 1
ATOM 3668 C C . ILE A 1 458 ? -26.560 25.451 2.633 1.00 89.12 458 ILE A C 1
ATOM 3670 O O . ILE A 1 458 ? -26.844 26.161 3.599 1.00 89.12 458 ILE A O 1
ATOM 3674 N N . GLN A 1 459 ? -27.427 24.641 2.047 1.00 88.56 459 GLN A N 1
ATOM 3675 C CA . GLN A 1 459 ? -28.753 24.367 2.549 1.00 88.56 459 GLN A CA 1
ATOM 3676 C C . GLN A 1 459 ? -28.733 23.030 3.284 1.00 88.56 459 GLN A C 1
ATOM 3678 O O . GLN A 1 459 ? -28.420 21.990 2.706 1.00 88.56 459 GLN A O 1
ATOM 3683 N N . ILE A 1 460 ? -29.082 23.064 4.562 1.00 86.50 460 ILE A N 1
ATOM 3684 C CA . ILE A 1 460 ? -29.355 21.888 5.377 1.00 86.50 460 ILE A CA 1
ATOM 3685 C C . ILE A 1 460 ? -30.853 21.621 5.295 1.00 86.50 460 ILE A C 1
ATOM 3687 O O . ILE A 1 460 ? -31.637 22.530 5.556 1.00 86.50 460 ILE A O 1
ATOM 3691 N N . ILE A 1 461 ? -31.249 20.396 4.952 1.00 79.25 461 ILE A N 1
ATOM 3692 C CA . ILE A 1 461 ? -32.649 20.011 4.740 1.00 79.25 461 ILE A CA 1
ATOM 3693 C C . ILE A 1 461 ? -33.037 18.904 5.717 1.00 79.25 461 ILE A C 1
ATOM 3695 O O . ILE A 1 461 ? -32.448 17.820 5.726 1.00 79.25 461 ILE A O 1
ATOM 3699 N N . GLY A 1 462 ? -34.066 19.161 6.525 1.00 68.25 462 GLY A N 1
ATOM 3700 C CA . GLY A 1 462 ? -34.685 18.148 7.379 1.00 68.25 462 GLY A CA 1
ATOM 3701 C C . GLY A 1 462 ? -33.734 17.522 8.404 1.00 68.25 462 GLY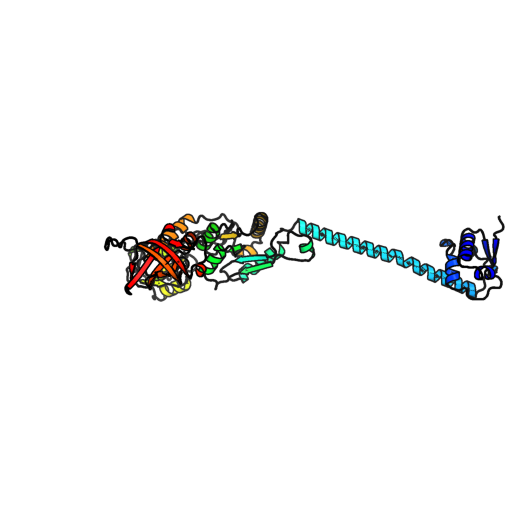 A C 1
ATOM 3702 O O . GLY A 1 462 ? -33.862 16.336 8.722 1.00 68.25 462 GLY A O 1
ATOM 3703 N N . ALA A 1 463 ? -32.747 18.282 8.881 1.00 69.06 463 ALA A N 1
ATOM 3704 C CA . ALA A 1 463 ? -31.843 17.841 9.933 1.00 69.06 463 ALA A CA 1
ATOM 3705 C C . ALA A 1 463 ? -32.367 18.287 11.303 1.00 69.06 463 ALA A C 1
ATOM 3707 O O . ALA A 1 463 ? -32.994 19.339 11.433 1.00 69.06 463 ALA A O 1
ATOM 3708 N N . VAL A 1 464 ? -32.128 17.468 12.326 1.00 68.19 464 VAL A N 1
ATOM 3709 C CA . VAL A 1 464 ? -32.574 17.745 13.694 1.00 68.19 464 VAL A CA 1
ATOM 3710 C C . VAL A 1 464 ? -31.389 18.329 14.461 1.00 68.19 464 VAL A C 1
ATOM 3712 O O . VAL A 1 464 ? -30.428 17.602 14.720 1.00 68.19 464 VAL A O 1
ATOM 3715 N N . PRO A 1 465 ? -31.400 19.629 14.794 1.00 71.94 465 PRO A N 1
ATOM 3716 C CA . PRO A 1 465 ? -30.296 20.254 15.495 1.00 71.94 465 PRO A CA 1
ATOM 3717 C C . PRO A 1 465 ? -30.330 19.849 16.972 1.00 71.94 465 PRO A C 1
ATOM 3719 O O . PRO A 1 465 ? -31.371 19.869 17.634 1.00 71.94 465 PRO A O 1
ATOM 3722 N N . LYS A 1 466 ? -29.168 19.528 17.519 1.00 74.56 466 LYS A N 1
ATOM 3723 C CA . LYS A 1 466 ? -28.953 19.298 18.940 1.00 74.56 466 LYS A CA 1
ATOM 3724 C C . LYS A 1 466 ? -28.384 20.572 19.553 1.00 74.56 466 LYS A C 1
ATOM 3726 O O . LYS A 1 466 ? -27.293 21.006 19.192 1.00 74.56 466 LYS A O 1
ATOM 3731 N N . ARG A 1 467 ? -29.119 21.185 20.484 1.00 74.25 467 ARG A N 1
ATOM 3732 C CA . ARG A 1 467 ? -28.603 22.327 21.252 1.00 74.25 467 ARG A CA 1
ATOM 3733 C C . ARG A 1 467 ? -27.463 21.842 22.153 1.00 74.25 467 ARG A C 1
ATOM 3735 O O . ARG A 1 467 ? -27.621 20.849 22.866 1.00 74.25 467 ARG A O 1
ATOM 3742 N N . ARG A 1 468 ? -26.318 22.514 22.087 1.00 65.56 468 ARG A N 1
ATOM 3743 C CA . ARG A 1 468 ? -25.150 22.270 22.937 1.00 65.56 468 ARG A CA 1
ATOM 3744 C C . ARG A 1 468 ? -25.228 23.119 24.210 1.00 65.56 468 ARG A C 1
ATOM 3746 O O . ARG A 1 468 ? -26.067 24.010 24.332 1.00 65.56 468 ARG A O 1
ATOM 3753 N N . ALA A 1 469 ? -24.366 22.804 25.176 1.00 60.88 469 ALA A N 1
ATOM 3754 C CA . ALA A 1 469 ? -24.309 23.483 26.474 1.00 60.88 469 ALA A CA 1
ATOM 3755 C C . ALA A 1 469 ? -23.928 24.975 26.372 1.00 60.88 469 ALA A C 1
ATOM 3757 O O . ALA A 1 469 ? -24.240 25.741 27.272 1.00 60.88 469 ALA A O 1
ATOM 3758 N N . ASP A 1 470 ? -23.294 25.377 25.269 1.00 58.84 470 ASP A N 1
ATOM 3759 C CA . ASP A 1 470 ? -22.874 26.745 24.936 1.00 58.84 470 ASP A CA 1
ATOM 3760 C C . ASP A 1 470 ? -23.914 27.505 24.087 1.00 58.84 470 ASP A C 1
ATOM 3762 O O . ASP A 1 470 ? -23.587 28.477 23.417 1.00 58.84 470 ASP A O 1
ATOM 3766 N N . GLU A 1 471 ? -25.158 27.019 24.058 1.00 61.72 471 GLU A N 1
ATOM 3767 C CA . GLU A 1 471 ? -26.268 27.525 23.238 1.00 61.72 471 GLU A CA 1
ATOM 3768 C C . GLU A 1 471 ? -26.092 27.416 21.715 1.00 61.72 471 GLU A C 1
ATOM 3770 O O . GLU A 1 471 ? -27.040 27.699 20.974 1.00 61.72 471 GLU A O 1
ATOM 3775 N N . SER A 1 472 ? -24.945 26.927 21.236 1.00 68.00 472 SER A N 1
ATOM 3776 C CA . SER A 1 472 ? -24.736 26.626 19.822 1.00 68.00 472 SER A CA 1
ATOM 3777 C C . SER A 1 472 ? -25.547 25.402 19.388 1.00 68.00 472 SER A C 1
ATOM 3779 O O . SER A 1 472 ? -25.986 24.576 20.197 1.00 68.00 472 SER A O 1
ATOM 3781 N N . PHE A 1 473 ? -25.776 25.275 18.082 1.00 75.62 473 PHE A N 1
ATOM 3782 C CA . PHE A 1 473 ? -26.537 24.164 17.513 1.00 75.62 473 PHE A CA 1
ATOM 3783 C C . PHE A 1 473 ? -25.602 23.227 16.756 1.00 75.62 473 PHE A C 1
ATOM 3785 O O . PHE A 1 473 ? -24.901 23.644 15.838 1.00 75.62 473 PHE A O 1
ATOM 3792 N N . GLU A 1 474 ? -25.610 21.950 17.122 1.00 78.69 474 GLU A N 1
ATOM 3793 C CA . GLU A 1 474 ? -24.954 20.886 16.373 1.00 78.69 474 GLU A CA 1
ATOM 3794 C C . GLU A 1 474 ? -25.951 20.226 15.434 1.00 78.69 474 GLU A C 1
ATOM 3796 O O . GLU A 1 474 ? -27.029 19.813 15.849 1.00 78.69 474 GLU A O 1
ATOM 3801 N N . VAL A 1 475 ? -25.584 20.086 14.171 1.00 76.75 475 VAL A N 1
ATOM 3802 C CA . VAL A 1 475 ? -26.371 19.365 13.182 1.00 76.75 475 VAL A CA 1
ATOM 3803 C C . VAL A 1 475 ? -25.543 18.187 12.699 1.00 76.75 475 VAL A C 1
ATOM 3805 O O . VAL A 1 475 ? -24.447 18.377 12.177 1.00 76.75 475 VAL A O 1
ATOM 3808 N N . ILE A 1 476 ? -26.069 16.975 12.867 1.00 69.94 476 ILE A N 1
ATOM 3809 C CA . ILE A 1 476 ? -25.437 15.756 12.361 1.00 69.94 476 ILE A CA 1
ATOM 3810 C C . ILE A 1 476 ? -26.135 15.352 11.068 1.00 69.94 476 ILE A C 1
ATOM 3812 O O . ILE A 1 476 ? -27.356 15.179 11.037 1.00 69.94 476 ILE A O 1
ATOM 3816 N N . ILE A 1 477 ? -25.356 15.194 10.002 1.00 63.75 477 ILE A N 1
ATOM 3817 C CA . ILE A 1 477 ? -25.855 14.754 8.699 1.00 63.75 477 ILE A CA 1
ATOM 3818 C C . ILE A 1 477 ? -25.503 13.293 8.501 1.00 63.75 477 ILE A C 1
ATOM 3820 O O . ILE A 1 477 ? -24.335 12.912 8.512 1.00 63.75 477 ILE A O 1
ATOM 3824 N N . THR A 1 478 ? -26.531 12.480 8.284 1.00 52.41 478 THR A N 1
ATOM 3825 C CA . THR A 1 478 ? -26.391 11.033 8.085 1.00 52.41 478 THR A CA 1
ATOM 3826 C C . THR A 1 478 ? -26.798 10.592 6.681 1.00 52.41 478 THR A C 1
ATOM 3828 O O . THR A 1 478 ? -26.604 9.431 6.327 1.00 52.41 478 THR A O 1
ATOM 3831 N N . ARG A 1 479 ? -27.351 11.500 5.859 1.00 50.75 479 ARG A N 1
ATOM 3832 C CA . ARG A 1 479 ? -27.787 11.222 4.483 1.00 50.75 479 ARG A CA 1
ATOM 3833 C C . ARG A 1 479 ? -27.374 12.347 3.519 1.00 50.75 479 ARG A C 1
ATOM 3835 O O . ARG A 1 479 ? -27.503 13.514 3.888 1.00 50.75 479 ARG A O 1
ATOM 3842 N N . PRO A 1 480 ? -26.960 12.037 2.272 1.00 46.59 480 PRO A N 1
ATOM 3843 C CA . PRO A 1 480 ? -26.502 13.051 1.312 1.00 46.59 480 PRO A CA 1
ATOM 3844 C C . PRO A 1 480 ? -27.555 14.113 0.974 1.00 46.59 480 PRO A C 1
ATOM 3846 O O . PRO A 1 480 ? -27.227 15.277 0.798 1.00 46.59 480 PRO A O 1
ATOM 3849 N N . ASN A 1 481 ? -28.836 13.736 0.931 1.00 60.38 481 ASN A N 1
ATOM 3850 C CA . ASN A 1 481 ? -29.943 14.630 0.577 1.00 60.38 481 ASN A CA 1
ATOM 3851 C C . ASN A 1 481 ? -30.294 15.673 1.654 1.00 60.38 481 ASN A C 1
ATOM 3853 O O . ASN A 1 481 ? -31.163 16.510 1.426 1.00 60.38 481 ASN A O 1
ATOM 3857 N N . GLN A 1 482 ? -29.651 15.615 2.822 1.00 65.81 482 GLN A N 1
ATOM 3858 C CA . GLN A 1 482 ? -29.839 16.593 3.894 1.00 65.81 482 GLN A CA 1
ATOM 3859 C C . GLN A 1 482 ? -28.889 17.788 3.773 1.00 65.81 482 GLN A C 1
ATOM 3861 O O . GLN A 1 482 ? -28.997 18.713 4.573 1.00 65.81 482 GLN A O 1
ATOM 3866 N N . VAL A 1 483 ? -27.968 17.783 2.805 1.00 76.00 483 VAL A N 1
ATOM 3867 C CA . VAL A 1 483 ? -27.079 18.909 2.506 1.00 76.00 483 VAL A CA 1
ATOM 3868 C C . VAL A 1 483 ? -27.114 19.171 1.010 1.00 76.00 483 VAL A C 1
ATOM 3870 O O . VAL A 1 483 ? -26.987 18.256 0.203 1.00 76.00 483 VAL A O 1
ATOM 3873 N N . LYS A 1 484 ? -27.269 20.435 0.635 1.00 82.81 484 LYS A N 1
ATOM 3874 C CA . LYS A 1 484 ? -27.183 20.893 -0.747 1.00 82.81 484 LYS A CA 1
ATOM 3875 C C . LYS A 1 484 ? -26.304 22.131 -0.794 1.00 82.81 484 LYS A C 1
ATOM 3877 O O . LYS A 1 484 ? -26.586 23.109 -0.111 1.00 82.81 484 LYS A O 1
ATOM 3882 N N . VAL A 1 485 ? -25.246 22.098 -1.595 1.00 81.38 485 VAL A N 1
ATOM 3883 C CA . VAL A 1 485 ? -24.434 23.294 -1.844 1.00 81.38 485 VAL A CA 1
ATOM 3884 C C . VAL A 1 485 ? -25.191 24.192 -2.822 1.00 81.38 485 VAL A C 1
ATOM 3886 O O . VAL A 1 485 ? -25.642 23.727 -3.870 1.00 81.38 485 VAL A O 1
ATOM 3889 N N . LEU A 1 486 ? -25.385 25.455 -2.449 1.00 81.50 486 LEU A N 1
ATOM 3890 C CA . LEU A 1 486 ? -25.966 26.482 -3.308 1.00 81.50 486 LEU A CA 1
ATOM 3891 C C . LEU A 1 486 ? -24.809 27.213 -4.004 1.00 81.50 486 LEU A C 1
ATOM 3893 O O . LEU A 1 486 ? -23.803 27.529 -3.364 1.00 81.50 486 LEU A O 1
ATOM 3897 N N . ASN A 1 487 ? -24.917 27.391 -5.322 1.00 59.62 487 ASN A N 1
ATOM 3898 C CA . ASN A 1 487 ? -23.827 27.917 -6.153 1.00 59.62 487 ASN A CA 1
ATOM 3899 C C . ASN A 1 487 ? -23.481 29.372 -5.850 1.00 59.62 487 ASN A C 1
ATOM 3901 O O . ASN A 1 487 ? -24.431 30.178 -5.764 1.00 59.62 487 ASN A O 1
#

Foldseek 3Di:
DPDAAEDEPVVLLPDDLVSLLVVLLCLQVLNHAYADAPPDDERPLVSLCSSPVNHPLVCLALVNVVSHYDPVRQDPVRSVNSNVSSVVVVVVVVPVVVVVVVVVVVVVVVVVVLVVLVVVLVPAQEFQAQEFEEEDQAAVVLCPLVQVLQQVRYDYNDSVCVVVVRTYHYHYDHYVPDDLLNSLVCLLVLVHQKYPQQAVVSQVSNVVSPWAFQWFFQPVDPQWWKKFKKAFLPAPDQALVSAALAAEEEFEAPNDLFRPLQVLLVNAQHWYHYDYHDALQRQVVCRLVVVGGMYMDIPDDSAVPDNRMDTRDITDIGGGHGMTGGPVGPPSNRVSVSVSLQPDDPSSCVSNRTYHDDDDDCVVVVVSNVLQVQQVVAWDSVDGRTRSYHPPPPPPPDQQWFDKAKWAFQDKDAPDSFWIWTWTQGPVRATEIEIETPVLVCLQAVNDDPVNSHRWIKIFGRWGWDQDPVRHTYTYDDHSVRIHTDD

Sequence (487 aa):
MNESEIIRLADLLNMNNRQIKQVSNKLGRGEAILDCTGYNDAIPDHKLKILFSGIPSEWQRPSELYNFINLDTLESNLSHQINQYILSSDNEQINKPLFWRICFFVISLSILILGAKYVEFLRKPKVGFSYIKIGSMWKPENYASLADYLQNQLIPNDFIKFLKGERVKVIHEGDKTLNYQTAKERIFRKEWDIAFTLSPVLSITAKDSGYTFVANMFPDQPTYYRSAIYVRADSQIQSLSDLKPTTVIAMGDFNSVSSFYVPVYDLYGKSLTVKMGFRGQEIRELIEKGKADVGVGAYGDTIQNNSNIRIIHLSKVIPGSGVYLSPNLPIPDRATLKKVLLHAPKEVNKKANYDLNKEVNYQSLIGIIQKTEKVLECADFTKNPVNFFCHFNKSFSKPVQPINITASVNGFSYINSNMIKLTLEDEKSKIYTLVTFVNLLNQASNGMSVINLQKKQIQIIGAVPKRRADESFEVIITRPNQVKVLN